Protein 7TV0 (pdb70)

Structure (mmCIF, N/CA/C/O backbone):
data_7TV0
#
_entry.id   7TV0
#
_cell.length_a   49.320
_cell.length_b   96.220
_cell.length_c   78.950
_cell.angle_alpha   90.000
_cell.angle_beta   94.370
_cell.angle_gamma   90.000
#
_symmetry.space_group_name_H-M   'P 1 21 1'
#
loop_
_entity.id
_entity.type
_entity.pdbx_description
1 polymer 'Bromodomain-containing protein 4'
2 polymer 'Envelope small membrane protein'
3 water water
#
loop_
_atom_site.group_PDB
_atom_site.id
_atom_site.type_symbol
_atom_site.label_atom_id
_atom_site.label_alt_id
_atom_site.label_comp_id
_atom_site.label_asym_id
_atom_site.label_entity_id
_atom_site.label_seq_id
_atom_site.pdbx_PDB_ins_code
_atom_site.Cartn_x
_atom_site.Cartn_y
_atom_site.Cartn_z
_atom_site.occupancy
_atom_site.B_iso_or_equiv
_atom_site.auth_seq_id
_atom_site.auth_comp_id
_atom_site.auth_asym_id
_atom_site.auth_atom_id
_atom_site.pdbx_PDB_model_num
ATOM 1 N N A ASN A 1 3 ? -20.08437 -16.90583 -15.99964 0.567 26.82508 44 ASN A N 1
ATOM 2 N N B ASN A 1 3 ? -20.03554 -17.01793 -16.13904 0.433 26.96261 44 ASN A N 1
ATOM 3 C CA A ASN A 1 3 ? -18.85453 -16.12199 -16.05631 0.567 28.31955 44 ASN A CA 1
ATOM 4 C CA B ASN A 1 3 ? -18.88809 -16.12117 -16.06470 0.433 28.33101 44 ASN A CA 1
ATOM 5 C C A ASN A 1 3 ? -18.79580 -15.25152 -17.30980 0.567 30.12019 44 ASN A C 1
ATOM 6 C C B ASN A 1 3 ? -18.78870 -15.25186 -17.31375 0.433 30.10637 44 ASN A C 1
ATOM 7 O O A ASN A 1 3 ? -19.00158 -15.73816 -18.42198 0.567 30.50423 44 ASN A O 1
ATOM 8 O O B ASN A 1 3 ? -18.95609 -15.74162 -18.43096 0.433 30.48798 44 ASN A O 1
ATOM 17 N N . PRO A 1 4 ? -18.52089 -13.96349 -17.12520 1.000 31.68918 45 PRO A N 1
ATOM 18 C CA . PRO A 1 4 ? -18.38558 -13.05590 -18.26811 1.000 26.86937 45 PRO A CA 1
ATOM 19 C C . PRO A 1 4 ? -17.12615 -13.36239 -19.05666 1.000 23.67736 45 PRO A C 1
ATOM 20 O O . PRO A 1 4 ? -16.16555 -13.92982 -18.51442 1.000 29.24610 45 PRO A O 1
ATOM 24 N N . PRO A 1 5 ? -17.09078 -13.00767 -20.34277 1.000 26.45848 46 PRO A N 1
ATOM 25 C CA . PRO A 1 5 ? -15.88903 -13.26007 -21.13203 1.000 24.52543 46 PRO A CA 1
ATOM 26 C C . PRO A 1 5 ? -14.73927 -12.38930 -20.65409 1.000 26.84093 46 PRO A C 1
ATOM 27 O O . PRO A 1 5 ? -14.95593 -11.27133 -20.15763 1.000 27.17545 46 PRO A O 1
ATOM 31 N N . PRO A 1 6 ? -13.50380 -12.86398 -20.77589 1.000 19.37235 47 PRO A N 1
ATOM 32 C CA . PRO A 1 6 ? -12.35188 -12.04664 -20.38819 1.000 21.15028 47 PRO A CA 1
ATOM 33 C C . PRO A 1 6 ? -12.22499 -10.83113 -21.28670 1.000 24.39726 47 PRO A C 1
ATOM 34 O O . PRO A 1 6 ? -12.71579 -10.83815 -22.42589 1.000 24.23683 47 PRO A O 1
ATOM 38 N N . PRO A 1 7 ? -11.58576 -9.76367 -20.80855 1.000 28.81038 48 PRO A N 1
ATOM 39 C CA . PRO A 1 7 ? -11.39091 -8.58496 -21.65941 1.000 25.64799 48 PRO A CA 1
ATOM 40 C C . PRO A 1 7 ? -10.56673 -8.93206 -22.88886 1.000 28.29264 48 PRO A C 1
ATOM 41 O O . PRO A 1 7 ? -9.66880 -9.77627 -22.84466 1.000 30.60298 48 PRO A O 1
ATOM 45 N N . GLU A 1 8 ? -10.89182 -8.27162 -23.99740 1.000 22.10120 49 GLU A N 1
ATOM 46 C CA . GLU A 1 8 ? -10.22350 -8.55280 -25.25899 1.000 17.03793 49 GLU A CA 1
ATOM 47 C C . GLU A 1 8 ? -8.72847 -8.27292 -25.15414 1.000 26.66718 49 GLU A C 1
ATOM 48 O O . GLU A 1 8 ? -8.28367 -7.39391 -24.40993 1.000 25.02799 49 GLU A O 1
ATOM 54 N N . THR A 1 9 ? -7.94852 -9.05035 -25.90107 1.000 23.79420 50 THR A N 1
ATOM 55 C CA . THR A 1 9 ? -6.51224 -8.84863 -26.00666 1.000 19.79525 50 THR A CA 1
ATOM 56 C C . THR A 1 9 ? -6.08418 -8.44926 -27.40994 1.000 19.75902 50 THR A C 1
ATOM 57 O O . THR A 1 9 ? -4.89215 -8.22611 -27.64027 1.000 23.78642 50 THR A O 1
ATOM 61 N N . SER A 1 10 ? -7.02162 -8.35395 -28.34921 1.000 19.78008 51 SER A N 1
ATOM 62 C CA . SER A 1 10 ? -6.72057 -7.93406 -29.70928 1.000 24.59194 51 SER A CA 1
ATOM 63 C C . SER A 1 10 ? -7.99648 -7.39966 -30.33965 1.000 19.90579 51 SER A C 1
ATOM 64 O O . SER A 1 10 ? -9.09431 -7.88244 -30.05117 1.000 21.97583 51 SER A O 1
ATOM 67 N N . ASN A 1 11 ? -7.83931 -6.39818 -31.20039 1.000 21.06537 52 ASN A N 1
ATOM 68 C CA . ASN A 1 11 ? -8.98412 -5.77254 -31.84895 1.000 24.37480 52 ASN A CA 1
ATOM 69 C C . ASN A 1 11 ? -8.65483 -5.44735 -33.30023 1.000 23.35696 52 ASN A C 1
ATOM 70 O O . ASN A 1 11 ? -7.74207 -4.65493 -33.56792 1.000 24.97894 52 ASN A O 1
ATOM 75 N N . PRO A 1 12 ? -9.37512 -6.03001 -34.26134 1.000 17.64555 53 PRO A N 1
ATOM 76 C CA . PRO A 1 12 ? -9.08237 -5.73825 -35.67376 1.000 17.71923 53 PRO A CA 1
ATOM 77 C C . PRO A 1 12 ? -9.34141 -4.29353 -36.05748 1.000 22.86268 53 PRO A C 1
ATOM 78 O O . PRO A 1 12 ? -8.75825 -3.81515 -37.03805 1.000 26.62219 53 PRO A O 1
ATOM 82 N N . ASN A 1 13 ? -10.19306 -3.58294 -35.32036 1.000 20.29624 54 ASN A N 1
ATOM 83 C CA . ASN A 1 13 ? -10.44493 -2.17290 -35.57891 1.000 26.01975 54 ASN A CA 1
ATOM 84 C C . ASN A 1 13 ? -9.44619 -1.25512 -34.88823 1.000 21.17548 54 ASN A C 1
ATOM 85 O O . ASN A 1 13 ? -9.40662 -0.06140 -35.20222 1.000 28.47192 54 ASN A O 1
ATOM 90 N N . LYS A 1 14 ? -8.64732 -1.77498 -33.96702 1.000 22.11341 55 LYS A N 1
ATOM 91 C CA . LYS A 1 14 ? -7.64821 -0.98421 -33.27069 1.000 22.42864 55 LYS A CA 1
ATOM 92 C C . LYS A 1 14 ? -6.27463 -1.17545 -33.90200 1.000 21.62148 55 LYS A C 1
ATOM 93 O O . LYS A 1 14 ? -5.95146 -2.26418 -34.38701 1.000 17.99336 55 LYS A O 1
ATOM 99 N N . PRO A 1 15 ? -5.44706 -0.13464 -33.91337 1.000 28.85602 56 PRO A N 1
ATOM 100 C CA . PRO A 1 15 ? -4.05902 -0.29834 -34.35594 1.000 24.64647 56 PRO A CA 1
ATOM 101 C C . PRO A 1 15 ? -3.24925 -1.06123 -33.31897 1.000 22.13861 56 PRO A C 1
ATOM 102 O O . PRO A 1 15 ? -3.67595 -1.27528 -32.18231 1.000 22.66688 56 PRO A O 1
ATOM 106 N N . LYS A 1 16 ? -2.05278 -1.47509 -33.72918 1.000 23.17658 57 LYS A N 1
ATOM 107 C CA . LYS A 1 16 ? -1.13246 -2.19659 -32.85707 1.000 22.24185 57 LYS A CA 1
ATOM 108 C C . LYS A 1 16 ? 0.14554 -1.38400 -32.72123 1.000 19.54460 57 LYS A C 1
ATOM 109 O O . LYS A 1 16 ? 0.82276 -1.12012 -33.71831 1.000 21.15557 57 LYS A O 1
ATOM 115 N N . ARG A 1 17 ? 0.47826 -0.99486 -31.49352 1.000 21.35146 58 ARG A N 1
ATOM 116 C CA . ARG A 1 17 ? 1.62795 -0.13960 -31.24459 1.000 20.26481 58 ARG A CA 1
ATOM 117 C C . ARG A 1 17 ? 2.56220 -0.78609 -30.23269 1.000 23.58622 58 ARG A C 1
ATOM 118 O O . ARG A 1 17 ? 2.12632 -1.46816 -29.30099 1.000 16.72656 58 ARG A O 1
ATOM 126 N N . GLN A 1 18 ? 3.85874 -0.55881 -30.43174 1.000 22.21175 59 GLN A N 1
ATOM 127 C CA . GLN A 1 18 ? 4.89184 -0.99917 -29.50359 1.000 24.80265 59 GLN A CA 1
ATOM 128 C C . GLN A 1 18 ? 5.89343 0.13128 -29.33890 1.000 19.96061 59 GLN A C 1
ATOM 129 O O . GLN A 1 18 ? 6.44488 0.61888 -30.33120 1.000 16.36336 59 GLN A O 1
ATOM 135 N N . THR A 1 19 ? 6.11301 0.54865 -28.09592 1.000 20.94239 60 THR A N 1
ATOM 136 C CA . THR A 1 19 ? 7.08692 1.57081 -27.73578 1.000 22.61411 60 THR A CA 1
ATOM 137 C C . THR A 1 19 ? 8.10072 0.98173 -26.75874 1.000 22.58583 60 THR A C 1
ATOM 138 O O . THR A 1 19 ? 7.98859 -0.16863 -26.32826 1.000 26.83711 60 THR A O 1
ATOM 142 N N . ASN A 1 20 ? 9.10260 1.79047 -26.40553 1.000 25.17132 61 ASN A N 1
ATOM 143 C CA . ASN A 1 20 ? 10.10924 1.33545 -25.45240 1.000 25.16193 61 ASN A CA 1
ATOM 144 C C . ASN A 1 20 ? 9.52286 1.15860 -24.05848 1.000 24.33784 61 ASN A C 1
ATOM 145 O O . ASN A 1 20 ? 9.95394 0.27003 -23.31427 1.000 23.55270 61 ASN A O 1
ATOM 150 N N . GLN A 1 21 ? 8.53256 1.97641 -23.69467 1.000 23.22219 62 GLN A N 1
ATOM 151 C CA . GLN A 1 21 ? 7.96357 1.89239 -22.35392 1.000 23.35014 62 GLN A CA 1
ATOM 152 C C . GLN A 1 21 ? 7.08154 0.65871 -22.19973 1.000 24.70643 62 GLN A C 1
ATOM 153 O O . GLN A 1 21 ? 7.09692 0.00930 -21.14888 1.000 23.18715 62 GLN A O 1
ATOM 159 N N . LEU A 1 22 ? 6.30946 0.31305 -23.23319 1.000 20.60893 63 LEU A N 1
ATOM 160 C CA . LEU A 1 22 ? 5.53479 -0.92402 -23.18161 1.000 20.45634 63 LEU A CA 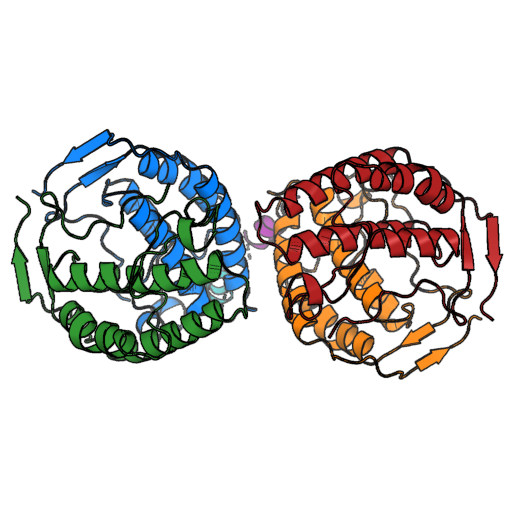1
ATOM 161 C C . LEU A 1 22 ? 6.45245 -2.14021 -23.16879 1.000 21.95102 63 LEU A C 1
ATOM 162 O O . LEU A 1 22 ? 6.19307 -3.12155 -22.45753 1.000 19.93384 63 LEU A O 1
ATOM 167 N N . GLN A 1 23 ? 7.53231 -2.08772 -23.95134 1.000 24.75593 64 GLN A N 1
ATOM 168 C CA . GLN A 1 23 ? 8.52720 -3.15331 -23.92858 1.000 30.22381 64 GLN A CA 1
ATOM 169 C C . GLN A 1 23 ? 9.12708 -3.31137 -22.53691 1.000 23.98230 64 GLN A C 1
ATOM 170 O O . GLN A 1 23 ? 9.32227 -4.43553 -22.05856 1.000 18.68381 64 GLN A O 1
ATOM 176 N N . TYR A 1 24 ? 9.41574 -2.19190 -21.86824 1.000 26.44725 65 TYR A N 1
ATOM 177 C CA . TYR A 1 24 ? 9.91956 -2.25098 -20.49979 1.000 25.39446 65 TYR A CA 1
ATOM 178 C C . TYR A 1 24 ? 8.87883 -2.84387 -19.55806 1.000 24.49972 65 TYR A C 1
ATOM 179 O O . TYR A 1 24 ? 9.20393 -3.68720 -18.71342 1.000 19.01979 65 TYR A O 1
ATOM 188 N N . LEU A 1 25 ? 7.62218 -2.40733 -19.68587 1.000 19.57404 66 LEU A N 1
ATOM 189 C CA . LEU A 1 25 ? 6.56007 -2.91316 -18.82194 1.000 18.58567 66 LEU A CA 1
ATOM 190 C C . LEU A 1 25 ? 6.40588 -4.41978 -18.96422 1.000 20.99947 66 LEU A C 1
ATOM 191 O O . LEU A 1 25 ? 6.11616 -5.11811 -17.98569 1.000 21.63797 66 LEU A O 1
ATOM 196 N N . LEU A 1 26 ? 6.59262 -4.93897 -20.17765 1.000 21.69059 67 LEU A N 1
ATOM 197 C CA . LEU A 1 26 ? 6.49302 -6.38094 -20.37330 1.000 20.37228 67 LEU A CA 1
ATOM 198 C C . LEU A 1 26 ? 7.73101 -7.10881 -19.85841 1.000 25.01056 67 LEU A C 1
ATOM 199 O O . LEU A 1 26 ? 7.61239 -8.14351 -19.19228 1.000 23.66865 67 LEU A O 1
ATOM 204 N N . ARG A 1 27 ? 8.92216 -6.58487 -20.14513 1.000 18.93487 68 ARG A N 1
ATOM 205 C CA . ARG A 1 27 ? 10.15314 -7.30960 -19.86008 1.000 24.06609 68 ARG A CA 1
ATOM 206 C C . ARG A 1 27 ? 10.66978 -7.10751 -18.44199 1.000 29.05047 68 ARG A C 1
ATOM 207 O O . ARG A 1 27 ? 11.48638 -7.91246 -17.97900 1.000 23.16418 68 ARG A O 1
ATOM 215 N N . VAL A 1 28 ? 10.22312 -6.06705 -17.74058 1.000 23.83215 69 VAL A N 1
ATOM 216 C CA . VAL A 1 28 ? 10.73517 -5.79275 -16.40229 1.000 21.57157 69 VAL A CA 1
ATOM 217 C C . VAL A 1 28 ? 9.59735 -5.80156 -15.38925 1.000 19.09623 69 VAL A C 1
ATOM 218 O O . VAL A 1 28 ? 9.60603 -6.59482 -14.44196 1.000 23.18149 69 VAL A O 1
ATOM 222 N N . VAL A 1 29 ? 8.60824 -4.92795 -15.58526 1.000 18.55582 70 VAL A N 1
ATOM 223 C CA . VAL A 1 29 ? 7.55602 -4.74917 -14.58595 1.000 19.58059 70 VAL A CA 1
ATOM 224 C C . VAL A 1 29 ? 6.68576 -5.99642 -14.49208 1.000 18.90016 70 VAL A C 1
ATOM 225 O O . VAL A 1 29 ? 6.54515 -6.59975 -13.42174 1.000 19.18524 70 VAL A O 1
ATOM 229 N N . LEU A 1 30 ? 6.06711 -6.38523 -15.60744 1.000 17.22666 71 LEU A N 1
ATOM 230 C CA . LEU A 1 30 ? 5.22696 -7.57676 -15.59874 1.000 19.85961 71 LEU A CA 1
ATOM 231 C C . LEU A 1 30 ? 6.04381 -8.81895 -15.27533 1.000 18.32617 71 LEU A C 1
ATOM 232 O O . LEU A 1 30 ? 5.56017 -9.72976 -14.59423 1.000 23.64325 71 LEU A O 1
ATOM 237 N N . LYS A 1 31 ? 7.28825 -8.86821 -15.75240 1.000 18.69839 72 LYS A N 1
ATOM 238 C CA . LYS A 1 31 ? 8.17154 -9.98277 -15.42842 1.000 19.41201 72 LYS A CA 1
ATOM 239 C C . LYS A 1 31 ? 8.36936 -10.10975 -13.92198 1.000 24.50335 72 LYS A C 1
ATOM 240 O O . LYS A 1 31 ? 8.24791 -11.20375 -13.35836 1.000 23.54974 72 LYS A O 1
ATOM 246 N N . THR A 1 32 ? 8.67390 -8.99697 -13.24951 1.000 22.66563 73 THR A N 1
ATOM 247 C CA . THR A 1 32 ? 8.98645 -9.06510 -11.82620 1.000 18.45982 73 THR A CA 1
ATOM 248 C C . THR A 1 32 ? 7.73713 -9.20704 -10.96383 1.000 24.00592 73 THR A C 1
ATOM 249 O O . THR A 1 32 ? 7.81714 -9.75769 -9.86014 1.000 25.30452 73 THR A O 1
ATOM 253 N N . LEU A 1 33 ? 6.58187 -8.73227 -11.43837 1.000 22.72437 74 LEU A N 1
ATOM 254 C CA . LEU A 1 33 ? 5.34482 -8.92437 -10.69205 1.000 19.41991 74 LEU A CA 1
ATOM 255 C C . LEU A 1 33 ? 4.73173 -10.29615 -10.92840 1.000 26.23409 74 LEU A C 1
ATOM 256 O O . LEU A 1 33 ? 3.92475 -10.74922 -10.10974 1.000 21.54419 74 LEU A O 1
ATOM 261 N N . TRP A 1 34 ? 5.09676 -10.96361 -12.02506 1.000 24.76784 75 TRP A N 1
ATOM 262 C CA . TRP A 1 34 ? 4.55057 -12.28458 -12.30895 1.000 27.23883 75 TRP A CA 1
ATOM 263 C C . TRP A 1 34 ? 5.15769 -13.34890 -11.40494 1.000 24.25487 75 TRP A C 1
ATOM 264 O O . TRP A 1 34 ? 4.46670 -14.29653 -11.01434 1.000 24.79354 75 TRP A O 1
ATOM 275 N N . LYS A 1 35 ? 6.43525 -13.21132 -11.06125 1.000 26.32646 76 LYS A N 1
ATOM 276 C CA . LYS A 1 35 ? 7.12096 -14.16810 -10.20448 1.000 25.98963 76 LYS A CA 1
ATOM 277 C C . LYS A 1 35 ? 7.03061 -13.81097 -8.72687 1.000 28.37754 76 LYS A C 1
ATOM 278 O O . LYS A 1 35 ? 7.64722 -14.49227 -7.90086 1.000 29.10020 76 LYS A O 1
ATOM 284 N N . HIS A 1 36 ? 6.28550 -12.76527 -8.37828 1.000 28.41704 77 HIS A N 1
ATOM 285 C CA . HIS A 1 36 ? 6.07831 -12.41655 -6.98143 1.000 20.03090 77 HIS A CA 1
ATOM 286 C C . HIS A 1 36 ? 5.28628 -13.51274 -6.27765 1.000 20.62973 77 HIS A C 1
ATOM 287 O O . HIS A 1 36 ? 4.47999 -14.21847 -6.88916 1.000 25.98804 77 HIS A O 1
ATOM 294 N N . GLN A 1 37 ? 5.53140 -13.65675 -4.97361 1.000 14.99835 78 GLN A N 1
ATOM 295 C CA . GLN A 1 37 ? 4.88009 -14.71881 -4.21338 1.000 19.80987 78 GLN A CA 1
ATOM 296 C C . GLN A 1 37 ? 3.37229 -14.51643 -4.12983 1.000 21.96335 78 GLN A C 1
ATOM 297 O O . GLN A 1 37 ? 2.62271 -15.49363 -4.02702 1.000 31.74507 78 GLN A O 1
ATOM 303 N N . PHE A 1 38 ? 2.91086 -13.26725 -4.17168 1.000 21.44253 79 PHE A N 1
ATOM 304 C CA . PHE A 1 38 ? 1.49488 -12.94189 -4.07791 1.000 20.70789 79 PHE A CA 1
ATOM 305 C C . PHE A 1 38 ? 0.84732 -12.76192 -5.44675 1.000 22.34745 79 PHE A C 1
ATOM 306 O O . PHE A 1 38 ? -0.23379 -12.17192 -5.54265 1.000 20.83780 79 PHE A O 1
ATOM 314 N N . ALA A 1 39 ? 1.48104 -13.26620 -6.50517 1.000 23.73804 80 ALA A N 1
ATOM 315 C CA . ALA A 1 39 ? 1.01571 -13.00323 -7.86059 1.000 29.40877 80 ALA A CA 1
ATOM 316 C C . ALA A 1 39 ? -0.11011 -13.92663 -8.30402 1.000 23.75968 80 ALA A C 1
ATOM 317 O O . ALA A 1 39 ? -0.83856 -13.57956 -9.23952 1.000 27.19217 80 ALA A O 1
ATOM 319 N N . TRP A 1 40 ? -0.27559 -15.07969 -7.65765 1.000 22.26941 81 TRP A N 1
ATOM 320 C CA . TRP A 1 40 ? -1.20412 -16.08323 -8.17331 1.000 22.93452 81 TRP A CA 1
ATOM 321 C C . TRP A 1 40 ? -2.67252 -15.65680 -8.18000 1.000 24.92764 81 TRP A C 1
ATOM 322 O O . TRP A 1 40 ? -3.37438 -16.01760 -9.14112 1.000 25.29525 81 TRP A O 1
ATOM 333 N N . PRO A 1 41 ? -3.20847 -14.92502 -7.19138 1.000 28.20046 82 PRO A N 1
ATOM 334 C CA . PRO A 1 41 ? -4.63370 -14.56094 -7.26524 1.000 22.74070 82 PRO A CA 1
ATOM 335 C C . PRO A 1 41 ? -4.94960 -13.54488 -8.34823 1.000 25.20246 82 PRO A C 1
ATOM 336 O O . PRO A 1 41 ? -6.13438 -13.30843 -8.61909 1.000 21.05311 82 PRO A O 1
ATOM 340 N N . PHE A 1 42 ? -3.93815 -12.94407 -8.97586 1.000 21.71209 83 PHE A N 1
ATOM 341 C CA . PHE A 1 42 ? -4.14457 -11.91921 -9.99141 1.000 21.22499 83 PHE A CA 1
ATOM 342 C C . PHE A 1 42 ? -3.58968 -12.32449 -11.35075 1.000 24.25086 83 PHE A C 1
ATOM 343 O O . PHE A 1 42 ? -3.49598 -11.47793 -12.24710 1.000 25.60890 83 PHE A O 1
ATOM 351 N N . GLN A 1 43 ? -3.21877 -13.59189 -11.52833 1.000 24.92870 84 GLN A N 1
ATOM 352 C CA . GLN A 1 43 ? -2.72193 -14.08275 -12.80625 1.000 26.53858 84 GLN A CA 1
ATOM 353 C C . GLN A 1 43 ? -3.83140 -14.57369 -13.72694 1.000 27.05747 84 GLN A C 1
ATOM 354 O O . GLN A 1 43 ? -3.58671 -14.75463 -14.92480 1.000 25.33148 84 GLN A O 1
ATOM 360 N N . GLN A 1 44 ? -5.02909 -14.79756 -13.20138 1.000 31.52453 85 GLN A N 1
ATOM 361 C CA . GLN A 1 44 ? -6.18447 -15.24300 -13.95976 1.000 23.62729 85 GLN A CA 1
ATOM 362 C C . GLN A 1 44 ? -7.33361 -14.26468 -13.77052 1.000 24.66880 85 GLN A C 1
ATOM 363 O O . GLN A 1 44 ? -7.36646 -13.51397 -12.78789 1.000 26.62886 85 GLN A O 1
ATOM 369 N N . PRO A 1 45 ? -8.29203 -14.23914 -14.69494 1.000 23.34550 86 PRO A N 1
ATOM 370 C CA . PRO A 1 45 ? -9.54915 -13.54003 -14.41641 1.000 25.49030 86 PRO A CA 1
ATOM 371 C C . PRO A 1 45 ? -10.25232 -14.17476 -13.22654 1.000 28.53038 86 PRO A C 1
ATOM 372 O O . PRO A 1 45 ? -10.14134 -15.37785 -12.98017 1.000 25.00758 86 PRO A O 1
ATOM 376 N N . VAL A 1 46 ? -10.97133 -13.34503 -12.47457 1.000 35.34856 87 VAL A N 1
ATOM 377 C CA . VAL A 1 46 ? -11.68467 -13.82761 -11.29780 1.000 25.68323 87 VAL A CA 1
ATOM 378 C C . VAL A 1 46 ? -12.82738 -14.72793 -11.74807 1.000 26.76525 87 VAL A C 1
ATOM 379 O O . VAL A 1 46 ? -13.72822 -14.29604 -12.47674 1.000 31.92881 87 VAL A O 1
ATOM 383 N N . ASP A 1 47 ? -12.79088 -15.99059 -11.31922 1.000 30.27966 88 ASP A N 1
ATOM 384 C CA . ASP A 1 47 ? -13.82111 -16.96561 -11.67824 1.000 35.58172 88 ASP A CA 1
ATOM 385 C C . ASP A 1 47 ? -14.94688 -16.86335 -10.65109 1.000 37.48455 88 ASP A C 1
ATOM 386 O O . ASP A 1 47 ? -15.05398 -17.65046 -9.70846 1.000 36.14690 88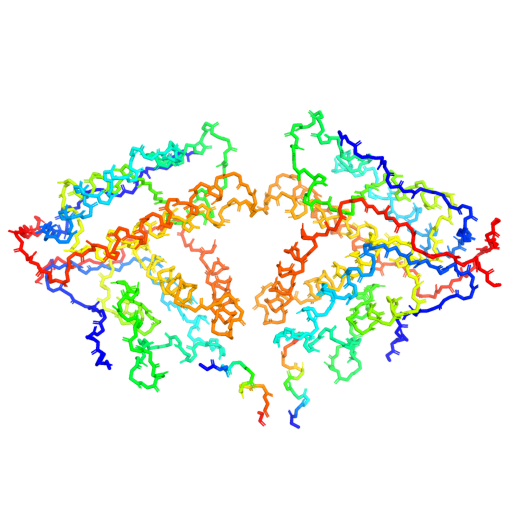 ASP A O 1
ATOM 391 N N . ALA A 1 48 ? -15.81123 -15.86472 -10.86059 1.000 40.59472 89 ALA A N 1
ATOM 392 C CA . ALA A 1 48 ? -16.85245 -15.54220 -9.88832 1.000 37.00547 89 ALA A CA 1
ATOM 393 C C . ALA A 1 48 ? -17.84680 -16.68147 -9.71346 1.000 36.80227 89 ALA A C 1
ATOM 394 O O . ALA A 1 48 ? -18.42039 -16.84449 -8.62887 1.000 34.93269 89 ALA A O 1
ATOM 396 N N . VAL A 1 49 ? -18.08492 -17.45917 -10.77081 1.000 32.65261 90 VAL A N 1
ATOM 397 C CA . VAL A 1 49 ? -18.93567 -18.63853 -10.64983 1.000 34.28829 90 VAL A CA 1
ATOM 398 C C . VAL A 1 49 ? -18.31833 -19.62180 -9.66660 1.000 32.90097 90 VAL A C 1
ATOM 399 O O . VAL A 1 49 ? -18.99192 -20.18297 -8.79457 1.000 33.31803 90 VAL A O 1
ATOM 403 N N . LYS A 1 50 ? -17.01707 -19.80430 -9.76412 1.000 36.93763 91 LYS A N 1
ATOM 404 C CA . LYS A 1 50 ? -16.37980 -20.94392 -9.14536 1.000 36.67293 91 LYS A CA 1
ATOM 405 C C . LYS A 1 50 ? -16.08643 -20.66745 -7.69387 1.000 35.24028 91 LYS A C 1
ATOM 406 O O . LYS A 1 50 ? -15.86536 -21.60063 -6.91141 1.000 31.77494 91 LYS A O 1
ATOM 412 N N . LEU A 1 51 ? -15.97976 -19.38404 -7.36239 1.000 29.37942 92 LEU A N 1
ATOM 413 C CA . LEU A 1 51 ? -15.57025 -18.90345 -6.05480 1.000 35.36887 92 LEU A CA 1
ATOM 414 C C . LEU A 1 51 ? -16.74015 -18.43306 -5.20672 1.000 34.28076 92 LEU A C 1
ATOM 415 O O . LEU A 1 51 ? -16.52279 -17.69666 -4.24325 1.000 23.84614 92 LEU A O 1
ATOM 420 N N . ASN A 1 52 ? -17.97355 -18.80988 -5.55721 1.000 41.26089 93 ASN A N 1
ATOM 421 C CA . ASN A 1 52 ? -19.15232 -18.45173 -4.76122 1.000 37.43774 93 ASN A CA 1
ATOM 422 C C . ASN A 1 52 ? -19.36148 -16.93879 -4.68663 1.000 36.81031 93 ASN A C 1
ATOM 423 O O . ASN A 1 52 ? -19.86381 -16.42427 -3.68472 1.000 39.97302 93 ASN A O 1
ATOM 428 N N . LEU A 1 53 ? -18.97730 -16.20444 -5.73398 1.000 28.28772 94 LEU A N 1
ATOM 429 C CA . LEU A 1 53 ? -19.04670 -14.74301 -5.75215 1.000 28.11054 94 LEU A CA 1
ATOM 430 C C . LEU A 1 53 ? -19.98664 -14.30696 -6.86981 1.000 39.92959 94 LEU A C 1
ATOM 431 O O . LEU A 1 53 ? -19.53383 -13.89707 -7.94804 1.000 39.95875 94 LEU A O 1
ATOM 436 N N . PRO A 1 54 ? -21.29704 -14.35434 -6.64423 1.000 40.18410 95 PRO A N 1
ATOM 437 C CA . PRO A 1 54 ? -22.23489 -14.05949 -7.73619 1.000 32.68787 95 PRO A CA 1
ATOM 438 C C . PRO A 1 54 ? -22.35045 -12.57648 -8.05603 1.000 32.83257 95 PRO A C 1
ATOM 439 O O . PRO A 1 54 ? -22.66727 -12.20761 -9.19127 1.000 35.48010 95 PRO A O 1
ATOM 443 N N A ASP A 1 55 ? -22.10074 -11.71164 -7.07847 0.470 30.24212 96 ASP A N 1
ATOM 444 N N B ASP A 1 55 ? -22.07939 -11.72791 -7.06523 0.530 30.23877 96 ASP A N 1
ATOM 445 C CA A ASP A 1 55 ? -22.25378 -10.27785 -7.28019 0.470 30.57745 96 ASP A CA 1
ATOM 446 C CA B ASP A 1 55 ? -22.22359 -10.28360 -7.18904 0.530 30.57803 96 ASP A CA 1
ATOM 447 C C A ASP A 1 55 ? -20.95211 -9.58513 -7.66687 0.470 30.86064 96 ASP A C 1
ATOM 448 C C B ASP A 1 55 ? -20.95817 -9.59008 -7.67666 0.530 30.86693 96 ASP A C 1
ATOM 449 O O A ASP A 1 55 ? -20.90758 -8.35103 -7.67893 0.470 29.56918 96 ASP A O 1
ATOM 450 O O B ASP A 1 55 ? -20.94620 -8.35772 -7.76409 0.530 29.55821 96 ASP A O 1
ATOM 459 N N . TYR A 1 56 ? -19.90278 -10.34507 -7.99441 1.000 28.29579 97 TYR A N 1
ATOM 460 C CA . TYR A 1 56 ? -18.60826 -9.73799 -8.30433 1.000 24.64075 97 TYR A CA 1
ATOM 461 C C . TYR A 1 56 ? -18.70566 -8.74841 -9.45971 1.000 29.69005 97 TYR A C 1
ATOM 462 O O . TYR A 1 56 ? -18.27349 -7.59560 -9.34235 1.000 28.66790 97 TYR A O 1
ATOM 471 N N . TYR A 1 57 ? -19.27305 -9.17638 -10.58467 1.000 24.71490 98 TYR A N 1
ATOM 472 C CA . TYR A 1 57 ? -19.29636 -8.31830 -11.76037 1.000 24.95084 98 TYR A CA 1
ATOM 473 C C . TYR A 1 57 ? -20.39491 -7.26133 -11.71219 1.000 28.03338 98 TYR A C 1
ATOM 474 O O . TYR A 1 57 ? -20.43984 -6.40454 -12.60122 1.000 37.32498 98 TYR A O 1
ATOM 483 N N . LYS A 1 58 ? -21.27239 -7.29391 -10.70285 1.000 32.69749 99 LYS A N 1
ATOM 484 C CA . LYS A 1 58 ? -22.12675 -6.14361 -10.41424 1.000 30.48670 99 LYS A CA 1
ATOM 485 C C . LYS A 1 58 ? -21.30573 -4.97276 -9.91632 1.000 32.23676 99 LYS A C 1
ATOM 486 O O . LYS A 1 58 ? -21.72411 -3.81736 -10.05111 1.000 35.70369 99 LYS A O 1
ATOM 492 N N . ILE A 1 59 ? -20.13511 -5.26272 -9.35337 1.000 31.23731 100 ILE A N 1
ATOM 493 C CA . ILE A 1 59 ? -19.36079 -4.30703 -8.58541 1.000 24.56115 100 ILE A CA 1
ATOM 494 C C . ILE A 1 59 ? -18.05476 -3.95541 -9.28308 1.000 23.46636 100 ILE A C 1
ATOM 495 O O . ILE A 1 59 ? -17.62301 -2.79728 -9.25915 1.000 25.13382 100 ILE A O 1
ATOM 500 N N . ILE A 1 60 ? -17.42793 -4.92919 -9.93439 1.000 22.94920 101 ILE A N 1
ATOM 501 C CA . ILE A 1 60 ? -16.24842 -4.70326 -10.75869 1.000 22.70526 101 ILE A CA 1
ATOM 502 C C . ILE A 1 60 ? -16.74007 -4.56836 -12.19504 1.000 25.14780 101 ILE A C 1
ATOM 503 O O . ILE A 1 60 ? -16.98933 -5.56659 -12.87683 1.000 27.73366 101 ILE A O 1
ATOM 508 N N . LYS A 1 61 ? -16.89495 -3.32799 -12.65825 1.000 24.80832 102 LYS A N 1
ATOM 509 C CA . LYS A 1 61 ? -17.34863 -3.08991 -14.02224 1.000 21.92542 102 LYS A CA 1
ATOM 510 C C . LYS A 1 61 ? -16.21999 -3.15697 -15.04075 1.000 24.94893 102 LYS A C 1
ATOM 511 O O . LYS A 1 61 ? -16.49774 -3.20634 -16.24409 1.000 28.51367 102 LYS A O 1
ATOM 517 N N . THR A 1 62 ? -14.96392 -3.15889 -14.59589 1.000 18.55382 103 THR A N 1
ATOM 518 C CA . THR A 1 62 ? -13.81268 -3.34092 -15.47796 1.000 18.95816 103 THR A CA 1
ATOM 519 C C . THR A 1 62 ? -12.89822 -4.36636 -14.82188 1.000 20.40419 103 THR A C 1
ATOM 520 O O . THR A 1 62 ? -11.99734 -4.01261 -14.04747 1.000 29.49171 103 THR A O 1
ATOM 524 N N . PRO A 1 63 ? -13.12206 -5.65202 -15.07836 1.000 17.90439 104 PRO A N 1
ATOM 525 C CA . PRO A 1 63 ? -12.21024 -6.67102 -14.55222 1.000 18.42343 104 PRO A CA 1
ATOM 526 C C . PRO A 1 63 ? -10.87541 -6.63317 -15.27525 1.000 18.63897 104 PRO A C 1
ATOM 527 O O . PRO A 1 63 ? -10.78581 -6.26545 -16.44939 1.000 22.49460 104 PRO A O 1
ATOM 531 N N . MET A 1 64 ? -9.82724 -7.01906 -14.55337 1.000 14.86669 105 MET A N 1
ATOM 532 C CA . MET A 1 64 ? -8.48099 -6.98509 -15.10411 1.000 15.77509 105 MET A CA 1
ATOM 533 C C . MET A 1 64 ? -7.61322 -7.97720 -14.34555 1.000 16.49289 105 MET A C 1
ATOM 534 O O . MET A 1 64 ? -7.78761 -8.18038 -13.14079 1.000 19.63063 105 MET A O 1
ATOM 539 N N . ASP A 1 65 ? -6.68059 -8.59508 -15.06685 1.000 13.11847 106 ASP A N 1
ATOM 540 C CA . ASP A 1 65 ? -5.77676 -9.56634 -14.47036 1.000 21.56182 106 ASP A CA 1
ATOM 541 C C . ASP A 1 65 ? -4.44272 -9.51717 -15.19872 1.000 19.11677 106 ASP A C 1
ATOM 542 O O . ASP A 1 65 ? -4.32961 -8.95731 -16.29210 1.000 22.91999 106 ASP A O 1
ATOM 547 N N . MET A 1 66 ? -3.42622 -10.11739 -14.57465 1.000 17.29755 107 MET A N 1
ATOM 548 C CA . MET A 1 66 ? -2.08823 -10.08507 -15.15490 1.000 21.13934 107 MET A CA 1
ATOM 549 C C . MET A 1 66 ? -1.99701 -10.92623 -16.41994 1.000 25.10869 107 MET A C 1
ATOM 550 O O . MET A 1 66 ? -1.14443 -10.66111 -17.27159 1.000 25.17599 107 MET A O 1
ATOM 555 N N . GLY A 1 67 ? -2.85292 -11.93814 -16.56551 1.000 21.31491 108 GLY A N 1
ATOM 556 C CA . GLY A 1 67 ? -2.86698 -12.69483 -17.80766 1.000 23.98272 108 GLY A CA 1
ATOM 557 C C . GLY A 1 67 ? -3.34225 -11.86036 -18.98251 1.000 20.56585 108 GLY A C 1
ATOM 558 O O . GLY A 1 67 ? -2.75366 -11.89765 -20.06904 1.000 20.06100 108 GLY A O 1
ATOM 559 N N . THR A 1 68 ? -4.41875 -11.09568 -18.77786 1.000 16.98907 109 THR A N 1
ATOM 560 C CA . THR A 1 68 ? -4.95612 -10.26160 -19.84682 1.000 19.97411 109 THR A CA 1
ATOM 561 C C . THR A 1 68 ? -3.96113 -9.18641 -20.23441 1.000 20.51944 109 THR A C 1
ATOM 562 O O . THR A 1 68 ? -3.73553 -8.93385 -21.42148 1.000 20.70392 109 THR A O 1
ATOM 566 N N . ILE A 1 69 ? -3.33497 -8.56821 -19.23347 1.000 18.83312 110 ILE A N 1
ATOM 567 C CA . ILE A 1 69 ? -2.31543 -7.55732 -19.48049 1.000 19.77480 110 ILE A CA 1
ATOM 568 C C . ILE A 1 69 ? -1.12283 -8.16706 -20.19991 1.000 19.73904 110 ILE A C 1
ATOM 569 O O . ILE A 1 69 ? -0.55417 -7.56367 -21.12082 1.000 21.38228 110 ILE A O 1
ATOM 574 N N . LYS A 1 70 ? -0.71397 -9.36071 -19.77727 1.000 20.85388 111 LYS A N 1
ATOM 575 C CA . LYS A 1 70 ? 0.40353 -10.04079 -20.41164 1.000 23.10084 111 LYS A CA 1
ATOM 576 C C . LYS A 1 70 ? 0.12495 -10.27812 -21.88606 1.000 22.75720 111 LYS A C 1
ATOM 577 O O . LYS A 1 70 ? 0.95519 -9.96242 -22.74678 1.000 20.93236 111 LYS A O 1
ATOM 583 N N . LYS A 1 71 ? -1.05657 -10.81185 -22.19967 1.000 24.11618 112 LYS A N 1
ATOM 584 C CA . LYS A 1 71 ? -1.35925 -11.11457 -23.59187 1.000 25.96202 112 LYS A CA 1
ATOM 585 C C . LYS A 1 71 ? -1.63084 -9.84758 -24.39694 1.000 22.08147 112 LYS A C 1
ATOM 586 O O . LYS A 1 71 ? -1.39941 -9.82921 -25.61014 1.000 18.66728 112 LYS A O 1
ATOM 592 N N . ARG A 1 72 ? -2.09624 -8.77772 -23.74618 1.000 19.19378 113 ARG A N 1
ATOM 593 C CA . ARG A 1 72 ? -2.22508 -7.49490 -24.42966 1.000 18.84885 113 ARG A CA 1
ATOM 594 C C . ARG A 1 72 ? -0.85963 -6.93985 -24.80633 1.000 18.04780 113 ARG A C 1
ATOM 595 O O . ARG A 1 72 ? -0.68004 -6.40218 -25.90525 1.000 18.51360 113 ARG A O 1
ATOM 603 N N . LEU A 1 73 ? 0.11393 -7.05738 -23.90209 1.000 22.26457 114 LEU A N 1
ATOM 604 C CA . LEU A 1 73 ? 1.45904 -6.58149 -24.19938 1.000 23.44983 114 LEU A CA 1
ATOM 605 C C . LEU A 1 73 ? 2.14171 -7.45378 -25.24372 1.000 20.15483 114 LEU A C 1
ATOM 606 O O . LEU A 1 73 ? 2.92431 -6.94723 -26.05564 1.000 24.01949 114 LEU A O 1
ATOM 611 N N . GLU A 1 74 ? 1.85398 -8.75778 -25.24559 1.000 19.31912 115 GLU A N 1
ATOM 612 C CA . GLU A 1 74 ? 2.49090 -9.65032 -26.20854 1.000 16.73459 115 GLU A CA 1
ATOM 613 C C . GLU A 1 74 ? 2.02250 -9.36418 -27.63099 1.000 18.50075 115 GLU A C 1
ATOM 614 O O . GLU A 1 74 ? 2.82682 -9.38876 -28.56988 1.000 21.68687 115 GLU A O 1
ATOM 620 N N A ASN A 1 75 ? 0.73061 -9.08129 -27.79815 0.657 18.40460 116 ASN A N 1
ATOM 621 N N B ASN A 1 75 ? 0.73224 -9.09538 -27.82601 0.343 18.62121 116 ASN A N 1
ATOM 622 C CA A ASN A 1 75 ? 0.11993 -8.80776 -29.09175 0.657 18.77741 116 ASN A CA 1
ATOM 623 C CA B ASN A 1 75 ? 0.22241 -8.82103 -29.16316 0.343 18.79729 116 ASN A CA 1
ATOM 624 C C A ASN A 1 75 ? 0.19427 -7.33893 -29.48767 0.657 19.95414 116 ASN A C 1
ATOM 625 C C B ASN A 1 75 ? 0.15525 -7.32804 -29.46983 0.343 19.45296 116 ASN A C 1
ATOM 626 O O A ASN A 1 75 ? -0.33467 -6.97244 -30.54249 0.657 17.47600 116 ASN A O 1
ATOM 627 O O B ASN A 1 75 ? -0.50636 -6.93211 -30.43574 0.343 17.89675 116 ASN A O 1
ATOM 636 N N . ASN A 1 76 ? 0.82832 -6.49726 -28.66839 1.000 25.92495 117 ASN A N 1
ATOM 637 C CA . ASN A 1 76 ? 0.91930 -5.05318 -28.91587 1.000 21.06474 117 ASN A CA 1
ATOM 638 C C . ASN A 1 76 ? -0.46360 -4.41216 -29.01945 1.000 17.29492 117 ASN A C 1
ATOM 639 O O . ASN A 1 76 ? -0.71584 -3.56511 -29.87828 1.000 18.15339 117 ASN A O 1
ATOM 644 N N . TYR A 1 77 ? -1.36568 -4.81727 -28.12386 1.000 19.57338 118 TYR A N 1
ATOM 645 C CA . TYR A 1 77 ? -2.73566 -4.31868 -28.16382 1.000 15.36160 118 TYR A CA 1
ATOM 646 C C . TYR A 1 77 ? -2.82892 -2.87382 -27.68945 1.000 17.97564 118 TYR A C 1
ATOM 647 O O . TYR A 1 77 ? -3.70653 -2.13103 -28.14382 1.000 21.47187 118 TYR A O 1
ATOM 656 N N . TYR A 1 78 ? -1.94583 -2.45863 -26.78521 1.000 20.34897 119 TYR A N 1
ATOM 657 C CA . TYR A 1 78 ? -2.00909 -1.11191 -26.23884 1.000 23.61611 119 TYR A CA 1
ATOM 658 C C . TYR A 1 78 ? -1.56870 -0.08085 -27.27483 1.000 20.78571 119 TYR A C 1
ATOM 659 O O . TYR A 1 78 ? -0.96324 -0.40403 -28.30044 1.000 26.17143 119 TYR A O 1
ATOM 668 N N . TRP A 1 79 ? -1.88390 1.18249 -26.98982 1.000 18.96260 120 TRP A N 1
ATOM 669 C CA . TRP A 1 79 ? -1.38997 2.29128 -27.79681 1.000 20.76267 120 TRP A CA 1
ATOM 670 C C . TRP A 1 79 ? -0.11973 2.89267 -27.20285 1.000 24.31493 120 TRP A C 1
ATOM 671 O O . TRP A 1 79 ? 0.85332 3.13349 -27.92353 1.000 27.53132 120 TRP A O 1
ATOM 682 N N . ASN A 1 80 ? -0.11495 3.14161 -25.89565 1.000 21.61208 121 ASN A N 1
ATOM 683 C CA . ASN A 1 80 ? 1.06512 3.63801 -25.19912 1.000 19.60872 121 ASN A CA 1
ATOM 684 C C . ASN A 1 80 ? 1.12311 2.96913 -23.82899 1.000 19.85176 121 ASN A C 1
ATOM 685 O O . ASN A 1 80 ? 0.32056 2.08575 -23.51274 1.000 21.06974 121 ASN A O 1
ATOM 690 N N . ALA A 1 81 ? 2.07682 3.40396 -23.00376 1.000 22.88066 122 ALA A N 1
ATOM 691 C CA . ALA A 1 81 ? 2.28252 2.80273 -21.69111 1.000 17.38456 122 ALA A CA 1
ATOM 692 C C . ALA A 1 81 ? 1.23309 3.21911 -20.66855 1.000 16.83416 122 ALA A C 1
ATOM 693 O O . ALA A 1 81 ? 0.99704 2.47495 -19.70653 1.000 19.32163 122 ALA A O 1
ATOM 695 N N . GLN A 1 82 ? 0.60671 4.38562 -20.85132 1.000 21.52292 123 GLN A N 1
ATOM 696 C CA . GLN A 1 82 ? -0.32122 4.89298 -19.84621 1.000 18.86512 123 GLN A CA 1
ATOM 697 C C . GLN A 1 82 ? -1.49590 3.94654 -19.63760 1.000 20.37065 123 GLN A C 1
ATOM 698 O O . GLN A 1 82 ? -1.90441 3.70485 -18.49879 1.000 20.26027 123 GLN A O 1
ATOM 704 N N . GLU A 1 83 ? -2.04779 3.38628 -20.71609 1.000 22.39015 124 GLU A N 1
ATOM 705 C CA . GLU A 1 83 ? -3.20943 2.51816 -20.54505 1.000 24.13273 124 GLU A CA 1
ATOM 706 C C . GLU A 1 83 ? -2.83310 1.14687 -19.98965 1.000 26.98563 124 GLU A C 1
ATOM 707 O O . GLU A 1 83 ? -3.65025 0.51585 -19.31236 1.000 30.69105 124 GLU A O 1
ATOM 713 N N . CYS A 1 84 ? -1.60233 0.68321 -20.21802 1.000 21.38964 125 CYS A N 1
ATOM 714 C CA . CYS A 1 84 ? -1.14921 -0.53629 -19.55140 1.000 19.90281 125 CYS A CA 1
ATOM 715 C C . CYS A 1 84 ? -0.97807 -0.30947 -18.05114 1.000 22.13939 125 CYS A C 1
ATOM 716 O O . CYS A 1 84 ? -1.38322 -1.14988 -17.22916 1.000 23.42877 125 CYS A O 1
ATOM 719 N N . ILE A 1 85 ? -0.37366 0.82165 -17.67723 1.000 18.44288 126 ILE A N 1
ATOM 720 C CA . ILE A 1 85 ? -0.30148 1.19030 -16.26670 1.000 15.04896 126 ILE A CA 1
ATOM 721 C C . ILE A 1 85 ? -1.70476 1.31711 -15.68459 1.000 18.97847 126 ILE A C 1
ATOM 722 O O . ILE A 1 85 ? -1.95869 0.93082 -14.53577 1.000 21.39309 126 ILE A O 1
ATOM 727 N N . GLN A 1 86 ? -2.64235 1.83850 -16.47955 1.000 20.63807 127 GLN A N 1
ATOM 728 C CA . GLN A 1 86 ? -4.02810 1.94292 -16.03826 1.000 19.95552 127 GLN A CA 1
ATOM 729 C C . GLN A 1 86 ? -4.63977 0.56788 -15.81813 1.000 17.69029 127 GLN A C 1
ATOM 730 O O . GLN A 1 86 ? -5.44120 0.38159 -14.90127 1.000 17.24187 127 GLN A O 1
ATOM 736 N N . ASP A 1 87 ? -4.28008 -0.40537 -16.65538 1.000 16.08206 128 ASP A N 1
ATOM 737 C CA . ASP A 1 87 ? -4.76924 -1.76839 -16.46442 1.000 18.17609 128 ASP A CA 1
ATOM 738 C C . ASP A 1 87 ? -4.26346 -2.35110 -15.14798 1.000 16.32875 128 ASP A C 1
ATOM 739 O O . ASP A 1 87 ? -5.02673 -2.96026 -14.38531 1.000 18.38736 128 ASP A O 1
ATOM 744 N N . PHE A 1 88 ? -2.96971 -2.17648 -14.86797 1.000 19.46280 129 PHE A N 1
ATOM 745 C CA . PHE A 1 88 ? -2.42744 -2.63094 -13.58531 1.000 19.74725 129 PHE A CA 1
ATOM 746 C C . PHE A 1 88 ? -3.15562 -1.97019 -12.41448 1.000 21.19688 129 PHE A C 1
ATOM 747 O O . PHE A 1 88 ? -3.57867 -2.64039 -11.45498 1.000 19.32584 129 PHE A O 1
ATOM 755 N N . ASN A 1 89 ? -3.30457 -0.64425 -12.48053 1.000 19.53746 130 ASN A N 1
ATOM 756 C CA . ASN A 1 89 ? -3.97698 0.08964 -11.41489 1.000 21.23958 130 ASN A CA 1
ATOM 757 C C . ASN A 1 89 ? -5.42757 -0.34949 -11.26984 1.000 19.71846 130 ASN A C 1
ATOM 758 O O . ASN A 1 89 ? -5.96454 -0.38886 -10.15782 1.000 22.30280 130 ASN A O 1
ATOM 763 N N . THR A 1 90 ? -6.07696 -0.68134 -12.38532 1.000 15.77465 131 THR A N 1
ATOM 764 C CA . THR A 1 90 ? -7.45349 -1.15146 -12.34131 1.000 17.59286 131 THR A CA 1
ATOM 765 C C . THR A 1 90 ? -7.54193 -2.50272 -11.65267 1.000 17.77921 131 THR A C 1
ATOM 766 O O . THR A 1 90 ? -8.47141 -2.74699 -10.88267 1.000 20.90992 131 THR A O 1
ATOM 770 N N . MET A 1 91 ? -6.58181 -3.39057 -11.91318 1.000 17.66885 132 MET A N 1
ATOM 771 C CA . MET A 1 91 ? -6.53247 -4.65616 -11.18354 1.000 21.11513 132 MET A CA 1
ATOM 772 C C . MET A 1 91 ? -6.44580 -4.41544 -9.67852 1.000 22.90454 132 MET A C 1
ATOM 773 O O . MET A 1 91 ? -7.23074 -4.97377 -8.89130 1.000 28.52273 132 MET A O 1
ATOM 778 N N . PHE A 1 92 ? -5.49352 -3.57406 -9.26334 1.000 20.15642 133 PHE A N 1
ATOM 779 C CA . PHE A 1 92 ? -5.32585 -3.29849 -7.83594 1.000 16.52254 133 PHE A CA 1
ATOM 780 C C . PHE A 1 92 ? -6.59541 -2.70061 -7.23152 1.000 17.30952 133 PHE A C 1
ATOM 781 O O . PHE A 1 92 ? -7.05758 -3.12950 -6.16471 1.000 17.00548 133 PHE A O 1
ATOM 789 N N . THR A 1 93 ? -7.18435 -1.71390 -7.91000 1.000 17.22569 134 THR A N 1
ATOM 790 C CA . THR A 1 93 ? -8.36080 -1.04303 -7.36873 1.000 23.34561 134 THR A CA 1
ATOM 791 C C . THR A 1 93 ? -9.58631 -1.94844 -7.37551 1.000 19.16944 134 THR A C 1
ATOM 792 O O . THR A 1 93 ? -10.45491 -1.81272 -6.50784 1.000 19.26362 134 THR A O 1
ATOM 796 N N . ASN A 1 94 ? -9.68483 -2.86119 -8.34491 1.000 15.06014 135 ASN A N 1
ATOM 797 C CA . ASN A 1 94 ? -10.74404 -3.86127 -8.31997 1.000 18.78068 135 ASN A CA 1
ATOM 798 C C . ASN A 1 94 ? -10.63036 -4.71560 -7.07117 1.000 20.94150 135 ASN A C 1
ATOM 799 O O . ASN A 1 94 ? -11.62111 -4.94442 -6.36503 1.000 24.42747 135 ASN A O 1
ATOM 804 N N . CYS A 1 95 ? -9.41582 -5.18777 -6.77614 1.000 21.06814 136 CYS A N 1
ATOM 805 C CA . CYS A 1 95 ? -9.22110 -5.94428 -5.54310 1.000 17.81628 136 CYS A CA 1
ATOM 806 C C . CYS A 1 95 ? -9.60159 -5.11484 -4.31960 1.000 22.06749 136 CYS A C 1
ATOM 807 O O . CYS A 1 95 ? -10.21411 -5.63178 -3.37706 1.000 18.70767 136 CYS A O 1
ATOM 810 N N . TYR A 1 96 ? -9.26103 -3.82301 -4.32350 1.000 20.36429 137 TYR A N 1
ATOM 811 C CA . TYR A 1 96 ? -9.51365 -2.98383 -3.15188 1.000 20.44681 137 TYR A CA 1
ATOM 812 C C . TYR A 1 96 ? -11.00849 -2.78101 -2.93564 1.000 19.65401 137 TYR A C 1
ATOM 813 O O . TYR A 1 96 ? -11.54884 -3.10808 -1.87245 1.000 26.46140 137 TYR A O 1
ATOM 822 N N . ILE A 1 97 ? -11.69004 -2.24193 -3.94817 1.000 20.31550 138 ILE A N 1
ATOM 823 C CA . ILE A 1 97 ? -13.13258 -2.02389 -3.87556 1.000 17.20471 138 ILE A CA 1
ATOM 824 C C . ILE A 1 97 ? -13.89254 -3.30795 -3.57433 1.000 20.61536 138 ILE A C 1
ATOM 825 O O . ILE A 1 97 ? -14.84771 -3.29631 -2.78778 1.000 20.75108 138 ILE A O 1
ATOM 830 N N . TYR A 1 98 ? -13.51038 -4.42877 -4.18637 1.000 23.63331 139 TYR A N 1
ATOM 831 C CA . TYR A 1 98 ? -14.31154 -5.62578 -3.96427 1.000 17.36084 139 TYR A CA 1
ATOM 832 C C . TYR A 1 98 ? -14.15256 -6.15371 -2.54247 1.000 18.71333 139 TYR A C 1
ATOM 833 O O . TYR A 1 98 ? -15.13006 -6.60394 -1.93298 1.000 17.72706 139 TYR A O 1
ATOM 842 N N . ASN A 1 99 ? -12.94494 -6.09979 -1.99142 1.000 21.53336 140 ASN A N 1
ATOM 843 C CA . ASN A 1 99 ? -12.65594 -6.73527 -0.71488 1.000 23.62881 140 ASN A CA 1
ATOM 844 C C . ASN A 1 99 ? -12.53796 -5.69069 0.39816 1.000 19.18389 140 ASN A C 1
ATOM 845 O O . ASN A 1 99 ? -12.82146 -4.50325 0.20536 1.000 20.85139 140 ASN A O 1
ATOM 850 N N . LYS A 1 100 ? -12.11983 -6.14622 1.58207 1.000 23.30854 141 LYS A N 1
ATOM 851 C CA . LYS A 1 100 ? -12.04686 -5.33485 2.78768 1.000 23.57199 141 LYS A CA 1
ATOM 852 C C . LYS A 1 100 ? -10.59683 -4.98987 3.12606 1.000 22.61527 141 LYS A C 1
ATOM 853 O O . LYS A 1 100 ? -9.69189 -5.79804 2.89582 1.000 19.08758 141 LYS A O 1
ATOM 859 N N . PRO A 1 101 ? -10.34781 -3.80414 3.69240 1.000 22.15470 142 PRO A N 1
ATOM 860 C CA . PRO A 1 101 ? -8.95819 -3.32582 3.82747 1.000 24.22833 142 PRO A CA 1
ATOM 861 C C . PRO A 1 101 ? -8.07462 -4.18748 4.71581 1.000 23.69758 142 PRO A C 1
ATOM 862 O O . PRO A 1 101 ? -6.84765 -4.03701 4.66694 1.000 22.11804 142 PRO A O 1
ATOM 866 N N . GLY A 1 102 ? -8.64406 -5.07409 5.52556 1.000 29.81969 143 GLY A N 1
ATOM 867 C CA . GLY A 1 102 ? -7.86482 -5.97933 6.33933 1.000 16.67064 143 GLY A CA 1
ATOM 868 C C . GLY A 1 102 ? -7.72856 -7.37779 5.78670 1.000 18.72624 143 GLY A C 1
ATOM 869 O O . GLY A 1 102 ? -7.05711 -8.21080 6.40383 1.000 18.13073 143 GLY A O 1
ATOM 870 N N . ASP A 1 103 ? -8.34247 -7.66306 4.64145 1.000 28.58322 144 ASP A N 1
ATOM 871 C CA . ASP A 1 103 ? -8.28990 -8.99788 4.06556 1.000 24.06863 144 ASP A CA 1
ATOM 872 C C . ASP A 1 103 ? -6.89596 -9.30335 3.53124 1.000 16.63618 144 ASP A C 1
ATOM 873 O O . ASP A 1 103 ? -6.15807 -8.41086 3.10606 1.000 16.85419 144 ASP A O 1
ATOM 878 N N . ASP A 1 104 ? -6.54492 -10.59155 3.55094 1.000 17.97881 145 ASP A N 1
ATOM 879 C CA . ASP A 1 104 ? -5.21947 -11.00993 3.10631 1.000 20.81033 145 ASP A CA 1
ATOM 880 C C . ASP A 1 104 ? -4.98691 -10.66381 1.64083 1.000 23.97589 145 ASP A C 1
ATOM 881 O O . ASP A 1 104 ? -3.87876 -10.26825 1.25715 1.000 22.98343 145 ASP A O 1
ATOM 886 N N . ILE A 1 105 ? -6.01950 -10.80240 0.80551 1.000 23.63244 146 ILE A N 1
ATOM 887 C CA . ILE A 1 105 ? -5.84921 -10.50883 -0.61281 1.000 22.61422 146 ILE A CA 1
ATOM 888 C C . ILE A 1 105 ? -5.60289 -9.02275 -0.83179 1.000 23.24279 146 ILE A C 1
ATOM 889 O O . ILE A 1 105 ? -4.85306 -8.63898 -1.73709 1.000 19.56411 146 ILE A O 1
ATOM 894 N N . VAL A 1 106 ? -6.20128 -8.16366 -0.00534 1.000 21.43123 147 VAL A N 1
ATOM 895 C CA . VAL A 1 106 ? -5.95750 -6.73201 -0.13794 1.000 21.47249 147 VAL A CA 1
ATOM 896 C C . VAL A 1 106 ? -4.51768 -6.40097 0.23270 1.000 22.04007 147 VAL A C 1
ATOM 897 O O . VAL A 1 106 ? -3.86972 -5.58014 -0.42416 1.000 22.49907 147 VAL A O 1
ATOM 901 N N . LEU A 1 107 ? -3.98476 -7.04819 1.27220 1.000 23.21146 148 LEU A N 1
ATOM 902 C CA . LEU A 1 107 ? -2.58389 -6.84082 1.63049 1.000 24.37303 148 LEU A CA 1
ATOM 903 C C . LEU A 1 107 ? -1.65413 -7.34934 0.53420 1.000 28.05165 148 LEU A C 1
ATOM 904 O O . LEU A 1 107 ? -0.62656 -6.72313 0.23713 1.000 29.43692 148 LEU A O 1
ATOM 909 N N . MET A 1 108 ? -2.00237 -8.48153 -0.08106 1.000 20.70964 149 MET A N 1
ATOM 910 C CA . MET A 1 108 ? -1.20473 -8.99965 -1.18674 1.000 18.91244 149 MET A CA 1
ATOM 911 C C . MET A 1 108 ? -1.20693 -8.02524 -2.35891 1.000 21.18932 149 MET A C 1
ATOM 912 O O . MET A 1 108 ? -0.15765 -7.73754 -2.95008 1.000 21.92937 149 MET A O 1
ATOM 917 N N . ALA A 1 109 ? -2.38654 -7.50235 -2.70470 1.000 23.25431 150 ALA A N 1
ATOM 918 C CA . ALA A 1 109 ? -2.48323 -6.52075 -3.77816 1.000 21.083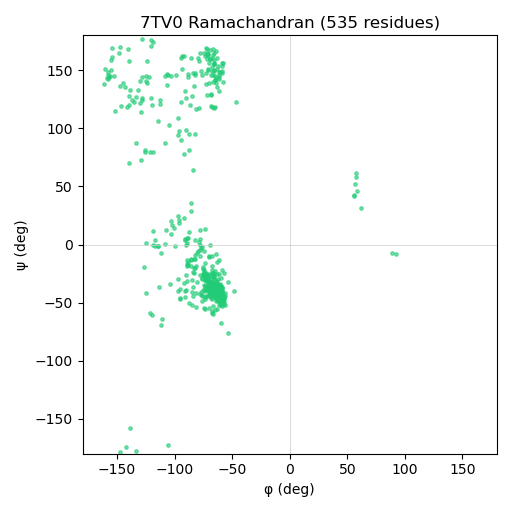55 150 ALA A CA 1
ATOM 919 C C . ALA A 1 109 ? -1.74180 -5.23853 -3.43115 1.000 24.20552 150 ALA A C 1
ATOM 920 O O . ALA A 1 109 ? -1.18093 -4.59124 -4.31845 1.000 22.05064 150 ALA A O 1
ATOM 922 N N . GLU A 1 110 ? -1.71393 -4.86295 -2.15045 1.000 21.17007 151 GLU A N 1
ATOM 923 C CA . GLU A 1 110 ? -0.98034 -3.66828 -1.74573 1.000 19.95871 151 GLU A CA 1
ATOM 924 C C . GLU A 1 110 ? 0.52062 -3.86557 -1.90784 1.000 17.20005 151 GLU A C 1
ATOM 925 O O . GLU A 1 110 ? 1.22482 -2.96461 -2.38046 1.000 22.29538 151 GLU A O 1
ATOM 931 N N . ALA A 1 111 ? 1.02813 -5.03702 -1.51787 1.000 20.21060 152 ALA A N 1
ATOM 932 C CA . ALA A 1 111 ? 2.44070 -5.33512 -1.73952 1.000 18.86014 152 ALA A CA 1
ATOM 933 C C . ALA A 1 111 ? 2.77230 -5.33410 -3.22765 1.000 19.17228 152 ALA A C 1
ATOM 934 O O . ALA A 1 111 ? 3.79582 -4.77136 -3.65090 1.000 21.88988 152 ALA A O 1
ATOM 936 N N . LEU A 1 112 ? 1.90992 -5.95749 -4.03705 1.000 17.34426 153 LEU A N 1
ATOM 937 C CA . LEU A 1 112 ? 2.11820 -5.96412 -5.48076 1.000 20.74506 153 LEU A CA 1
ATOM 938 C C . LEU A 1 112 ? 2.11162 -4.55047 -6.04595 1.000 19.01056 153 LEU A C 1
ATOM 939 O O . LEU A 1 112 ? 2.91482 -4.22479 -6.92434 1.000 20.36965 153 LEU A O 1
ATOM 944 N N . GLU A 1 113 ? 1.22389 -3.69061 -5.54294 1.000 18.04509 154 GLU A N 1
ATOM 945 C CA . GLU A 1 113 ? 1.14765 -2.32630 -6.05191 1.000 19.46436 154 GLU A CA 1
ATOM 946 C C . GLU A 1 113 ? 2.36593 -1.51208 -5.64037 1.000 18.39226 154 GLU A C 1
ATOM 947 O O . GLU A 1 113 ? 2.83785 -0.66926 -6.40757 1.000 17.62772 154 GLU A O 1
ATOM 953 N N . LYS A 1 114 ? 2.88904 -1.74426 -4.43550 1.000 17.00129 155 LYS A N 1
ATOM 954 C CA . LYS A 1 114 ? 4.11125 -1.05842 -4.02315 1.000 21.24029 155 LYS A CA 1
ATOM 955 C C . LYS A 1 114 ? 5.28101 -1.44996 -4.91976 1.000 18.16388 155 LYS A C 1
ATOM 956 O O . LYS A 1 114 ? 6.02871 -0.58783 -5.41043 1.000 19.00846 155 LYS A O 1
ATOM 962 N N . LEU A 1 115 ? 5.45063 -2.75600 -5.14956 1.000 15.78316 156 LEU A N 1
ATOM 963 C CA . LEU A 1 115 ? 6.50053 -3.20464 -6.05974 1.000 16.17456 156 LEU A CA 1
ATOM 964 C C . LEU A 1 115 ? 6.29526 -2.63329 -7.45939 1.000 19.66648 156 LEU A C 1
ATOM 965 O O . LEU A 1 115 ? 7.25485 -2.20074 -8.11019 1.000 18.82116 156 LEU A O 1
ATOM 970 N N . PHE A 1 116 ? 5.04477 -2.60952 -7.92882 1.000 14.60912 157 PHE A N 1
ATOM 971 C CA . PHE A 1 116 ? 4.73907 -2.08829 -9.25578 1.000 17.45175 157 PHE A CA 1
ATOM 972 C C . PHE A 1 116 ? 5.07688 -0.60796 -9.35890 1.000 23.13610 157 PHE A C 1
ATOM 973 O O . PHE A 1 116 ? 5.60422 -0.15371 -10.38032 1.000 22.22737 157 PHE A O 1
ATOM 981 N N . LEU A 1 117 ? 4.77322 0.16158 -8.31261 1.000 15.59019 158 LEU A N 1
ATOM 982 C CA . LEU A 1 117 ? 5.06752 1.58795 -8.33518 1.000 14.76053 158 LEU A CA 1
ATOM 983 C C . LEU A 1 117 ? 6.56856 1.83299 -8.33680 1.000 19.84935 158 LEU A C 1
ATOM 984 O O . LEU A 1 117 ? 7.05126 2.73490 -9.02883 1.000 27.68458 158 LEU A O 1
ATOM 989 N N . GLN A 1 118 ? 7.32908 1.02032 -7.59919 1.000 19.68434 159 GLN A N 1
ATOM 990 C CA . GLN A 1 118 ? 8.78609 1.11564 -7.68817 1.000 25.50342 159 GLN A CA 1
ATOM 991 C C . GLN A 1 118 ? 9.26850 0.83630 -9.11088 1.000 22.99838 159 GLN A C 1
ATOM 992 O O . GLN A 1 118 ? 10.02596 1.62606 -9.70004 1.000 29.67866 159 GLN A O 1
ATOM 998 N N . LYS A 1 119 ? 8.82239 -0.28448 -9.68562 1.000 21.90945 160 LYS A N 1
ATOM 999 C CA . LYS A 1 119 ? 9.30026 -0.67794 -11.00810 1.000 26.30650 160 LYS A CA 1
ATOM 1000 C C . LYS A 1 119 ? 8.94722 0.36457 -12.06276 1.000 27.47590 160 LYS A C 1
ATOM 1001 O O . LYS A 1 119 ? 9.76460 0.66809 -12.93984 1.000 30.57762 160 LYS A O 1
ATOM 1007 N N . ILE A 1 120 ? 7.74047 0.93260 -11.99388 1.000 22.99214 161 ILE A N 1
ATOM 1008 C CA . ILE A 1 120 ? 7.37587 1.96825 -12.95491 1.000 22.68556 161 ILE A CA 1
ATOM 1009 C C . ILE A 1 120 ? 8.04917 3.29501 -12.64027 1.000 24.36047 161 ILE A C 1
ATOM 1010 O O . ILE A 1 120 ? 8.17360 4.13889 -13.53276 1.000 24.92805 161 ILE A O 1
ATOM 1015 N N . ASN A 1 121 ? 8.48869 3.51407 -11.39916 1.000 28.13747 162 ASN A N 1
ATOM 1016 C CA . ASN A 1 121 ? 9.37525 4.64183 -11.15166 1.000 29.70916 162 ASN A CA 1
ATOM 1017 C C . ASN A 1 121 ? 10.71124 4.43620 -11.84585 1.000 32.42922 162 ASN A C 1
ATOM 1018 O O . ASN A 1 121 ? 11.39717 5.41036 -12.17661 1.000 32.43435 162 ASN A O 1
ATOM 1023 N N . GLU A 1 122 ? 11.09368 3.17885 -12.07901 1.000 34.84706 163 GLU A N 1
ATOM 1024 C CA . GLU A 1 122 ? 12.27381 2.87839 -12.88334 1.000 34.58310 163 GLU A CA 1
ATOM 1025 C C . GLU A 1 122 ? 11.97674 2.81918 -14.38477 1.000 32.71078 163 GLU A C 1
ATOM 1026 O O . GLU A 1 122 ? 12.66966 2.10207 -15.11842 1.000 29.30163 163 GLU A O 1
ATOM 1032 N N . LEU A 1 123 ? 10.93745 3.59451 -14.88739 1.000 29.14839 164 LEU A N 1
ATOM 1033 C CA . LEU A 1 123 ? 10.53066 3.58939 -16.28874 1.000 30.21340 164 LEU A CA 1
ATOM 1034 C C . LEU A 1 123 ? 11.32895 4.60824 -17.09906 1.000 29.88351 164 LEU A C 1
ATOM 1035 O O . LEU A 1 123 ? 11.70689 5.66523 -16.58200 1.000 27.04492 164 LEU A O 1
ATOM 1040 N N . PRO A 1 124 ? 11.60775 4.30638 -18.36783 1.000 32.40265 165 PRO A N 1
ATOM 1041 C CA . PRO A 1 124 ? 12.20669 5.31852 -19.25069 1.000 23.14599 165 PRO A CA 1
ATOM 1042 C C . PRO A 1 124 ? 11.28538 6.52063 -19.40077 1.000 26.20962 165 PRO A C 1
ATOM 1043 O O . PRO A 1 124 ? 10.08885 6.38042 -19.66515 1.000 26.23297 165 PRO A O 1
ATOM 1047 N N . THR A 1 125 ? 11.85939 7.71432 -19.23498 1.000 29.16019 166 THR A N 1
ATOM 1048 C CA . THR A 1 125 ? 11.04831 8.92788 -19.21700 1.000 35.70481 166 THR A CA 1
ATOM 1049 C C . THR A 1 125 ? 10.55352 9.29399 -20.61127 1.000 27.86693 166 THR A C 1
ATOM 1050 O O . THR A 1 125 ? 9.40266 9.71545 -20.77513 1.000 30.49836 166 THR A O 1
ATOM 1054 N N . GLU A 1 126 ? 11.40129 9.14304 -21.62456 1.000 26.87445 167 GLU A N 1
ATOM 1055 C CA . GLU A 1 126 ? 11.05353 9.52133 -22.98836 1.000 29.21932 167 GLU A CA 1
ATOM 1056 C C . GLU A 1 126 ? 10.51925 8.30553 -23.73690 1.000 30.17089 167 GLU A C 1
ATOM 1057 O O . GLU A 1 126 ? 11.20683 7.28391 -23.84316 1.000 31.65935 167 GLU A O 1
ATOM 1063 N N . GLU A 1 127 ? 9.29777 8.41762 -24.25514 1.000 28.79953 168 GLU A N 1
ATOM 1064 C CA . GLU A 1 127 ? 8.69600 7.33451 -25.02063 1.000 29.39099 168 GLU A CA 1
ATOM 1065 C C . GLU A 1 127 ? 9.14083 7.40479 -26.47558 1.000 24.93691 168 GLU A C 1
ATOM 1066 O O . GLU A 1 127 ? 9.01571 8.44779 -27.12509 1.000 19.97526 168 GLU A O 1
ATOM 1072 N N . THR A 1 128 ? 9.65564 6.29045 -26.98538 1.000 22.19859 169 THR A N 1
ATOM 1073 C CA . THR A 1 128 ? 10.08571 6.17748 -28.37105 1.000 17.71697 169 THR A CA 1
ATOM 1074 C C . THR A 1 128 ? 9.28895 5.07156 -29.04522 1.000 23.69273 169 THR A C 1
ATOM 1075 O O . THR A 1 128 ? 9.24736 3.94110 -28.54770 1.000 20.73867 169 THR A O 1
ATOM 1079 N N . GLU A 1 129 ? 8.65712 5.39990 -30.16996 1.000 24.01342 170 GLU A N 1
ATOM 1080 C CA . GLU A 1 129 ? 7.86915 4.41631 -30.89928 1.000 16.30257 170 GLU A CA 1
ATOM 1081 C C . GLU A 1 129 ? 8.78472 3.40593 -31.57708 1.000 17.77657 170 GLU A C 1
ATOM 1082 O O . GLU A 1 129 ? 9.72021 3.77922 -32.29141 1.000 23.66525 170 GLU A O 1
ATOM 1088 N N . ILE A 1 130 ? 8.51685 2.12466 -31.34729 1.000 15.93204 171 ILE A N 1
ATOM 1089 C CA . ILE A 1 130 ? 9.26499 1.04747 -31.97894 1.000 21.61510 171 ILE A CA 1
ATOM 1090 C C . ILE A 1 130 ? 8.54733 0.51890 -33.21404 1.000 23.91309 171 ILE A C 1
ATOM 1091 O O . ILE A 1 130 ? 9.18192 0.23128 -34.22952 1.000 19.97116 171 ILE A O 1
ATOM 1096 N N . MET A 1 131 ? 7.22388 0.39928 -33.14435 1.000 19.55852 172 MET A N 1
ATOM 1097 C CA . MET A 1 131 ? 6.45529 -0.17701 -34.23793 1.000 19.28733 172 MET A CA 1
ATOM 1098 C C . MET A 1 131 ? 5.01760 0.31405 -34.15003 1.000 21.89170 172 MET A C 1
ATOM 1099 O O . MET A 1 131 ? 4.48144 0.47496 -33.05192 1.000 20.83529 172 MET A O 1
ATOM 1104 N N . ILE A 1 132 ? 4.40136 0.54496 -35.30837 1.000 21.33758 173 ILE A N 1
ATOM 1105 C CA . ILE A 1 132 ? 2.98377 0.87984 -35.38817 1.000 23.81949 173 ILE A CA 1
ATOM 1106 C C . ILE A 1 132 ? 2.39077 0.21813 -36.62682 1.000 24.29388 173 ILE A C 1
ATOM 1107 O O . ILE A 1 132 ? 2.99743 0.22096 -37.70369 1.000 17.58614 173 ILE A O 1
ATOM 1112 N N . VAL A 1 133 ? 1.21172 -0.37591 -36.45904 1.000 32.78474 174 VAL A N 1
ATOM 1113 C CA . VAL A 1 133 ? 0.45865 -0.99471 -37.54203 1.000 26.59327 174 VAL A CA 1
ATOM 1114 C C . VAL A 1 133 ? -0.95587 -0.43974 -37.50328 1.000 20.63326 174 VAL A C 1
ATOM 1115 O O . VAL A 1 133 ? -1.61981 -0.49685 -36.46090 1.000 19.00208 174 VAL A O 1
ATOM 1119 N N . GLN A 1 134 ? -1.41209 0.09376 -38.63490 1.000 30.00294 175 GLN A N 1
ATOM 1120 C CA . GLN A 1 134 ? -2.76268 0.62023 -38.73742 1.000 21.31741 175 GLN A CA 1
ATOM 1121 C C . GLN A 1 134 ? -3.78636 -0.49977 -38.55465 1.000 21.62933 175 GLN A C 1
ATOM 1122 O O . GLN A 1 134 ? -3.46881 -1.69120 -38.60351 1.000 19.22404 175 GLN A O 1
ATOM 1128 N N . ALA A 1 135 ? -5.03577 -0.09675 -38.34320 1.000 30.27832 176 ALA A N 1
ATOM 1129 C CA . ALA A 1 135 ? -6.11890 -1.05833 -38.21162 1.000 24.04371 176 ALA A CA 1
ATOM 1130 C C . ALA A 1 135 ? -6.34693 -1.79258 -39.52887 1.000 26.54652 176 ALA A C 1
ATOM 1131 O O . ALA A 1 135 ? -6.18260 -1.23343 -40.61697 1.000 17.27780 176 ALA A O 1
ATOM 1133 N N . LYS A 1 136 ? -6.72333 -3.06280 -39.41984 1.000 31.80807 177 LYS A N 1
ATOM 1134 C CA . LYS A 1 136 ? -6.97499 -3.89167 -40.59358 1.000 31.43360 177 LYS A CA 1
ATOM 1135 C C . LYS A 1 136 ? -8.37035 -3.63814 -41.15368 1.000 25.34777 177 LYS A C 1
ATOM 1136 O O . LYS A 1 136 ? -9.31189 -3.37990 -40.40366 1.000 29.53704 177 LYS A O 1
ATOM 1142 N N . SER B 1 1 ? 26.79710 -20.42137 16.11133 1.000 48.20050 42 SER B N 1
ATOM 1143 C CA . SER B 1 1 ? 26.44776 -19.26794 16.93258 1.000 52.91924 42 SER B CA 1
ATOM 1144 C C . SER B 1 1 ? 25.30653 -19.58946 17.88726 1.000 49.00292 42 SER B C 1
ATOM 1145 O O . SER B 1 1 ? 24.18400 -19.84661 17.45754 1.000 47.89136 42 SER B O 1
ATOM 1148 N N . THR B 1 2 ? 25.59891 -19.56730 19.18430 1.000 52.43793 43 THR B N 1
ATOM 1149 C CA . THR B 1 2 ? 24.57499 -19.82558 20.18271 1.000 46.90892 43 THR B CA 1
ATOM 1150 C C . THR B 1 2 ? 23.57368 -18.67316 20.23085 1.000 45.73435 43 THR B C 1
ATOM 1151 O O . THR B 1 2 ? 23.84500 -17.55470 19.78315 1.000 49.89666 43 THR B O 1
ATOM 1155 N N . ASN B 1 3 ? 22.39315 -18.96441 20.77626 1.000 37.71786 44 ASN B N 1
ATOM 1156 C CA . ASN B 1 3 ? 21.35630 -17.94217 20.87083 1.000 28.64396 44 ASN B CA 1
ATOM 1157 C C . ASN B 1 3 ? 21.47103 -17.20158 22.19784 1.000 31.06136 44 ASN B C 1
ATOM 1158 O O . ASN B 1 3 ? 21.59885 -17.84263 23.24808 1.000 33.31729 44 ASN B O 1
ATOM 1163 N N . PRO B 1 4 ? 21.43557 -15.87287 22.19324 1.000 27.79524 45 PRO B N 1
ATOM 1164 C CA . PRO B 1 4 ? 21.45098 -15.12284 23.45060 1.000 24.22371 45 PRO B CA 1
ATOM 1165 C C . PRO B 1 4 ? 20.13152 -15.28121 24.18245 1.000 19.47194 45 PRO B C 1
ATOM 1166 O O . PRO B 1 4 ? 19.13801 -15.73047 23.59147 1.000 28.85817 45 PRO B O 1
ATOM 1170 N N . PRO B 1 5 ? 20.07900 -14.93873 25.46828 1.000 28.79819 46 PRO B N 1
ATOM 1171 C CA . PRO B 1 5 ? 18.81401 -15.02664 26.18880 1.000 24.58194 46 PRO B CA 1
ATOM 1172 C C . PRO B 1 5 ? 17.79397 -14.07321 25.59635 1.000 23.08256 46 PRO B C 1
ATOM 1173 O O . PRO B 1 5 ? 18.15403 -13.02362 25.03204 1.000 21.37611 46 PRO B O 1
ATOM 1177 N N . PRO B 1 6 ? 16.50976 -14.40285 25.69517 1.000 23.43482 47 PRO B N 1
ATOM 1178 C CA . PRO B 1 6 ? 15.46924 -13.53077 25.13720 1.000 19.83101 47 PRO B CA 1
ATOM 1179 C C . PRO B 1 6 ? 15.40309 -12.21363 25.88803 1.000 22.33801 47 PRO B C 1
ATOM 1180 O O . PRO B 1 6 ? 15.93444 -12.09900 27.00323 1.000 27.87155 47 PRO B O 1
ATOM 1184 N N . PRO B 1 7 ? 14.77423 -11.19100 25.30764 1.000 21.26367 48 PRO B N 1
ATOM 1185 C CA . PRO B 1 7 ? 14.64147 -9.91502 26.02099 1.000 19.00094 48 PRO B CA 1
ATOM 1186 C C . PRO B 1 7 ? 13.84928 -10.09076 27.30702 1.000 24.29521 48 PRO B C 1
ATOM 1187 O O . PRO B 1 7 ? 12.91524 -10.89227 27.37791 1.000 28.58020 48 PRO B O 1
ATOM 1191 N N . GLU B 1 8 ? 14.23983 -9.33641 28.33206 1.000 28.21881 49 GLU B N 1
ATOM 1192 C CA . GLU B 1 8 ? 13.59706 -9.46210 29.63227 1.000 22.88550 49 GLU B CA 1
ATOM 1193 C C . GLU B 1 8 ? 12.12921 -9.06096 29.54704 1.000 25.21762 49 GLU B C 1
ATOM 1194 O O . GLU B 1 8 ? 11.75535 -8.14633 28.80667 1.000 23.15780 49 GLU B O 1
ATOM 1200 N N . THR B 1 9 ? 11.29179 -9.77298 30.29806 1.000 19.59729 50 THR B N 1
ATOM 1201 C CA . THR B 1 9 ? 9.86456 -9.49705 30.36145 1.000 20.08577 50 THR B CA 1
ATOM 1202 C C . THR B 1 9 ? 9.42347 -9.02629 31.73846 1.000 20.17875 50 THR B C 1
ATOM 1203 O O . THR B 1 9 ? 8.23658 -8.74253 31.93438 1.000 17.68895 50 THR B O 1
ATOM 1207 N N . SER B 1 10 ? 10.34464 -8.94380 32.69421 1.000 16.85980 51 SER B N 1
ATOM 1208 C CA . SER B 1 10 ? 10.05349 -8.42268 34.01997 1.000 18.22928 51 SER B CA 1
ATOM 1209 C C . SER B 1 10 ? 11.35134 -7.90569 34.61917 1.000 18.42831 51 SER B C 1
ATOM 1210 O O . SER B 1 10 ? 12.43495 -8.40876 34.31085 1.000 20.83794 51 SER B O 1
ATOM 1213 N N . ASN B 1 11 ? 11.22944 -6.89404 35.47123 1.000 17.96156 52 ASN B N 1
ATOM 1214 C CA . ASN B 1 11 ? 12.39705 -6.27716 36.08575 1.000 22.44644 52 ASN B CA 1
ATOM 1215 C C . ASN B 1 11 ? 12.02054 -5.68820 37.44013 1.000 19.53586 52 ASN B C 1
ATOM 1216 O O . ASN B 1 11 ? 11.21737 -4.74847 37.50775 1.000 18.51863 52 ASN B O 1
ATOM 1221 N N . PRO B 1 12 ? 12.57467 -6.21093 38.53682 1.000 19.99496 53 PRO B N 1
ATOM 1222 C CA . PRO B 1 12 ? 12.22714 -5.67203 39.86194 1.000 19.66040 53 PRO B CA 1
ATOM 1223 C C . PRO B 1 12 ? 12.60332 -4.21333 40.04070 1.000 22.91868 53 PRO B C 1
ATOM 1224 O O . PRO B 1 12 ? 11.98481 -3.52674 40.86341 1.000 22.77098 53 PRO B O 1
ATOM 1228 N N . ASN B 1 13 ? 13.59366 -3.71589 39.29791 1.000 19.86625 54 ASN B N 1
ATOM 1229 C CA . ASN B 1 13 ? 13.94903 -2.30508 39.38133 1.000 18.87476 54 ASN B CA 1
ATOM 1230 C C . ASN B 1 13 ? 12.95363 -1.42179 38.64211 1.000 18.25247 54 ASN B C 1
ATOM 1231 O O . ASN B 1 13 ? 12.76031 -0.26263 39.02326 1.000 14.71205 54 ASN B O 1
ATOM 1236 N N . LYS B 1 14 ? 12.32033 -1.94222 37.59320 1.000 18.39296 55 LYS B N 1
ATOM 1237 C CA . LYS B 1 14 ? 11.34168 -1.13847 36.87271 1.000 20.34076 55 LYS B CA 1
ATOM 1238 C C . LYS B 1 14 ? 9.95834 -1.30015 37.49685 1.000 19.78656 55 LYS B C 1
ATOM 1239 O O . LYS B 1 14 ? 9.60711 -2.39213 37.95505 1.000 15.24211 55 LYS B O 1
ATOM 1245 N N . PRO B 1 15 ? 9.16117 -0.23643 37.53140 1.000 21.32020 56 PRO B N 1
ATOM 1246 C CA . PRO B 1 15 ? 7.77974 -0.37097 37.99570 1.000 23.03288 56 PRO B CA 1
ATOM 1247 C C . PRO B 1 15 ? 6.94235 -1.12120 36.97538 1.000 16.57665 56 PRO B C 1
ATOM 1248 O O . PRO B 1 15 ? 7.31128 -1.26555 35.80807 1.000 17.63524 56 PRO B O 1
ATOM 1252 N N . LYS B 1 16 ? 5.79523 -1.60470 37.43393 1.000 16.24996 57 LYS B N 1
ATOM 1253 C CA . LYS B 1 16 ? 4.83605 -2.26822 36.56594 1.000 19.86487 57 LYS B CA 1
ATOM 1254 C C . LYS B 1 16 ? 3.64992 -1.34289 36.34420 1.000 23.01703 57 LYS B C 1
ATOM 1255 O O . LYS B 1 16 ? 3.18813 -0.68318 37.27654 1.000 21.00780 57 LYS B O 1
ATOM 1261 N N . ARG B 1 17 ? 3.17058 -1.27234 35.10666 1.000 24.04977 58 ARG B N 1
ATOM 1262 C CA . ARG B 1 17 ? 2.04862 -0.39528 34.81457 1.000 22.28412 58 ARG B CA 1
ATOM 1263 C C . ARG B 1 17 ? 1.19350 -0.99385 33.71165 1.000 26.91999 58 ARG B C 1
ATOM 1264 O O . ARG B 1 17 ? 1.70842 -1.51193 32.71743 1.000 31.49114 58 ARG B O 1
ATOM 1272 N N . GLN B 1 18 ? -0.11474 -0.92153 33.90862 1.000 24.64640 59 GLN B N 1
ATOM 1273 C CA . GLN B 1 18 ? -1.09631 -1.25159 32.89277 1.000 28.12419 59 GLN B CA 1
ATOM 1274 C C . GLN B 1 18 ? -2.00518 -0.04794 32.71139 1.000 31.30185 59 GLN B C 1
ATOM 1275 O O . GLN B 1 18 ? -2.38201 0.60537 33.69395 1.000 26.42085 59 GLN B O 1
ATOM 1281 N N . THR B 1 19 ? -2.33689 0.24684 31.45358 1.000 22.78614 60 THR B N 1
ATOM 1282 C CA . THR B 1 19 ? -3.27332 1.29636 31.07321 1.000 24.98680 60 THR B CA 1
ATOM 1283 C C . THR B 1 19 ? -4.31798 0.69738 30.13664 1.000 30.45991 60 THR B C 1
ATOM 1284 O O . THR B 1 19 ? -4.25044 -0.47975 29.76984 1.000 37.32338 60 THR B O 1
ATOM 1288 N N . ASN B 1 20 ? -5.30172 1.51349 29.74929 1.000 27.29455 61 ASN B N 1
ATOM 1289 C CA . ASN B 1 20 ? -6.32058 1.03169 28.82102 1.000 31.06208 61 ASN B CA 1
ATOM 1290 C C . ASN B 1 20 ? -5.75737 0.84594 27.41841 1.000 28.70019 61 ASN B C 1
ATOM 1291 O O . ASN B 1 20 ? -6.22312 -0.02476 26.67341 1.000 29.56194 61 ASN B O 1
ATOM 1296 N N . GLN B 1 21 ? -4.75652 1.64462 27.04321 1.000 26.44698 62 GLN B N 1
ATOM 1297 C CA . GLN B 1 21 ? -4.16119 1.50419 25.71933 1.000 23.67255 62 GLN B CA 1
ATOM 1298 C C . GLN B 1 21 ? -3.33981 0.22511 25.61765 1.000 27.95149 62 GLN B C 1
ATOM 1299 O O . GLN B 1 21 ? -3.36398 -0.45208 24.58453 1.000 27.80616 62 GLN B O 1
ATOM 1305 N N . LEU B 1 22 ? -2.61277 -0.12983 26.68060 1.000 29.89356 63 LEU B N 1
ATOM 1306 C CA . LEU B 1 22 ? -1.93205 -1.42098 26.69957 1.000 25.60721 63 LEU B CA 1
ATOM 1307 C C . LEU B 1 22 ? -2.93102 -2.57173 26.70832 1.000 26.81836 63 LEU B C 1
ATOM 1308 O O . LEU B 1 22 ? -2.67617 -3.62301 26.10653 1.000 27.78637 63 LEU B O 1
ATOM 1313 N N . GLN B 1 23 ? -4.07255 -2.38429 27.37400 1.000 28.79552 64 GLN B N 1
ATOM 1314 C CA . GLN B 1 23 ? -5.15359 -3.36232 27.30886 1.000 29.27248 64 GLN B CA 1
ATOM 1315 C C . GLN B 1 23 ? -5.61433 -3.57043 25.87087 1.000 26.68367 64 GLN B C 1
ATOM 1316 O O . GLN B 1 23 ? -5.78451 -4.70824 25.41578 1.000 27.03710 64 GLN B O 1
ATOM 1322 N N . TYR B 1 24 ? -5.82910 -2.47197 25.14261 1.000 28.63630 65 TYR B N 1
ATOM 1323 C CA . TYR B 1 24 ? -6.21475 -2.56854 23.73802 1.000 27.90653 65 TYR B CA 1
ATOM 1324 C C . TYR B 1 24 ? -5.12566 -3.24426 22.91404 1.000 25.73999 65 TYR B C 1
ATOM 1325 O O . TYR B 1 24 ? -5.41858 -4.05026 22.02332 1.000 22.86293 65 TYR B O 1
ATOM 1334 N N . LEU B 1 25 ? -3.86130 -2.92374 23.19880 1.000 25.43903 66 LEU B N 1
ATOM 1335 C CA . LEU B 1 25 ? -2.75069 -3.54181 22.48144 1.000 26.47440 66 LEU B CA 1
ATOM 1336 C C . LEU B 1 25 ? -2.72876 -5.05019 22.69067 1.000 25.64243 66 LEU B C 1
ATOM 1337 O O . LEU B 1 25 ? -2.41531 -5.80945 21.76664 1.000 29.13823 66 LEU B O 1
ATOM 1342 N N . LEU B 1 26 ? -3.05647 -5.50264 23.90111 1.000 25.39489 67 LEU B N 1
ATOM 1343 C CA . LEU B 1 26 ? -3.02354 -6.93384 24.18434 1.000 25.75990 67 LEU B CA 1
ATOM 1344 C C . LEU B 1 26 ? -4.24056 -7.65709 23.61517 1.000 20.88509 67 LEU B C 1
ATOM 1345 O O . LEU B 1 26 ? -4.10554 -8.74555 23.04487 1.000 17.23318 67 LEU B O 1
ATOM 1350 N N . ARG B 1 27 ? -5.43150 -7.07399 23.75272 1.000 23.37376 68 ARG B N 1
ATOM 1351 C CA . ARG B 1 27 ? -6.65785 -7.77218 23.38715 1.000 28.25480 68 ARG B CA 1
ATOM 1352 C C . ARG B 1 27 ? -7.05971 -7.58806 21.93047 1.000 30.81865 68 ARG B C 1
ATOM 1353 O O . ARG B 1 27 ? -7.86913 -8.37461 21.42576 1.000 35.58747 68 ARG B O 1
ATOM 1361 N N . VAL B 1 28 ? -6.52789 -6.57911 21.24417 1.000 30.14791 69 VAL B N 1
ATOM 1362 C CA . VAL B 1 28 ? -6.95184 -6.29141 19.87846 1.000 26.15856 69 VAL B CA 1
ATOM 1363 C C . VAL B 1 28 ? -5.76877 -6.41086 18.92846 1.000 25.64740 69 VAL B C 1
ATOM 1364 O O . VAL B 1 28 ? -5.78259 -7.23038 18.00345 1.000 28.30783 69 VAL B O 1
ATOM 1368 N N . VAL B 1 29 ? -4.73893 -5.59386 19.15174 1.000 24.33607 70 VAL B N 1
ATOM 1369 C CA . VAL B 1 29 ? -3.60273 -5.54738 18.23373 1.000 24.77074 70 VAL B CA 1
ATOM 1370 C C . VAL B 1 29 ? -2.83264 -6.86127 18.27208 1.000 21.49314 70 VAL B C 1
ATOM 1371 O O . VAL B 1 29 ? -2.69378 -7.55636 17.25582 1.000 22.67870 70 VAL B O 1
ATOM 1375 N N . LEU B 1 30 ? -2.31346 -7.21359 19.44977 1.000 20.60084 71 LEU B N 1
ATOM 1376 C CA . LEU B 1 30 ? -1.54991 -8.44774 19.57958 1.000 21.63023 71 LEU B CA 1
ATOM 1377 C C . LEU B 1 30 ? -2.41016 -9.66337 19.26981 1.000 22.92510 71 LEU B C 1
ATOM 1378 O O . LEU B 1 30 ? -1.92833 -10.63367 18.67970 1.000 18.91876 71 LEU B O 1
ATOM 1383 N N . LYS B 1 31 ? -3.68545 -9.63322 19.66318 1.000 25.59353 72 LYS B N 1
ATOM 1384 C CA . LYS B 1 31 ? -4.57882 -10.73722 19.32835 1.000 22.61202 72 LYS B CA 1
ATOM 1385 C C . LYS B 1 31 ? -4.69551 -10.90755 17.81933 1.000 24.98495 72 LYS B C 1
ATOM 1386 O O . LYS B 1 31 ? -4.61841 -12.02949 17.30634 1.000 22.97643 72 LYS B O 1
ATOM 1392 N N . THR B 1 32 ? -4.86041 -9.80079 17.09010 1.000 24.78099 73 THR B N 1
ATOM 1393 C CA . THR B 1 32 ? -4.98116 -9.88147 15.63792 1.000 24.44906 73 THR B CA 1
ATOM 1394 C C . THR B 1 32 ? -3.69635 -10.39966 15.00375 1.000 27.18419 73 THR B C 1
ATOM 1395 O O . THR B 1 32 ? -3.73773 -11.26167 14.11715 1.000 24.47808 73 THR B O 1
ATOM 1399 N N . LEU B 1 33 ? -2.54271 -9.89173 15.44761 1.000 22.76529 74 LEU B N 1
ATOM 1400 C CA . LEU B 1 33 ? -1.28077 -10.32379 14.85051 1.000 18.78275 74 LEU B CA 1
ATOM 1401 C C . LEU B 1 33 ? -0.97677 -11.78266 15.18036 1.000 22.39474 74 LEU B C 1
ATOM 1402 O O . LEU B 1 33 ? -0.48002 -12.52613 14.32640 1.000 18.48518 74 LEU B O 1
ATOM 1407 N N . TRP B 1 34 ? -1.27665 -12.21053 16.41042 1.000 21.87764 75 TRP B N 1
ATOM 1408 C CA . TRP B 1 34 ? -1.04303 -13.58817 16.82892 1.000 19.68770 75 TRP B CA 1
ATOM 1409 C C . TRP B 1 34 ? -1.99744 -14.55124 16.13548 1.000 20.50495 75 TRP B C 1
ATOM 1410 O O . TRP B 1 34 ? -1.62887 -15.69995 15.86388 1.000 19.11780 75 TRP B O 1
ATOM 1421 N N A LYS B 1 35 ? -3.21952 -14.10695 15.83817 0.400 19.80275 76 LYS B N 1
ATOM 1422 N N B LYS B 1 35 ? -3.22566 -14.10250 15.85460 0.600 19.54936 76 LYS B N 1
ATOM 1423 C CA A LYS B 1 35 ? -4.17164 -14.95663 15.13477 0.400 19.69537 76 LYS B CA 1
ATOM 1424 C CA B LYS B 1 35 ? -4.18064 -14.92229 15.11587 0.600 19.73372 76 LYS B CA 1
ATOM 1425 C C A LYS B 1 35 ? -3.78836 -15.17607 13.67629 0.400 20.93613 76 LYS B C 1
ATOM 1426 C C B LYS B 1 35 ? -3.67051 -15.24499 13.72029 0.600 20.91418 76 LYS B C 1
ATOM 1427 O O A LYS B 1 35 ? -4.23141 -16.16034 13.07478 0.400 22.55620 76 LYS B O 1
ATOM 1428 O O B LYS B 1 35 ? -3.91049 -16.34119 13.20041 0.600 23.01729 76 LYS B O 1
ATOM 1439 N N . HIS B 1 36 ? -2.96788 -14.29950 13.10162 1.000 18.25869 77 HIS B N 1
ATOM 1440 C CA . HIS B 1 36 ? -2.72409 -14.33971 11.66870 1.000 19.20606 77 HIS B CA 1
ATOM 1441 C C . HIS B 1 36 ? -1.93734 -15.57671 11.24646 1.000 20.71426 77 HIS B C 1
ATOM 1442 O O . HIS B 1 36 ? -1.23781 -16.21737 12.03671 1.000 17.69030 77 HIS B O 1
ATOM 1449 N N . GLN B 1 37 ? -2.07589 -15.90231 9.95993 1.000 20.23849 78 GLN B N 1
ATOM 1450 C CA . GLN B 1 37 ? -1.46156 -17.08130 9.37191 1.000 19.51963 78 GLN B CA 1
ATOM 1451 C C . GLN B 1 37 ? 0.03666 -16.91743 9.17176 1.000 24.64035 78 GLN B C 1
ATOM 1452 O O . GLN B 1 37 ? 0.75254 -17.92228 9.10682 1.000 20.85049 78 GLN B O 1
ATOM 1458 N N . PHE B 1 38 ? 0.51888 -15.68076 9.06701 1.000 20.51200 79 PHE B N 1
ATOM 1459 C CA . PHE B 1 38 ? 1.93338 -15.38719 8.89160 1.000 18.18210 79 PHE B CA 1
ATOM 1460 C C . PHE B 1 38 ? 2.67179 -15.22826 10.21287 1.000 21.73275 79 PHE B C 1
ATOM 1461 O O . PHE B 1 38 ? 3.85271 -14.86715 10.20436 1.000 21.90336 79 PHE B O 1
ATOM 1469 N N . ALA B 1 39 ? 2.00903 -15.47379 11.34291 1.000 22.77570 80 ALA B N 1
ATOM 1470 C CA . ALA B 1 39 ? 2.58509 -15.14277 12.63922 1.000 19.91409 80 ALA B CA 1
ATOM 1471 C C . ALA B 1 39 ? 3.57439 -16.18251 13.14417 1.000 22.37294 80 ALA B C 1
ATOM 1472 O O . ALA B 1 39 ? 4.37592 -15.86720 14.02969 1.000 18.93090 80 ALA B O 1
ATOM 1474 N N . TRP B 1 40 ? 3.54833 -17.39965 12.60186 1.000 24.97686 81 TRP B N 1
ATOM 1475 C CA . TRP B 1 40 ? 4.34197 -18.47563 13.18596 1.000 21.41998 81 TRP B CA 1
ATOM 1476 C C . TRP B 1 40 ? 5.85680 -18.25580 13.14796 1.000 21.66034 81 TRP B C 1
ATOM 1477 O O . TRP B 1 40 ? 6.54110 -18.83818 14.00696 1.000 30.29195 81 TRP B O 1
ATOM 1488 N N . PRO B 1 41 ? 6.44375 -17.47458 12.23097 1.000 24.83656 82 PRO B N 1
ATOM 1489 C CA . PRO B 1 41 ? 7.87609 -17.16377 12.36588 1.000 22.72956 82 PRO B CA 1
ATOM 1490 C C . PRO B 1 41 ? 8.18931 -16.02393 13.32585 1.000 24.23004 82 PRO B C 1
ATOM 1491 O O . PRO B 1 41 ? 9.37126 -15.80877 13.62957 1.000 20.23431 82 PRO B O 1
ATOM 1495 N N . PHE B 1 42 ? 7.18702 -15.28819 13.81113 1.000 22.82152 83 PHE B N 1
ATOM 1496 C CA . PHE B 1 42 ? 7.41899 -14.17216 14.71843 1.000 20.53691 83 PHE B CA 1
ATOM 1497 C C . PHE B 1 42 ? 6.91652 -14.41915 16.13439 1.000 23.07608 83 PHE B C 1
ATOM 1498 O O . PHE B 1 42 ? 7.18135 -13.59418 17.01681 1.000 19.13531 83 PHE B O 1
ATOM 1506 N N . GLN B 1 43 ? 6.20272 -15.51994 16.37840 1.000 19.35097 84 GLN B N 1
ATOM 1507 C CA . GLN B 1 43 ? 5.63391 -15.79461 17.69507 1.000 23.24336 84 GLN B CA 1
ATOM 1508 C C . GLN B 1 43 ? 6.68442 -16.11765 18.74919 1.000 24.29534 84 GLN B C 1
ATOM 1509 O O . GLN B 1 43 ? 6.31857 -16.36158 19.90467 1.000 19.07893 84 GLN B O 1
ATOM 1515 N N . GLN B 1 44 ? 7.96188 -16.12207 18.38918 1.000 24.88863 85 GLN B N 1
ATOM 1516 C CA . GLN B 1 44 ? 9.03815 -16.49883 19.29119 1.000 20.52201 85 GLN B CA 1
ATOM 1517 C C . GLN B 1 44 ? 10.30957 -15.81581 18.81708 1.000 20.81479 85 GLN B C 1
ATOM 1518 O O . GLN B 1 44 ? 10.38311 -15.36911 17.66583 1.000 21.31117 85 GLN B O 1
ATOM 1524 N N . PRO B 1 45 ? 11.32148 -15.69904 19.68026 1.000 20.01692 86 PRO B N 1
ATOM 1525 C CA . PRO B 1 45 ? 12.57943 -15.07891 19.24883 1.000 17.42856 86 PRO B CA 1
ATOM 1526 C C . PRO B 1 45 ? 13.19242 -15.82081 18.07141 1.000 21.02100 86 PRO B C 1
ATOM 1527 O O . PRO B 1 45 ? 12.96184 -17.01564 17.86978 1.000 22.47038 86 PRO B O 1
ATOM 1531 N N . VAL B 1 46 ? 13.97417 -15.08778 17.28133 1.000 22.48081 87 VAL B N 1
ATOM 1532 C CA . VAL B 1 46 ? 14.64304 -15.67855 16.12834 1.000 26.59771 87 VAL B CA 1
ATOM 1533 C C . VAL B 1 46 ? 15.65790 -16.70094 16.62135 1.000 19.43922 87 VAL B C 1
ATOM 1534 O O . VAL B 1 46 ? 16.60646 -16.36132 17.33795 1.000 16.89698 87 VAL B O 1
ATOM 1538 N N . ASP B 1 47 ? 15.45417 -17.96183 16.24935 1.000 20.80966 88 ASP B N 1
ATOM 1539 C CA . ASP B 1 47 ? 16.37190 -19.03905 16.61113 1.000 22.92154 88 ASP B CA 1
ATOM 1540 C C . ASP B 1 47 ? 17.46118 -19.10341 15.54851 1.000 21.55615 88 ASP B C 1
ATOM 1541 O O . ASP B 1 47 ? 17.28899 -19.73116 14.50100 1.000 25.42187 88 ASP B O 1
ATOM 1546 N N . ALA B 1 48 ? 18.58999 -18.44451 15.82080 1.000 17.87764 89 ALA B N 1
ATOM 1547 C CA . ALA B 1 48 ? 19.69350 -18.43409 14.86772 1.000 19.37872 89 ALA B CA 1
ATOM 1548 C C . ALA B 1 48 ? 20.29178 -19.82204 14.68068 1.000 26.21165 89 ALA B C 1
ATOM 1549 O O . ALA B 1 48 ? 20.80735 -20.13228 13.60046 1.000 23.93759 89 ALA B O 1
ATOM 1551 N N . VAL B 1 49 ? 20.23756 -20.66490 15.71385 1.000 20.65369 90 VAL B N 1
ATOM 1552 C CA . VAL B 1 49 ? 20.75194 -22.02445 15.58793 1.000 25.39170 90 VAL B CA 1
ATOM 1553 C C . VAL B 1 49 ? 19.87011 -22.84253 14.65434 1.000 19.61463 90 VAL B C 1
ATOM 1554 O O . VAL B 1 49 ? 20.36701 -23.56924 13.78538 1.000 12.62862 90 VAL B O 1
ATOM 1558 N N . LYS B 1 50 ? 18.54974 -22.73257 14.81421 1.000 23.37007 91 LYS B N 1
ATOM 1559 C CA . LYS B 1 50 ? 17.62857 -23.52182 14.00303 1.000 20.46184 91 LYS B CA 1
ATOM 1560 C C . LYS B 1 50 ? 17.73932 -23.15725 12.52738 1.000 24.48961 91 LYS B C 1
ATOM 1561 O O . LYS B 1 50 ? 17.85006 -24.03579 11.66420 1.000 20.47127 91 LYS B O 1
ATOM 1567 N N . LEU B 1 51 ? 17.71387 -21.86328 12.21926 1.000 21.54979 92 LEU B N 1
ATOM 1568 C CA . LEU B 1 51 ? 17.71349 -21.39170 10.84149 1.000 19.41118 92 LEU B CA 1
ATOM 1569 C C . LEU B 1 51 ? 19.11241 -21.15049 10.28874 1.000 25.63566 92 LEU B C 1
ATOM 1570 O O . LEU B 1 51 ? 19.23649 -20.67950 9.15279 1.000 24.50784 92 LEU B O 1
ATOM 1575 N N . ASN B 1 52 ? 20.15829 -21.45667 11.05960 1.000 27.16037 93 ASN B N 1
ATOM 1576 C CA . ASN B 1 52 ? 21.54806 -21.31163 10.62396 1.000 23.19281 93 ASN B CA 1
ATOM 1577 C C . ASN B 1 52 ? 21.84898 -19.86652 10.21612 1.000 24.29282 93 ASN B C 1
ATOM 1578 O O . ASN B 1 52 ? 22.20209 -19.56858 9.07338 1.000 25.20754 93 ASN B O 1
ATOM 1583 N N . LEU B 1 53 ? 21.70003 -18.96232 11.18665 1.000 21.76019 94 LEU B N 1
ATOM 1584 C CA . LEU B 1 53 ? 21.94725 -17.53393 11.00050 1.000 21.10708 94 LEU B CA 1
ATOM 1585 C C . LEU B 1 53 ? 23.02415 -17.10797 11.99211 1.000 24.56738 94 LEU B C 1
ATOM 1586 O O . LEU B 1 53 ? 22.72176 -16.51880 13.04060 1.000 29.49265 94 LEU B O 1
ATOM 1591 N N . PRO B 1 54 ? 24.29657 -17.37809 11.68881 1.000 26.56048 95 PRO B N 1
ATOM 1592 C CA . PRO B 1 54 ? 25.35532 -17.11424 12.67583 1.000 25.52985 95 PRO B CA 1
ATOM 1593 C C . PRO B 1 54 ? 25.58509 -15.63968 12.95875 1.000 31.18879 95 PRO B C 1
ATOM 1594 O O . PRO B 1 54 ? 26.11831 -15.31165 14.02622 1.000 29.52540 95 PRO B O 1
ATOM 1598 N N . ASP B 1 55 ? 25.20134 -14.74184 12.05248 1.000 23.77540 96 ASP B N 1
ATOM 1599 C CA . ASP B 1 55 ? 25.47516 -13.31904 12.20641 1.000 22.82691 96 ASP B CA 1
ATOM 1600 C C . ASP B 1 55 ? 24.23226 -12.50630 12.54428 1.000 20.42390 96 ASP B C 1
ATOM 1601 O O . ASP B 1 55 ? 24.27854 -11.27323 12.47906 1.000 21.42303 96 ASP B O 1
ATOM 1606 N N . TYR B 1 56 ? 23.12666 -13.16009 12.90769 1.000 19.12729 97 TYR B N 1
ATOM 1607 C CA . TYR B 1 56 ? 21.88670 -12.43434 13.16717 1.000 19.46776 97 TYR B CA 1
ATOM 1608 C C . TYR B 1 56 ? 22.04069 -11.48426 14.34788 1.000 22.32758 97 TYR B C 1
ATOM 1609 O O . TYR B 1 56 ? 21.78760 -10.27946 14.23328 1.000 18.28304 97 TYR B O 1
ATOM 1618 N N . TYR B 1 57 ? 22.45097 -12.01314 15.49772 1.000 26.30558 98 TYR B N 1
ATOM 1619 C CA . TYR B 1 57 ? 22.57128 -11.20444 16.70249 1.000 24.52600 98 TYR B CA 1
ATOM 1620 C C . TYR B 1 57 ? 23.83325 -10.35340 16.72167 1.000 27.93651 98 TYR B C 1
ATOM 1621 O O . TYR B 1 57 ? 24.07258 -9.65044 17.71009 1.000 28.62102 98 TYR B O 1
ATOM 1630 N N . LYS B 1 58 ? 24.64314 -10.40462 15.66227 1.000 18.93606 99 LYS B N 1
ATOM 1631 C CA . LYS B 1 58 ? 25.66196 -9.38441 15.45504 1.000 18.78240 99 LYS B CA 1
ATOM 1632 C C . LYS B 1 58 ? 25.08279 -8.16661 14.74728 1.000 22.27345 99 LYS B C 1
ATOM 1633 O O . LYS B 1 58 ? 25.53483 -7.04067 14.98142 1.000 26.04999 99 LYS B O 1
ATOM 1639 N N . ILE B 1 59 ? 24.07446 -8.37130 13.90399 1.000 25.92704 100 ILE B N 1
ATOM 1640 C CA . ILE B 1 59 ? 23.46097 -7.28145 13.15236 1.000 21.28105 100 ILE B CA 1
ATOM 1641 C C . ILE B 1 59 ? 22.30217 -6.65526 13.92041 1.000 20.62280 100 ILE B C 1
ATOM 1642 O O . ILE B 1 59 ? 22.13187 -5.43352 13.91018 1.000 23.63546 100 ILE B O 1
ATOM 1647 N N . ILE B 1 60 ? 21.49925 -7.46778 14.59954 1.000 16.91291 101 ILE B N 1
ATOM 1648 C CA . ILE B 1 60 ? 20.32160 -6.99799 15.32109 1.000 17.68990 101 ILE B CA 1
ATOM 1649 C C . ILE B 1 60 ? 20.70308 -6.81707 16.78585 1.000 19.26809 101 ILE B C 1
ATOM 1650 O O . ILE B 1 60 ? 20.90767 -7.79666 17.51142 1.000 14.18778 101 ILE B O 1
ATOM 1655 N N . LYS B 1 61 ? 20.78863 -5.56246 17.23018 1.000 12.37589 102 LYS B N 1
ATOM 1656 C CA . LYS B 1 61 ? 21.14567 -5.26976 18.61183 1.000 21.25256 102 LYS B CA 1
ATOM 1657 C C . LYS B 1 61 ? 19.94320 -5.21065 19.54067 1.000 25.26688 102 LYS B C 1
ATOM 1658 O O . LYS B 1 61 ? 20.11684 -5.30936 20.76127 1.000 21.47059 102 LYS B O 1
ATOM 1664 N N . THR B 1 62 ? 18.73720 -5.04549 19.00008 1.000 18.51855 103 THR B N 1
ATOM 1665 C CA . THR B 1 62 ? 17.50658 -5.00717 19.78952 1.000 16.44364 103 THR B CA 1
ATOM 1666 C C . THR B 1 62 ? 16.54667 -6.04921 19.23423 1.000 16.06923 103 THR B C 1
ATOM 1667 O O . THR B 1 62 ? 15.62254 -5.71907 18.47954 1.000 16.27840 103 THR B O 1
ATOM 1671 N N . PRO B 1 63 ? 16.73740 -7.31980 19.58109 1.000 17.79804 104 PRO B N 1
ATOM 1672 C CA . PRO B 1 63 ? 15.80730 -8.35183 19.11345 1.000 13.22499 104 PRO B CA 1
ATOM 1673 C C . PRO B 1 63 ? 14.43696 -8.18424 19.74861 1.000 12.84442 104 PRO B C 1
ATOM 1674 O O . PRO B 1 63 ? 14.29620 -7.65091 20.85197 1.000 15.52462 104 PRO B O 1
ATOM 1678 N N . MET B 1 64 ? 13.41725 -8.64735 19.03074 1.000 11.66664 105 MET B N 1
ATOM 1679 C CA . MET B 1 64 ? 12.04611 -8.54828 19.50834 1.000 15.38102 105 MET B CA 1
ATOM 1680 C C . MET B 1 64 ? 11.18925 -9.55352 18.75490 1.000 12.91659 105 MET B C 1
ATOM 1681 O O . MET B 1 64 ? 11.47956 -9.89833 17.60671 1.000 13.37645 105 MET B O 1
ATOM 1686 N N . ASP B 1 65 ? 10.13439 -10.02180 19.41715 1.000 12.24668 106 ASP B N 1
ATOM 1687 C CA . ASP B 1 65 ? 9.22538 -10.98844 18.82172 1.000 20.24806 106 ASP B CA 1
ATOM 1688 C C . ASP B 1 65 ? 7.86027 -10.85118 19.47955 1.000 21.93647 106 ASP B C 1
ATOM 1689 O O . ASP B 1 65 ? 7.70361 -10.18033 20.50282 1.000 22.94268 106 ASP B O 1
ATOM 1694 N N . MET B 1 66 ? 6.86551 -11.50773 18.87740 1.000 22.96688 107 MET B N 1
ATOM 1695 C CA . MET B 1 66 ? 5.49803 -11.38806 19.37157 1.000 21.75037 107 MET B CA 1
ATOM 1696 C C . MET B 1 66 ? 5.31389 -12.07876 20.71733 1.000 20.43303 107 MET B C 1
ATOM 1697 O O . MET B 1 66 ? 4.49115 -11.63778 21.52659 1.000 15.98235 107 MET B O 1
ATOM 1702 N N . GLY B 1 67 ? 6.05782 -13.15558 20.97688 1.000 20.70165 108 GLY B N 1
ATOM 1703 C CA . GLY B 1 67 ? 5.95433 -13.81295 22.27036 1.000 19.22428 108 GLY B CA 1
ATOM 1704 C C . GLY B 1 67 ? 6.48707 -12.95415 23.40134 1.000 14.51800 108 GLY B C 1
ATOM 1705 O O . GLY B 1 67 ? 5.90369 -12.90846 24.48995 1.000 11.65237 108 GLY B O 1
ATOM 1706 N N . THR B 1 68 ? 7.60306 -12.26240 23.16049 1.000 17.93371 109 THR B N 1
ATOM 1707 C CA . THR B 1 68 ? 8.13199 -11.33952 24.15785 1.000 15.64879 109 THR B CA 1
ATOM 1708 C C . THR B 1 68 ? 7.14855 -10.20930 24.43014 1.000 17.72059 109 THR B C 1
ATOM 1709 O O . THR B 1 68 ? 6.93522 -9.82850 25.58606 1.000 23.18495 109 THR B O 1
ATOM 1713 N N . ILE B 1 69 ? 6.52977 -9.66954 23.37726 1.000 18.93692 110 ILE B N 1
ATOM 1714 C CA . ILE B 1 69 ? 5.52758 -8.62238 23.55671 1.000 15.50737 110 ILE B CA 1
ATOM 1715 C C . ILE B 1 69 ? 4.33808 -9.15592 24.34555 1.000 15.17172 110 ILE B C 1
ATOM 1716 O O . ILE B 1 69 ? 3.78403 -8.46468 25.20934 1.000 15.99577 110 ILE B O 1
ATOM 1721 N N . LYS B 1 70 ? 3.93624 -10.39839 24.06932 1.000 17.66012 111 LYS B N 1
ATOM 1722 C CA . LYS B 1 70 ? 2.82108 -11.00730 24.78779 1.000 20.38575 111 LYS B CA 1
ATOM 1723 C C . LYS B 1 70 ? 3.12921 -11.13083 26.27401 1.000 20.61625 111 LYS B C 1
ATOM 1724 O O . LYS B 1 70 ? 2.31186 -10.75881 27.12636 1.000 14.40198 111 LYS B O 1
ATOM 1730 N N . LYS B 1 71 ? 4.31476 -11.64783 26.60158 1.000 18.24057 112 LYS B N 1
ATOM 1731 C CA . LYS B 1 71 ? 4.69542 -11.78833 28.00298 1.000 19.18818 112 LYS B CA 1
ATOM 1732 C C . LYS B 1 71 ? 4.83490 -10.42872 28.67903 1.000 20.25427 112 LYS B C 1
ATOM 1733 O O . LYS B 1 71 ? 4.47415 -10.27399 29.85175 1.000 17.47395 112 LYS B O 1
ATOM 1739 N N . ARG B 1 72 ? 5.34535 -9.42876 27.95489 1.000 17.48627 113 ARG B N 1
ATOM 1740 C CA . ARG B 1 72 ? 5.50353 -8.09959 28.53633 1.000 19.57546 113 ARG B CA 1
ATOM 1741 C C . ARG B 1 72 ? 4.15270 -7.45274 28.81465 1.000 18.99642 113 ARG B C 1
ATOM 1742 O O . ARG B 1 72 ? 3.97973 -6.77926 29.83723 1.000 21.01380 113 ARG B O 1
ATOM 1750 N N . LEU B 1 73 ? 3.18348 -7.64445 27.91707 1.000 18.51398 114 LEU B N 1
ATOM 1751 C CA . LEU B 1 73 ? 1.84719 -7.10817 28.15106 1.000 17.01278 114 LEU B CA 1
ATOM 1752 C C . LEU B 1 73 ? 1.15141 -7.84364 29.28938 1.000 16.92024 114 LEU B C 1
ATOM 1753 O O . LEU B 1 73 ? 0.44414 -7.22687 30.09468 1.000 17.94687 114 LEU B O 1
ATOM 1758 N N . GLU B 1 74 ? 1.34492 -9.16152 29.37762 1.000 18.79694 115 GLU B N 1
ATOM 1759 C CA . GLU B 1 74 ? 0.71294 -9.92322 30.44851 1.000 15.36319 115 GLU B CA 1
ATOM 1760 C C . GLU B 1 74 ? 1.32032 -9.59904 31.80796 1.000 21.25015 115 GLU B C 1
ATOM 1761 O O . GLU B 1 74 ? 0.60820 -9.60516 32.81848 1.000 18.10973 115 GLU B O 1
ATOM 1767 N N . ASN B 1 75 ? 2.61916 -9.30926 31.85627 1.000 20.15200 116 ASN B N 1
ATOM 1768 C CA . ASN B 1 75 ? 3.29624 -8.98255 33.10440 1.000 18.99128 116 ASN B CA 1
ATOM 1769 C C . ASN B 1 75 ? 3.26483 -7.49477 33.42876 1.000 24.47885 116 ASN B C 1
ATOM 1770 O O . ASN B 1 75 ? 3.83046 -7.09073 34.45107 1.000 21.14272 116 ASN B O 1
ATOM 1775 N N . ASN B 1 76 ? 2.62109 -6.67831 32.58973 1.000 22.71020 117 ASN B N 1
ATOM 1776 C CA . ASN B 1 76 ? 2.57277 -5.22606 32.77609 1.000 23.71174 117 ASN B CA 1
ATOM 1777 C C . ASN B 1 76 ? 3.97935 -4.63753 32.86800 1.000 20.07639 117 ASN B C 1
ATOM 1778 O O . ASN B 1 76 ? 4.25775 -3.76553 33.69322 1.000 19.31758 117 ASN B O 1
ATOM 1783 N N . TYR B 1 77 ? 4.87442 -5.12525 32.00559 1.000 17.22231 118 TYR B N 1
ATOM 1784 C CA . TYR B 1 77 ? 6.26565 -4.68616 32.03222 1.000 18.01758 118 TYR B CA 1
ATOM 1785 C C . TYR B 1 77 ? 6.43008 -3.28509 31.45453 1.000 20.71503 118 TYR B C 1
ATOM 1786 O O . TYR B 1 77 ? 7.38664 -2.58291 31.80301 1.000 19.08879 118 TYR B O 1
ATOM 1795 N N . TYR B 1 78 ? 5.51863 -2.86283 30.58057 1.000 21.10520 119 TYR B N 1
ATOM 1796 C CA . TYR B 1 78 ? 5.59422 -1.54409 29.97193 1.000 17.85679 119 TYR B CA 1
ATOM 1797 C C . TYR B 1 78 ? 5.08509 -0.47247 30.93280 1.000 19.09182 119 TYR B C 1
ATOM 1798 O O . TYR B 1 78 ? 4.32249 -0.74314 31.86447 1.000 19.95854 119 TYR B O 1
ATOM 1807 N N . TRP B 1 79 ? 5.51711 0.76474 30.69003 1.000 18.61910 120 TRP B N 1
ATOM 1808 C CA . TRP B 1 79 ? 5.01546 1.89845 31.45611 1.000 22.35232 120 TRP B CA 1
ATOM 1809 C C . TRP B 1 79 ? 3.79923 2.52859 30.78833 1.000 27.66208 120 TRP B C 1
ATOM 1810 O O . TRP B 1 79 ? 2.80270 2.82394 31.45520 1.000 27.87375 120 TRP B O 1
ATOM 1821 N N . ASN B 1 80 ? 3.86606 2.74009 29.47964 1.000 25.52551 121 ASN B N 1
ATOM 1822 C CA . ASN B 1 80 ? 2.74966 3.30554 28.73197 1.000 25.02736 121 ASN B CA 1
ATOM 1823 C C . ASN B 1 80 ? 2.64359 2.55404 27.41076 1.000 25.43804 121 ASN B C 1
ATOM 1824 O O . ASN B 1 80 ? 3.12195 1.42431 27.26790 1.000 26.10454 121 ASN B O 1
ATOM 1829 N N . ALA B 1 81 ? 2.02154 3.18449 26.42118 1.000 30.72485 122 ALA B N 1
ATOM 1830 C CA . ALA B 1 81 ? 1.77939 2.52034 25.14885 1.000 27.34934 122 ALA B CA 1
ATOM 1831 C C . ALA B 1 81 ? 2.91423 2.69076 24.15285 1.000 22.39027 122 ALA B C 1
ATOM 1832 O O . ALA B 1 81 ? 3.14533 1.78527 23.33052 1.000 20.24651 122 ALA B O 1
ATOM 1834 N N . GLN B 1 82 ? 3.63884 3.81837 24.18204 1.000 25.38956 123 GLN B N 1
ATOM 1835 C CA . GLN B 1 82 ? 4.59119 4.01502 23.09187 1.000 25.83439 123 GLN B CA 1
ATOM 1836 C C . GLN B 1 82 ? 5.70438 2.97994 23.15043 1.000 19.61397 123 GLN B C 1
ATOM 1837 O O . GLN B 1 82 ? 6.26371 2.61971 22.11538 1.000 28.20822 123 GLN B O 1
ATOM 1843 N N . GLU B 1 83 ? 6.01445 2.46943 24.34324 1.000 18.64691 124 GLU B N 1
ATOM 1844 C CA . GLU B 1 83 ? 7.04188 1.44368 24.46319 1.000 20.61445 124 GLU B CA 1
ATOM 1845 C C . GLU B 1 83 ? 6.62166 0.15415 23.77075 1.000 15.98300 124 GLU B C 1
ATOM 1846 O O . GLU B 1 83 ? 7.42373 -0.46480 23.06319 1.000 19.94270 124 GLU B O 1
ATOM 1852 N N . CYS B 1 84 ? 5.36699 -0.26345 23.95087 1.000 13.31244 125 CYS B N 1
ATOM 1853 C CA . CYS B 1 84 ? 4.90021 -1.47495 23.28469 1.000 15.19822 125 CYS B CA 1
ATOM 1854 C C . CYS B 1 84 ? 4.82933 -1.28014 21.77452 1.000 24.70499 125 CYS B C 1
ATOM 1855 O O . CYS B 1 84 ? 5.20552 -2.17804 21.00298 1.000 23.66522 125 CYS B O 1
ATOM 1858 N N . ILE B 1 85 ? 4.34631 -0.11461 21.33268 1.000 21.09289 126 ILE B N 1
ATOM 1859 C CA . ILE B 1 85 ? 4.33228 0.16642 19.89920 1.000 19.60422 126 ILE B CA 1
ATOM 1860 C C . ILE B 1 85 ? 5.75149 0.14704 19.34171 1.000 21.20450 126 ILE B C 1
ATOM 1861 O O . ILE B 1 85 ? 5.99611 -0.34969 18.23320 1.000 18.18506 126 ILE B O 1
ATOM 1866 N N . GLN B 1 86 ? 6.71165 0.66997 20.10909 1.000 14.65575 127 GLN B N 1
ATOM 1867 C CA . GLN B 1 86 ? 8.10333 0.65152 19.68218 1.000 16.71417 127 GLN B CA 1
ATOM 1868 C C . GLN B 1 86 ? 8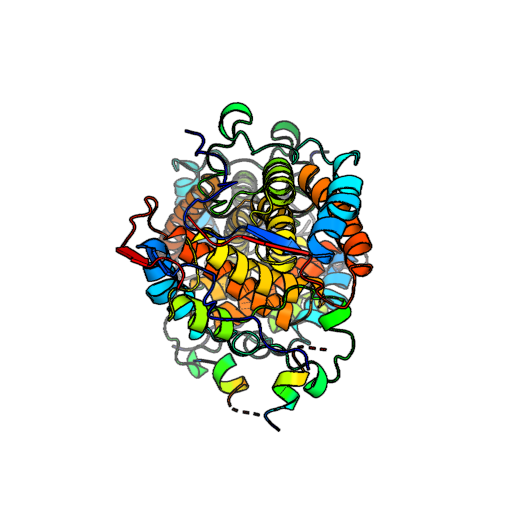.64864 -0.76480 19.62286 1.000 18.93481 127 GLN B C 1
ATOM 1869 O O . GLN B 1 86 ? 9.48232 -1.06208 18.76847 1.000 19.87076 127 GLN B O 1
ATOM 1875 N N . ASP B 1 87 ? 8.19152 -1.64928 20.51001 1.000 16.32935 128 ASP B N 1
ATOM 1876 C CA . ASP B 1 87 ? 8.61058 -3.04760 20.43375 1.000 17.24610 128 ASP B CA 1
ATOM 1877 C C . ASP B 1 87 ? 8.09312 -3.70720 19.15765 1.000 19.56128 128 ASP B C 1
ATOM 1878 O O . ASP B 1 87 ? 8.83185 -4.42824 18.47147 1.000 20.71526 128 ASP B O 1
ATOM 1883 N N . PHE B 1 88 ? 6.81719 -3.48020 18.83170 1.000 21.82495 129 PHE B N 1
ATOM 1884 C CA . PHE B 1 88 ? 6.27861 -3.97706 17.56375 1.000 20.69666 129 PHE B CA 1
ATOM 1885 C C . PHE B 1 88 ? 7.10201 -3.46742 16.38286 1.000 25.81132 129 PHE B C 1
ATOM 1886 O O . PHE B 1 88 ? 7.54002 -4.24511 15.51625 1.000 27.64788 129 PHE B O 1
ATOM 1894 N N . ASN B 1 89 ? 7.30679 -2.14812 16.33148 1.000 20.05081 130 ASN B N 1
ATOM 1895 C CA . ASN B 1 89 ? 8.06930 -1.54402 15.24646 1.000 20.42921 130 ASN B CA 1
ATOM 1896 C C . ASN B 1 89 ? 9.49399 -2.07317 15.20142 1.000 19.43852 130 ASN B C 1
ATOM 1897 O O . ASN B 1 89 ? 10.06882 -2.21650 14.11901 1.000 17.82926 130 ASN B O 1
ATOM 1902 N N . THR B 1 90 ? 10.07445 -2.37252 16.36254 1.000 22.16724 131 THR B N 1
ATOM 1903 C CA . THR B 1 90 ? 11.42388 -2.91401 16.40908 1.000 21.77802 131 THR B CA 1
ATOM 1904 C C . THR B 1 90 ? 11.46950 -4.30968 15.81092 1.000 17.78230 131 THR B C 1
ATOM 1905 O O . THR B 1 90 ? 12.39143 -4.63398 15.05952 1.000 15.06582 131 THR B O 1
ATOM 1909 N N . MET B 1 91 ? 10.48396 -5.14854 16.13163 1.000 17.19523 132 MET B N 1
ATOM 1910 C CA . MET B 1 91 ? 10.41213 -6.46517 15.50342 1.000 17.51789 132 MET B CA 1
ATOM 1911 C C . MET B 1 91 ? 10.35128 -6.33482 13.98481 1.000 20.66872 132 MET B C 1
ATOM 1912 O O . MET B 1 91 ? 11.11524 -6.98712 13.25276 1.000 17.36483 132 MET B O 1
ATOM 1917 N N . PHE B 1 92 ? 9.46209 -5.46408 13.49616 1.000 24.46331 133 PHE B N 1
ATOM 1918 C CA . PHE B 1 92 ? 9.32017 -5.29549 12.05038 1.000 17.35454 133 PHE B CA 1
ATOM 1919 C C . PHE B 1 92 ? 10.61265 -4.78576 11.41488 1.000 15.56104 133 PHE B C 1
ATOM 1920 O O . PHE B 1 92 ? 11.05120 -5.30057 10.37736 1.000 14.35369 133 PHE B O 1
ATOM 1928 N N . THR B 1 93 ? 11.24814 -3.78627 12.03078 1.000 14.37983 134 THR B N 1
ATOM 1929 C CA . THR B 1 93 ? 12.45167 -3.20558 11.44626 1.000 18.77708 134 THR B CA 1
ATOM 1930 C C . THR B 1 93 ? 13.63959 -4.15523 11.52699 1.000 18.62876 134 THR B C 1
ATOM 1931 O O . THR B 1 93 ? 14.49808 -4.13509 10.64162 1.000 17.37411 134 THR B O 1
ATOM 1935 N N . ASN B 1 94 ? 13.71319 -4.98924 12.56721 1.000 17.88134 135 ASN B N 1
ATOM 1936 C CA . ASN B 1 94 ? 14.73024 -6.03471 12.60380 1.000 14.96442 135 ASN B CA 1
ATOM 1937 C C . ASN B 1 94 ? 14.54474 -6.99459 11.43997 1.000 14.11464 135 ASN B C 1
ATOM 1938 O O . ASN B 1 94 ? 15.51143 -7.36392 10.75768 1.000 19.94397 135 ASN B O 1
ATOM 1943 N N . CYS B 1 95 ? 13.29675 -7.40858 11.19720 1.000 18.02437 136 CYS B N 1
ATOM 1944 C CA . CYS B 1 95 ? 13.02908 -8.26825 10.04854 1.000 18.89459 136 CYS B CA 1
ATOM 1945 C C . CYS B 1 95 ? 13.45073 -7.59653 8.74588 1.000 19.09157 136 CYS B C 1
ATOM 1946 O O . CYS B 1 95 ? 14.02588 -8.24287 7.86187 1.000 18.29336 136 CYS B O 1
ATOM 1949 N N . TYR B 1 96 ? 13.18263 -6.29513 8.61411 1.000 20.00032 137 TYR B N 1
ATOM 1950 C CA . TYR B 1 96 ? 13.52939 -5.59643 7.37763 1.000 16.78936 137 TYR B CA 1
ATOM 1951 C C . TYR B 1 96 ? 15.03432 -5.40427 7.23000 1.000 17.67758 137 TYR B C 1
ATOM 1952 O O . TYR B 1 96 ? 15.54531 -5.37511 6.10505 1.000 16.69414 137 TYR B O 1
ATOM 1961 N N . ILE B 1 97 ? 15.75519 -5.26382 8.34206 1.000 20.86277 138 ILE B N 1
ATOM 1962 C CA . ILE B 1 97 ? 17.18259 -4.97370 8.27312 1.000 12.82210 138 ILE B CA 1
ATOM 1963 C C . ILE B 1 97 ? 17.98578 -6.24256 8.02665 1.000 13.96793 138 ILE B C 1
ATOM 1964 O O . ILE B 1 97 ? 18.92921 -6.24343 7.22798 1.000 20.52111 138 ILE B O 1
ATOM 1969 N N . TYR B 1 98 ? 17.63197 -7.34477 8.69341 1.000 15.34586 139 TYR B N 1
ATOM 1970 C CA . TYR B 1 98 ? 18.43546 -8.55482 8.54101 1.000 15.67082 139 TYR B CA 1
ATOM 1971 C C . TYR B 1 98 ? 18.25566 -9.18440 7.16358 1.000 13.85833 139 TYR B C 1
ATOM 1972 O O . TYR B 1 98 ? 19.23522 -9.60044 6.53429 1.000 13.94346 139 TYR B O 1
ATOM 1981 N N . ASN B 1 99 ? 17.02207 -9.27060 6.68109 1.000 19.22427 140 ASN B N 1
ATOM 1982 C CA . ASN B 1 99 ? 16.74301 -9.97909 5.44198 1.000 19.98501 140 ASN B CA 1
ATOM 1983 C C . ASN B 1 99 ? 16.74999 -9.03027 4.24744 1.000 19.03687 140 ASN B C 1
ATOM 1984 O O . ASN B 1 99 ? 16.64503 -7.80928 4.38577 1.000 18.82765 140 ASN B O 1
ATOM 1989 N N . LYS B 1 100 ? 16.88101 -9.61883 3.05732 1.000 24.48725 141 LYS B N 1
ATOM 1990 C CA . LYS B 1 100 ? 16.80222 -8.86256 1.81925 1.000 34.14105 141 LYS B CA 1
ATOM 1991 C C . LYS B 1 100 ? 15.34515 -8.52898 1.49895 1.000 24.78317 141 LYS B C 1
ATOM 1992 O O . LYS B 1 100 ? 14.43771 -9.29050 1.84408 1.000 22.12450 141 LYS B O 1
ATOM 1998 N N . PRO B 1 101 ? 15.09512 -7.39469 0.83662 1.000 24.11188 142 PRO B N 1
ATOM 1999 C CA . PRO B 1 101 ? 13.70489 -6.94265 0.64588 1.000 26.95871 142 PRO B CA 1
ATOM 2000 C C . PRO B 1 101 ? 12.85005 -7.87016 -0.20717 1.000 24.63594 142 PRO B C 1
ATOM 2001 O O . PRO B 1 101 ? 11.63345 -7.65423 -0.28278 1.000 24.83112 142 PRO B O 1
ATOM 2005 N N . GLY B 1 102 ? 13.43001 -8.88479 -0.84096 1.000 24.68167 143 GLY B N 1
ATOM 2006 C CA . GLY B 1 102 ? 12.68745 -9.81005 -1.66962 1.000 21.46572 143 GLY B CA 1
ATOM 2007 C C . GLY B 1 102 ? 12.41151 -11.16550 -1.05546 1.000 22.17423 143 GLY B C 1
ATOM 2008 O O . GLY B 1 102 ? 11.92482 -12.05755 -1.76046 1.000 21.82648 143 GLY B O 1
ATOM 2009 N N . ASP B 1 103 ? 12.69781 -11.35438 0.22755 1.000 26.93306 144 ASP B N 1
ATOM 2010 C CA . ASP B 1 103 ? 12.49933 -12.63945 0.87868 1.000 22.05543 144 ASP B CA 1
ATOM 2011 C C . ASP B 1 103 ? 11.06622 -12.77642 1.38467 1.000 19.99744 144 ASP B C 1
ATOM 2012 O O . ASP B 1 103 ? 10.34005 -11.79316 1.54987 1.000 21.16458 144 ASP B O 1
ATOM 2017 N N . ASP B 1 104 ? 10.66613 -14.02834 1.62629 1.000 17.90678 145 ASP B N 1
ATOM 2018 C CA . ASP B 1 104 ? 9.30636 -14.30534 2.08147 1.000 17.21432 145 ASP B CA 1
ATOM 2019 C C . ASP B 1 104 ? 9.02919 -13.65379 3.42971 1.000 15.77397 145 ASP B C 1
ATOM 2020 O O . ASP B 1 104 ? 7.94062 -13.10841 3.65600 1.000 15.65541 145 ASP B O 1
ATOM 2025 N N . ILE B 1 105 ? 10.00421 -13.70399 4.33920 1.000 11.64626 146 ILE B N 1
ATOM 2026 C CA . ILE B 1 105 ? 9.78261 -13.20813 5.69109 1.000 14.87697 146 ILE B CA 1
ATOM 2027 C C . ILE B 1 105 ? 9.58621 -11.69635 5.69208 1.000 15.03717 146 ILE B C 1
ATOM 2028 O O . ILE B 1 105 ? 8.80371 -11.16917 6.49096 1.000 17.48019 146 ILE B O 1
ATOM 2033 N N . VAL B 1 106 ? 10.25772 -10.97732 4.78861 1.000 14.30611 147 VAL B N 1
ATOM 2034 C CA . VAL B 1 106 ? 10.07075 -9.53067 4.70303 1.000 12.90026 147 VAL B CA 1
ATOM 2035 C C . VAL B 1 106 ? 8.64767 -9.20703 4.27254 1.000 15.35904 147 VAL B C 1
ATOM 2036 O O . VAL B 1 106 ? 8.00919 -8.29353 4.80944 1.000 16.81699 147 VAL B O 1
ATOM 2040 N N . LEU B 1 107 ? 8.12670 -9.96097 3.30430 1.000 18.72394 148 LEU B N 1
ATOM 2041 C CA . LEU B 1 107 ? 6.76114 -9.75649 2.83444 1.000 13.15494 148 LEU B CA 1
ATOM 2042 C C . LEU B 1 107 ? 5.75003 -10.07739 3.93220 1.000 12.18062 148 LEU B C 1
ATOM 2043 O O . LEU B 1 107 ? 4.76883 -9.34164 4.12581 1.000 11.54427 148 LEU B O 1
ATOM 2048 N N . MET B 1 108 ? 5.98344 -11.16942 4.66607 1.000 16.64918 149 MET B N 1
ATOM 2049 C CA . MET B 1 108 ? 5.14326 -11.49827 5.81412 1.000 15.87053 149 MET B CA 1
ATOM 2050 C C . MET B 1 108 ? 5.14112 -10.36762 6.83510 1.000 12.21791 149 MET B C 1
ATOM 2051 O O . MET B 1 108 ? 4.08508 -9.97813 7.35091 1.000 16.36918 149 MET B O 1
ATOM 2056 N N . ALA B 1 109 ? 6.32475 -9.83503 7.14574 1.000 10.52659 150 ALA B N 1
ATOM 2057 C CA . ALA B 1 109 ? 6.42248 -8.76111 8.12607 1.000 14.35843 150 ALA B CA 1
ATOM 2058 C C . ALA B 1 109 ? 5.73163 -7.49790 7.63293 1.000 16.77589 150 ALA B C 1
ATOM 2059 O O . ALA B 1 109 ? 5.12929 -6.76984 8.42518 1.000 14.04182 150 ALA B O 1
ATOM 2061 N N . GLU B 1 110 ? 5.79788 -7.22409 6.32821 1.000 15.42702 151 GLU B N 1
ATOM 2062 C CA . GLU B 1 110 ? 5.12610 -6.04243 5.79541 1.000 12.70477 151 GLU B CA 1
ATOM 2063 C C . GLU B 1 110 ? 3.61199 -6.17456 5.90576 1.000 14.15077 151 GLU B C 1
ATOM 2064 O O . GLU B 1 110 ? 2.92384 -5.21779 6.28820 1.000 16.26858 151 GLU B O 1
ATOM 2070 N N . ALA B 1 111 ? 3.07581 -7.35567 5.58810 1.000 14.37588 152 ALA B N 1
ATOM 2071 C CA . ALA B 1 111 ? 1.64092 -7.57876 5.75808 1.000 17.06150 152 ALA B CA 1
ATOM 2072 C C . ALA B 1 111 ? 1.23378 -7.43838 7.22307 1.000 20.93746 152 ALA B C 1
ATOM 2073 O O . ALA B 1 111 ? 0.24172 -6.76646 7.55230 1.000 24.00979 152 ALA B O 1
ATOM 2075 N N . LEU B 1 112 ? 1.99714 -8.06832 8.12127 1.000 17.79800 153 LEU B N 1
ATOM 2076 C CA . LEU B 1 112 ? 1.68456 -7.98259 9.54221 1.000 15.45501 153 LEU B CA 1
ATOM 2077 C C . LEU B 1 112 ? 1.78583 -6.55177 10.05214 1.000 16.62878 153 LEU B C 1
ATOM 2078 O O . LEU B 1 112 ? 1.00311 -6.14804 10.91586 1.000 19.80881 153 LEU B O 1
ATOM 2083 N N . GLU B 1 113 ? 2.71795 -5.76115 9.51521 1.000 16.56009 154 GLU B N 1
ATOM 2084 C CA . GLU B 1 113 ? 2.84680 -4.37572 9.95177 1.000 15.29653 154 GLU B CA 1
ATOM 2085 C C . GLU B 1 113 ? 1.69650 -3.52693 9.43477 1.000 18.73748 154 GLU B C 1
ATOM 2086 O O . GLU B 1 113 ? 1.24645 -2.60249 10.11917 1.000 22.88180 154 GLU B O 1
ATOM 2092 N N . LYS B 1 114 ? 1.21424 -3.81210 8.22425 1.000 21.49449 155 LYS B N 1
ATOM 2093 C CA . LYS B 1 114 ? 0.02637 -3.11366 7.74490 1.000 18.73610 155 LYS B CA 1
ATOM 2094 C C . LYS B 1 114 ? -1.16938 -3.40487 8.64330 1.000 17.37056 155 LYS B C 1
ATOM 2095 O O . LYS B 1 114 ? -1.93042 -2.49331 8.99747 1.000 19.30587 155 LYS B O 1
ATOM 2101 N N . LEU B 1 115 ? -1.33557 -4.66875 9.04416 1.000 17.34991 156 LEU B N 1
ATOM 2102 C CA . LEU B 1 115 ? -2.39692 -4.99662 9.99583 1.000 19.53240 156 LEU B CA 1
ATOM 2103 C C . LEU B 1 115 ? -2.18509 -4.28308 11.32796 1.000 16.54050 156 LEU B C 1
ATOM 2104 O O . LEU B 1 115 ? -3.13949 -3.77920 11.93736 1.000 15.24876 156 LEU B O 1
ATOM 2109 N N . PHE B 1 116 ? -0.93531 -4.23508 11.79227 1.000 18.23174 157 PHE B N 1
ATOM 2110 C CA . PHE B 1 116 ? -0.61550 -3.57488 13.05232 1.000 20.18452 157 PHE B CA 1
ATOM 2111 C C . PHE B 1 116 ? -0.97870 -2.09676 13.00844 1.000 24.19449 157 PHE B C 1
ATOM 2112 O O . PHE B 1 116 ? -1.55809 -1.56484 13.96008 1.000 16.87794 157 PHE B O 1
ATOM 2120 N N . LEU B 1 117 ? -0.65288 -1.41997 11.90619 1.000 22.30862 158 LEU B N 1
ATOM 2121 C CA . LEU B 1 117 ? -0.98405 -0.00473 11.77656 1.000 19.39151 158 LEU B CA 1
ATOM 2122 C C . LEU B 1 117 ? -2.49071 0.20058 11.68270 1.000 23.80095 158 LEU B C 1
ATOM 2123 O O . LEU B 1 117 ? -3.02985 1.15984 12.25293 1.000 29.78352 158 LEU B O 1
ATOM 2128 N N . GLN B 1 118 ? -3.18703 -0.69091 10.96898 1.000 19.59646 159 GLN B N 1
ATOM 2129 C CA . GLN B 1 118 ? -4.64541 -0.63347 10.94240 1.000 23.16732 159 GLN B CA 1
ATOM 2130 C C . GLN B 1 118 ? -5.22188 -0.69871 12.35003 1.000 23.57519 159 GLN B C 1
ATOM 2131 O O . GLN B 1 118 ? -6.13420 0.06240 12.69359 1.000 17.48467 159 GLN B O 1
ATOM 2137 N N . LYS B 1 119 ? -4.69699 -1.60235 13.18042 1.000 28.22780 160 LYS B N 1
ATOM 2138 C CA . LYS B 1 119 ? -5.21663 -1.73954 14.53853 1.000 18.85081 160 LYS B CA 1
ATOM 2139 C C . LYS B 1 119 ? -4.83006 -0.54798 15.40814 1.000 17.88511 160 LYS B C 1
ATOM 2140 O O . LYS B 1 119 ? -5.61555 -0.11210 16.25790 1.000 19.08530 160 LYS B O 1
ATOM 2146 N N . ILE B 1 120 ? -3.62616 -0.00702 15.20916 1.000 23.85914 161 ILE B N 1
ATOM 2147 C CA . ILE B 1 120 ? -3.15616 1.09856 16.03881 1.000 26.05558 161 ILE B CA 1
ATOM 2148 C C . ILE B 1 120 ? -3.90754 2.38178 15.71255 1.000 23.86908 161 ILE B C 1
ATOM 2149 O O . ILE B 1 120 ? -4.06430 3.25433 16.57739 1.000 21.02996 161 ILE B O 1
ATOM 2154 N N . ASN B 1 121 ? -4.40207 2.51674 14.47863 1.000 25.55946 162 ASN B N 1
ATOM 2155 C CA . ASN B 1 121 ? -5.20738 3.68581 14.13858 1.000 27.23465 162 ASN B CA 1
ATOM 2156 C C . ASN B 1 121 ? -6.42733 3.83428 15.04198 1.000 31.39004 162 ASN B C 1
ATOM 2157 O O . ASN B 1 121 ? -6.93347 4.95052 15.20248 1.000 35.61228 162 ASN B O 1
ATOM 2162 N N . GLU B 1 122 ? -6.90444 2.74245 15.64170 1.000 29.48826 163 GLU B N 1
ATOM 2163 C CA . GLU B 1 122 ? -8.04391 2.77707 16.54816 1.000 31.27429 163 GLU B CA 1
ATOM 2164 C C . GLU B 1 122 ? -7.63002 2.68517 18.01388 1.000 32.11938 163 GLU B C 1
ATOM 2165 O O . GLU B 1 122 ? -8.45147 2.32133 18.86289 1.000 32.19380 163 GLU B O 1
ATOM 2171 N N . LEU B 1 123 ? -6.37786 3.00371 18.32433 1.000 30.51878 164 LEU B N 1
ATOM 2172 C CA . LEU B 1 123 ? -5.94209 3.03427 19.71101 1.000 29.89976 164 LEU B CA 1
ATOM 2173 C C . LEU B 1 123 ? -6.65127 4.16830 20.45010 1.000 28.81737 164 LEU B C 1
ATOM 2174 O O . LEU B 1 123 ? -6.84615 5.25092 19.88791 1.000 24.22398 164 LEU B O 1
ATOM 2179 N N . PRO B 1 124 ? -7.06431 3.94846 21.69773 1.000 31.88180 165 PRO B N 1
ATOM 2180 C CA . PRO B 1 124 ? -7.73456 5.01784 22.45201 1.000 27.40784 165 PRO B CA 1
ATOM 2181 C C . PRO B 1 124 ? -6.88452 6.27160 22.58077 1.000 27.68048 165 PRO B C 1
ATOM 2182 O O . PRO B 1 124 ? -5.68183 6.20032 22.84454 1.000 39.59344 165 PRO B O 1
ATOM 2186 N N . THR B 1 125 ? -7.54133 7.43362 22.44454 1.000 31.03255 166 THR B N 1
ATOM 2187 C CA . THR B 1 125 ? -6.82128 8.71261 22.47586 1.000 37.21785 166 THR B CA 1
ATOM 2188 C C . THR B 1 125 ? -6.36533 9.17885 23.86214 1.000 35.24433 166 THR B C 1
ATOM 2189 O O . THR B 1 125 ? -5.43202 10.00675 23.91050 1.000 30.94496 166 THR B O 1
ATOM 2193 N N . GLU B 1 126 ? -6.93105 8.66806 24.96010 1.000 34.71405 167 GLU B N 1
ATOM 2194 C CA . GLU B 1 126 ? -6.15173 8.75047 26.18154 1.000 37.37961 167 GLU B CA 1
ATOM 2195 C C . GLU B 1 126 ? -5.88000 7.43488 26.82659 1.000 39.37928 167 GLU B C 1
ATOM 2196 O O . GLU B 1 126 ? -6.72774 6.55308 26.80388 1.000 34.40139 167 GLU B O 1
ATOM 2202 N N . GLU B 1 127 ? -4.66773 7.36528 27.39199 1.000 32.16265 168 GLU B N 1
ATOM 2203 C CA . GLU B 1 127 ? -4.27820 6.45717 28.46760 1.000 27.87424 168 GLU B CA 1
ATOM 2204 C C . GLU B 1 127 ? -5.05356 6.77878 29.74903 1.000 31.15276 168 GLU B C 1
ATOM 2205 O O . GLU B 1 127 ? -4.95536 7.89474 30.27809 1.000 30.88936 168 GLU B O 1
ATOM 2211 N N . THR B 1 128 ? -5.82902 5.82060 30.21430 1.000 31.21346 169 THR B N 1
ATOM 2212 C CA . THR B 1 128 ? -6.39596 5.83963 31.54799 1.000 26.08723 169 THR B CA 1
ATOM 2213 C C . THR B 1 128 ? -5.58062 4.87224 32.38140 1.000 30.83843 169 THR B C 1
ATOM 2214 O O . THR B 1 128 ? -5.15925 3.82725 31.88152 1.000 28.32292 169 THR B O 1
ATOM 2218 N N . GLU B 1 129 ? -5.38115 5.18910 33.65121 1.000 35.43076 170 GLU B N 1
ATOM 2219 C CA . GLU B 1 129 ? -4.52019 4.35991 34.49223 1.000 21.54046 170 GLU B CA 1
ATOM 2220 C C . GLU B 1 129 ? -5.36772 3.37716 35.30039 1.000 23.73030 170 GLU B C 1
ATOM 2221 O O . GLU B 1 129 ? -5.87761 3.71499 36.37149 1.000 30.82495 170 GLU B O 1
ATOM 2227 N N . ILE B 1 130 ? -5.52696 2.16187 34.77077 1.000 19.75048 171 ILE B N 1
ATOM 2228 C CA . ILE B 1 130 ? -5.78223 0.97823 35.59097 1.000 25.87961 171 ILE B CA 1
ATOM 2229 C C . ILE B 1 130 ? -4.76818 0.76359 36.70994 1.000 31.52824 171 ILE B C 1
ATOM 2230 O O . ILE B 1 130 ? -5.07842 1.01733 37.88047 1.000 34.11519 171 ILE B O 1
ATOM 2235 N N . MET B 1 131 ? -3.57125 0.27610 36.39446 1.000 29.28036 172 MET B N 1
ATOM 2236 C CA . MET B 1 131 ? -2.75822 -0.35205 37.42566 1.000 22.75802 172 MET B CA 1
ATOM 2237 C C . MET B 1 131 ? -1.34340 0.20114 37.42762 1.000 26.66438 172 MET B C 1
ATOM 2238 O O . MET B 1 131 ? -0.75720 0.43020 36.36747 1.000 28.19267 172 MET B O 1
ATOM 2243 N N . ILE B 1 132 ? -0.79587 0.39342 38.62686 1.000 24.38596 173 ILE B N 1
ATOM 2244 C CA . ILE B 1 132 ? 0.60275 0.76571 38.80533 1.000 24.44167 173 ILE B CA 1
ATOM 2245 C C . ILE B 1 132 ? 1.13272 0.09511 40.06804 1.000 20.36476 173 ILE B C 1
ATOM 2246 O O . ILE B 1 132 ? 0.43157 -0.00305 41.08139 1.000 19.86732 173 ILE B O 1
ATOM 2251 N N . VAL B 1 133 ? 2.36242 -0.40591 39.98324 1.000 21.27685 174 VAL B N 1
ATOM 2252 C CA . VAL B 1 133 ? 3.08988 -0.98353 41.10637 1.000 28.85374 174 VAL B CA 1
ATOM 2253 C C . VAL B 1 133 ? 4.49306 -0.40042 41.09269 1.000 27.23378 174 VAL B C 1
ATOM 2254 O O . VAL B 1 133 ? 5.18154 -0.45651 40.06582 1.000 24.78930 174 VAL B O 1
ATOM 2258 N N . GLN B 1 134 ? 4.91481 0.15419 42.22586 1.000 20.64420 175 GLN B N 1
ATOM 2259 C CA . GLN B 1 134 ? 6.26337 0.68010 42.33496 1.000 21.94367 175 GLN B CA 1
ATOM 2260 C C . GLN B 1 134 ? 7.27741 -0.46288 42.31899 1.000 26.08337 175 GLN B C 1
ATOM 2261 O O . GLN B 1 134 ? 6.93534 -1.64181 42.45725 1.000 23.09693 175 GLN B O 1
ATOM 2267 N N . ALA B 1 135 ? 8.54472 -0.09554 42.14390 1.000 21.02603 176 ALA B N 1
ATOM 2268 C CA . ALA B 1 135 ? 9.59787 -1.08866 41.98693 1.000 23.82189 176 ALA B CA 1
ATOM 2269 C C . ALA B 1 135 ? 9.74635 -1.93366 43.24656 1.000 34.64679 176 ALA B C 1
ATOM 2270 O O . ALA B 1 135 ? 9.68439 -1.42340 44.36952 1.000 22.47170 176 ALA B O 1
ATOM 2272 N N . LYS B 1 136 ? 9.94251 -3.23598 43.04476 1.000 34.59879 177 LYS B N 1
ATOM 2273 C CA . LYS B 1 136 ? 10.10767 -4.20170 44.12955 1.000 26.87187 177 LYS B CA 1
ATOM 2274 C C . LYS B 1 136 ? 8.93023 -4.16760 45.10016 1.000 41.91197 177 LYS B C 1
ATOM 2275 O O . LYS B 1 136 ? 7.79499 -4.46187 44.72325 1.000 42.77109 177 LYS B O 1
ATOM 2281 N N . THR C 1 2 ? 8.98909 21.24467 -17.76818 1.000 44.42019 43 THR C N 1
ATOM 2282 C CA . THR C 1 2 ? 7.89428 21.81754 -16.99371 1.000 37.10862 43 THR C CA 1
ATOM 2283 C C . THR C 1 2 ? 6.67587 20.89946 -17.00807 1.000 30.91109 43 THR C C 1
ATOM 2284 O O . THR C 1 2 ? 6.80883 19.67692 -16.93991 1.000 26.72532 43 THR C O 1
ATOM 2288 N N . ASN C 1 3 ? 5.49286 21.49560 -17.09268 1.000 33.50242 44 ASN C N 1
ATOM 2289 C CA . ASN C 1 3 ? 4.26470 20.71202 -17.14278 1.000 23.75563 44 ASN C CA 1
ATOM 2290 C C . ASN C 1 3 ? 4.19115 19.95088 -18.46182 1.000 20.78350 44 ASN C C 1
ATOM 2291 O O . ASN C 1 3 ? 4.36612 20.55166 -19.52839 1.000 28.90825 44 ASN C O 1
ATOM 2296 N N . PRO C 1 4 ? 3.94389 18.64516 -18.43689 1.000 18.96126 45 PRO C N 1
ATOM 2297 C CA . PRO C 1 4 ? 3.84345 17.88153 -19.68338 1.000 21.23666 45 PRO C CA 1
ATOM 2298 C C . PRO C 1 4 ? 2.54046 18.18383 -20.40003 1.000 16.48513 45 PRO C C 1
ATOM 2299 O O . PRO C 1 4 ? 1.60122 18.72343 -19.79510 1.000 12.97175 45 PRO C O 1
ATOM 2303 N N . PRO C 1 5 ? 2.44773 17.86482 -21.68978 1.000 20.10501 46 PRO C N 1
ATOM 2304 C CA . PRO C 1 5 ? 1.20577 18.11148 -22.41292 1.000 17.11024 46 PRO C CA 1
ATOM 2305 C C . PRO C 1 5 ? 0.06333 17.30610 -21.80958 1.000 17.35801 46 PRO C C 1
ATOM 2306 O O . PRO C 1 5 ? 0.28687 16.24569 -21.20161 1.000 21.81548 46 PRO C O 1
ATOM 2310 N N . PRO C 1 6 ? -1.16738 17.78241 -21.95769 1.000 19.01628 47 PRO C N 1
ATOM 2311 C CA . PRO C 1 6 ? -2.31879 17.04313 -21.42474 1.000 16.86377 47 PRO C CA 1
ATOM 2312 C C . PRO C 1 6 ? -2.52641 15.74323 -22.17992 1.000 17.41548 47 PRO C C 1
ATOM 2313 O O . PRO C 1 6 ? -2.02881 15.58487 -23.30504 1.000 19.66279 47 PRO C O 1
ATOM 2317 N N . PRO C 1 7 ? -3.24279 14.78441 -21.59115 1.000 16.54555 48 PRO C N 1
ATOM 2318 C CA . PRO C 1 7 ? -3.49038 13.51396 -22.28506 1.000 14.50842 48 PRO C CA 1
ATOM 2319 C C . PRO C 1 7 ? -4.20329 13.72579 -23.61385 1.000 24.52327 48 PRO C C 1
ATOM 2320 O O . PRO C 1 7 ? -4.88557 14.72846 -23.83795 1.000 21.01248 48 PRO C O 1
ATOM 2324 N N . GLU C 1 8 ? -4.03575 12.74897 -24.50181 1.000 24.85793 49 GLU C N 1
ATOM 2325 C CA . GLU C 1 8 ? -4.57009 12.85279 -25.85289 1.000 26.55937 49 GLU C CA 1
ATOM 2326 C C . GLU C 1 8 ? -6.08656 12.69533 -25.85629 1.000 21.47109 49 GLU C C 1
ATOM 2327 O O . GLU C 1 8 ? -6.64248 11.84332 -25.15741 1.000 22.92618 49 GLU C O 1
ATOM 2333 N N . THR C 1 9 ? -6.75798 13.52447 -26.65687 1.000 19.67521 50 THR C N 1
ATOM 2334 C CA . THR C 1 9 ? -8.20879 13.48303 -26.77302 1.000 21.37109 50 THR C CA 1
ATOM 2335 C C . THR C 1 9 ? -8.69534 13.11395 -28.16838 1.000 23.37855 50 THR C C 1
ATOM 2336 O O . THR C 1 9 ? -9.91116 13.02358 -28.37697 1.000 29.20122 50 THR C O 1
ATOM 2340 N N . SER C 1 10 ? -7.79374 12.90561 -29.12636 1.000 17.41901 51 SER C N 1
ATOM 2341 C CA . SER C 1 10 ? -8.17254 12.43156 -30.45052 1.000 19.76278 51 SER C CA 1
ATOM 2342 C C . SER C 1 10 ? -6.94805 11.81505 -31.10788 1.000 23.68902 51 SER C C 1
ATOM 2343 O O . SER C 1 10 ? -5.83142 12.30843 -30.93355 1.000 28.53134 51 SER C O 1
ATOM 2346 N N . ASN C 1 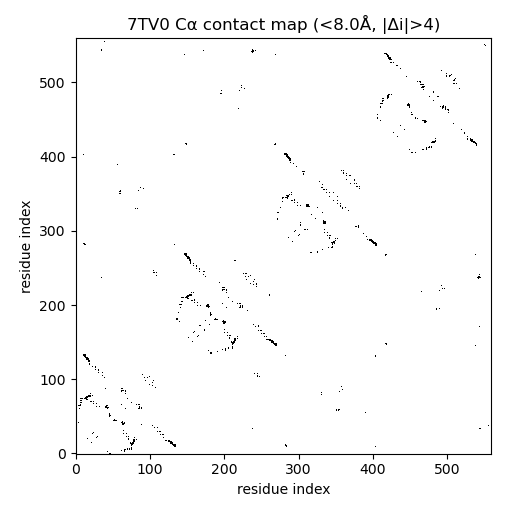11 ? -7.16404 10.74275 -31.86152 1.000 15.27617 52 ASN C N 1
ATOM 2347 C CA . ASN C 1 11 ? -6.05592 10.06563 -32.51966 1.000 19.38273 52 ASN C CA 1
ATOM 2348 C C . ASN C 1 11 ? -6.44901 9.64111 -33.92897 1.000 23.05373 52 ASN C C 1
ATOM 2349 O O . ASN C 1 11 ? -7.39693 8.86422 -34.10310 1.000 26.62556 52 ASN C O 1
ATOM 2354 N N . PRO C 1 12 ? -5.74862 10.12613 -34.95804 1.000 18.96629 53 PRO C N 1
ATOM 2355 C CA . PRO C 1 12 ? -6.07471 9.68915 -36.32340 1.000 24.22802 53 PRO C CA 1
ATOM 2356 C C . PRO C 1 12 ? -5.80030 8.21541 -36.55483 1.000 25.07933 53 PRO C C 1
ATOM 2357 O O . PRO C 1 12 ? -6.44981 7.60273 -37.41105 1.000 30.15583 53 PRO C O 1
ATOM 2361 N N . ASN C 1 13 ? -4.86001 7.62646 -35.81661 1.000 21.20324 54 ASN C N 1
ATOM 2362 C CA . ASN C 1 13 ? -4.58191 6.20174 -35.92857 1.000 22.62965 54 ASN C CA 1
ATOM 2363 C C . ASN C 1 13 ? -5.60610 5.34035 -35.20292 1.000 21.57140 54 ASN C C 1
ATOM 2364 O O . ASN C 1 13 ? -5.59530 4.11760 -35.37743 1.000 19.01026 54 ASN C O 1
ATOM 2369 N N . LYS C 1 14 ? -6.49001 5.94330 -34.40401 1.000 19.42611 55 LYS C N 1
ATOM 2370 C CA . LYS C 1 14 ? -7.46864 5.21120 -33.61949 1.000 20.81975 55 LYS C CA 1
ATOM 2371 C C . LYS C 1 14 ? -8.86958 5.38994 -34.19167 1.000 16.54884 55 LYS C C 1
ATOM 2372 O O . LYS C 1 14 ? -9.20197 6.46959 -34.69290 1.000 17.43018 55 LYS C O 1
ATOM 2378 N N . PRO C 1 15 ? -9.70852 4.36034 -34.13108 1.000 16.77548 56 PRO C N 1
ATOM 2379 C CA . PRO C 1 15 ? -11.10131 4.52108 -34.55374 1.000 17.60978 56 PRO C CA 1
ATOM 2380 C C . PRO C 1 15 ? -11.89931 5.30521 -33.52495 1.000 16.69038 56 PRO C C 1
ATOM 2381 O O . PRO C 1 15 ? -11.48697 5.48475 -32.37672 1.000 25.45977 56 PRO C O 1
ATOM 2385 N N . LYS C 1 16 ? -13.06572 5.77432 -33.95604 1.000 11.88735 57 LYS C N 1
ATOM 2386 C CA . LYS C 1 16 ? -13.98745 6.50246 -33.09358 1.000 17.59837 57 LYS C CA 1
ATOM 2387 C C . LYS C 1 16 ? -15.23133 5.65060 -32.88793 1.000 20.73570 57 LYS C C 1
ATOM 2388 O O . LYS C 1 16 ? -15.87729 5.24850 -33.85905 1.000 27.75486 57 LYS C O 1
ATOM 2394 N N . ARG C 1 17 ? -15.56656 5.37550 -31.63113 1.000 21.98702 58 ARG C N 1
ATOM 2395 C CA . ARG C 1 17 ? -16.70345 4.52542 -31.31197 1.000 15.10770 58 ARG C CA 1
ATOM 2396 C C . ARG C 1 17 ? -17.61531 5.22198 -30.31540 1.000 16.15779 58 ARG C C 1
ATOM 2397 O O . ARG C 1 17 ? -17.14990 5.94576 -29.43064 1.000 21.43496 58 ARG C O 1
ATOM 2405 N N . GLN C 1 18 ? -18.91807 5.00133 -30.47284 1.000 19.59760 59 GLN C N 1
ATOM 2406 C CA . GLN C 1 18 ? -19.91931 5.49341 -29.53521 1.000 23.70895 59 GLN C CA 1
ATOM 2407 C C . GLN C 1 18 ? -20.90774 4.37154 -29.26931 1.000 25.71679 59 GLN C C 1
ATOM 2408 O O . GLN C 1 18 ? -21.50856 3.84029 -30.20985 1.000 24.05300 59 GLN C O 1
ATOM 2414 N N . THR C 1 19 ? -21.05738 4.00860 -27.99759 1.000 20.13407 60 THR C N 1
ATOM 2415 C CA . THR C 1 19 ? -22.00576 3.00271 -27.54531 1.000 24.39572 60 THR C CA 1
ATOM 2416 C C . THR C 1 19 ? -22.99771 3.63778 -26.57826 1.000 24.69995 60 THR C C 1
ATOM 2417 O O . THR C 1 19 ? -22.87555 4.80642 -26.20132 1.000 25.52339 60 THR C O 1
ATOM 2421 N N . ASN C 1 20 ? -23.99298 2.84584 -26.17278 1.000 25.83554 61 ASN C N 1
ATOM 2422 C CA . ASN C 1 20 ? -25.00321 3.35129 -25.24834 1.000 30.85546 61 ASN C CA 1
ATOM 2423 C C . ASN C 1 20 ? -24.40925 3.61776 -23.86997 1.000 25.87349 61 ASN C C 1
ATOM 2424 O O . ASN C 1 20 ? -24.74437 4.61948 -23.22495 1.000 30.36065 61 ASN C O 1
ATOM 2429 N N . GLN C 1 21 ? -23.52091 2.73690 -23.40470 1.000 21.26105 62 GLN C N 1
ATOM 2430 C CA . GLN C 1 21 ? -22.91276 2.92744 -22.09319 1.000 31.52887 62 GLN C CA 1
ATOM 2431 C C . GLN C 1 21 ? -22.02818 4.16648 -22.05958 1.000 24.45695 62 GLN C C 1
ATOM 2432 O O . GLN C 1 21 ? -21.96297 4.85019 -21.03278 1.000 27.41189 62 GLN C O 1
ATOM 2438 N N . LEU C 1 22 ? -21.35630 4.48232 -23.16920 1.000 20.61483 63 LEU C N 1
ATOM 2439 C CA . LEU C 1 22 ? -20.52836 5.68373 -23.20925 1.000 26.01438 63 LEU C CA 1
ATOM 2440 C C . LEU C 1 22 ? -21.38063 6.94562 -23.13181 1.000 28.49289 63 LEU C C 1
ATOM 2441 O O . LEU C 1 22 ? -21.03298 7.89660 -22.41915 1.000 31.45912 63 LEU C O 1
ATOM 2446 N N . GLN C 1 23 ? -22.50768 6.97241 -23.84663 1.000 23.69263 64 GLN C N 1
ATOM 2447 C CA . GLN C 1 23 ? -23.38013 8.13797 -23.77007 1.000 28.62914 64 GLN C CA 1
ATOM 2448 C C . GLN C 1 23 ? -24.05774 8.23762 -22.40827 1.000 32.24799 64 GLN C C 1
ATOM 2449 O O . GLN C 1 23 ? -24.34975 9.34628 -21.94468 1.000 34.47151 64 GLN C O 1
ATOM 2455 N N . TYR C 1 24 ? -24.29457 7.10278 -21.74291 1.000 30.48266 65 TYR C N 1
ATOM 2456 C CA . TYR C 1 24 ? -24.77322 7.15503 -20.36490 1.000 23.63543 65 TYR C CA 1
ATOM 2457 C C . TYR C 1 24 ? -23.70898 7.73408 -19.44174 1.000 29.52502 65 TYR C C 1
ATOM 2458 O O . TYR C 1 24 ? -24.01680 8.54806 -18.56322 1.000 28.91970 65 TYR C O 1
ATOM 2467 N N . LEU C 1 25 ? -22.45232 7.31847 -19.62566 1.000 29.59887 66 LEU C N 1
ATOM 2468 C CA . LEU C 1 25 ? -21.35134 7.88311 -18.85139 1.000 24.96779 66 LEU C CA 1
ATOM 2469 C C . LEU C 1 25 ? -21.25269 9.38857 -19.05389 1.000 25.56458 66 LEU C C 1
ATOM 2470 O O . LEU C 1 25 ? -20.96805 10.13445 -18.10970 1.000 27.79436 66 LEU C O 1
ATOM 2475 N N . LEU C 1 26 ? -21.48534 9.85255 -20.28229 1.000 27.67638 67 LEU C N 1
ATOM 2476 C CA . LEU C 1 26 ? -21.37112 11.28053 -20.56533 1.000 24.82326 67 LEU C CA 1
ATOM 2477 C C . LEU C 1 26 ? -22.54018 12.06301 -19.97581 1.000 25.27034 67 LEU C C 1
ATOM 2478 O O . LEU C 1 26 ? -22.34221 13.10413 -19.33775 1.000 25.49897 67 LEU C O 1
ATOM 2483 N N . ARG C 1 27 ? -23.76737 11.57837 -20.17687 1.000 28.50846 68 ARG C N 1
ATOM 2484 C CA . ARG C 1 27 ? -24.96443 12.33604 -19.82319 1.000 26.90927 68 ARG C CA 1
ATOM 2485 C C . ARG C 1 27 ? -25.44064 12.09855 -18.39290 1.000 31.78882 68 ARG C C 1
ATOM 2486 O O . ARG C 1 27 ? -26.22972 12.90183 -17.88397 1.000 37.95331 68 ARG C O 1
ATOM 2494 N N . VAL C 1 28 ? -24.98686 11.02733 -17.73914 1.000 29.21384 69 VAL C N 1
ATOM 2495 C CA . VAL C 1 28 ? -25.24510 10.79732 -16.31896 1.000 30.68616 69 VAL C CA 1
ATOM 2496 C C . VAL C 1 28 ? -23.97364 10.91576 -15.48851 1.000 32.33372 69 VAL C C 1
ATOM 2497 O O . VAL C 1 28 ? -23.82982 11.85442 -14.70236 1.000 35.37266 69 VAL C O 1
ATOM 2501 N N . VAL C 1 29 ? -23.04741 9.97179 -15.64761 1.000 25.96978 70 VAL C N 1
ATOM 2502 C CA . VAL C 1 29 ? -21.91524 9.83955 -14.73471 1.000 37.86707 70 VAL C CA 1
ATOM 2503 C C . VAL C 1 29 ? -21.07485 11.11250 -14.70944 1.000 33.69930 70 VAL C C 1
ATOM 2504 O O . VAL C 1 29 ? -21.02533 11.82492 -13.69495 1.000 30.27299 70 VAL C O 1
ATOM 2508 N N . LEU C 1 30 ? -20.41539 11.40677 -15.83194 1.000 28.67692 71 LEU C N 1
ATOM 2509 C CA . LEU C 1 30 ? -19.56433 12.58837 -15.90730 1.000 35.20252 71 LEU C CA 1
ATOM 2510 C C . LEU C 1 30 ? -20.35357 13.85848 -15.62144 1.000 30.64118 71 LEU C C 1
ATOM 2511 O O . LEU C 1 30 ? -19.84164 14.78430 -14.98479 1.000 33.14073 71 LEU C O 1
ATOM 2516 N N . LYS C 1 31 ? -21.60954 13.91433 -16.06433 1.000 32.70286 72 LYS C N 1
ATOM 2517 C CA . LYS C 1 31 ? -22.38351 15.14054 -15.91048 1.000 35.53240 72 LYS C CA 1
ATOM 2518 C C . LYS C 1 31 ? -22.86042 15.33531 -14.47425 1.000 37.66781 72 LYS C C 1
ATOM 2519 O O . LYS C 1 31 ? -22.85265 16.46239 -13.96577 1.000 40.89205 72 LYS C O 1
ATOM 2525 N N . THR C 1 32 ? -23.27895 14.25871 -13.80321 1.000 32.29305 73 THR C N 1
ATOM 2526 C CA . THR C 1 32 ? -23.64057 14.37718 -12.39358 1.000 27.14667 73 THR C CA 1
ATOM 2527 C C . THR C 1 32 ? -22.41771 14.70147 -11.54405 1.000 34.50202 73 THR C C 1
ATOM 2528 O O . THR C 1 32 ? -22.51344 15.45484 -10.56754 1.000 30.42685 73 THR C O 1
ATOM 2532 N N . LEU C 1 33 ? -21.25541 14.15803 -11.91086 1.000 33.00397 74 LEU C N 1
ATOM 2533 C CA . LEU C 1 33 ? -20.03233 14.40709 -11.15842 1.000 34.80424 74 LEU C CA 1
ATOM 2534 C C . LEU C 1 33 ? -19.36023 15.72690 -11.51981 1.000 33.94862 74 LEU C C 1
ATOM 2535 O O . LEU C 1 33 ? -18.45981 16.16259 -10.79360 1.000 31.83287 74 LEU C O 1
ATOM 2540 N N . TRP C 1 34 ? -19.77364 16.37123 -12.61199 1.000 25.89052 75 TRP C N 1
ATOM 2541 C CA . TRP C 1 34 ? -19.08679 17.56634 -13.08963 1.000 26.64554 75 TRP C CA 1
ATOM 2542 C C . TRP C 1 34 ? -19.56706 18.81883 -12.36749 1.000 23.66940 75 TRP C C 1
ATOM 2543 O O . TRP C 1 34 ? -18.77201 19.72672 -12.10015 1.000 16.12867 75 TRP C O 1
ATOM 2554 N N . LYS C 1 35 ? -20.85710 18.88933 -12.04981 1.000 25.08426 76 LYS C N 1
ATOM 2555 C CA . LYS C 1 35 ? -21.41083 19.99988 -11.28939 1.000 24.13061 76 LYS C CA 1
ATOM 2556 C C . LYS C 1 35 ? -21.31937 19.78202 -9.78482 1.000 21.49163 76 LYS C C 1
ATOM 2557 O O . LYS C 1 35 ? -21.92575 20.54168 -9.02267 1.000 19.79415 76 LYS C O 1
ATOM 2563 N N . HIS C 1 36 ? -20.57933 18.76841 -9.34384 1.000 24.64116 77 HIS C N 1
ATOM 2564 C CA . HIS C 1 36 ? -20.45673 18.48913 -7.92301 1.000 27.63757 77 HIS C CA 1
ATOM 2565 C C . HIS C 1 36 ? -19.62331 19.56499 -7.23010 1.000 24.12841 77 HIS C C 1
ATOM 2566 O O . HIS C 1 36 ? -18.80384 20.25400 -7.84510 1.000 18.36731 77 HIS C O 1
ATOM 2573 N N . GLN C 1 37 ? -19.84742 19.69716 -5.92021 1.000 24.15373 78 GLN C N 1
ATOM 2574 C CA . GLN C 1 37 ? -19.15791 20.71712 -5.13716 1.000 26.31689 78 GLN C CA 1
ATOM 2575 C C . GLN C 1 37 ? -17.64809 20.51176 -5.13765 1.000 24.95810 78 GLN C C 1
ATOM 2576 O O . GLN C 1 37 ? -16.89054 21.48407 -5.04229 1.000 27.23650 78 GLN C O 1
ATOM 2582 N N . PHE C 1 38 ? -17.19290 19.26529 -5.25097 1.000 23.06129 79 PHE C N 1
ATOM 2583 C CA . PHE C 1 38 ? -15.77744 18.93019 -5.17580 1.000 22.22203 79 PHE C CA 1
ATOM 2584 C C . PHE C 1 38 ? -15.14651 18.71376 -6.54536 1.000 22.85198 79 PHE C C 1
ATOM 2585 O O . PHE C 1 38 ? -14.03260 18.18659 -6.62629 1.000 28.06737 79 PHE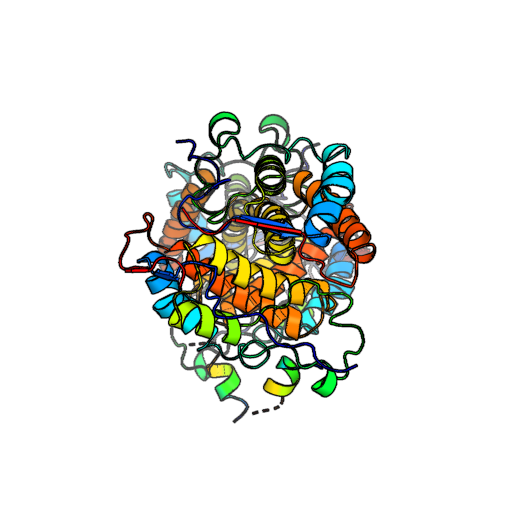 C O 1
ATOM 2593 N N . ALA C 1 39 ? -15.82413 19.11363 -7.62045 1.000 22.36759 80 ALA C N 1
ATOM 2594 C CA . ALA C 1 39 ? -15.37091 18.76789 -8.96087 1.000 20.62749 80 ALA C CA 1
ATOM 2595 C C . ALA C 1 39 ? -14.29005 19.69846 -9.49526 1.000 19.13680 80 ALA C C 1
ATOM 2596 O O . ALA C 1 39 ? -13.50699 19.27673 -10.35291 1.000 18.38411 80 ALA C O 1
ATOM 2598 N N . TRP C 1 40 ? -14.21681 20.93596 -9.00449 1.000 17.48322 81 TRP C N 1
ATOM 2599 C CA . TRP C 1 40 ? -13.34457 21.92362 -9.63274 1.000 16.54503 81 TRP C CA 1
ATOM 2600 C C . TRP C 1 40 ? -11.85516 21.56687 -9.64067 1.000 19.46339 81 TRP C C 1
ATOM 2601 O O . TRP C 1 40 ? -11.18808 21.92300 -10.62794 1.000 18.27434 81 TRP C O 1
ATOM 2612 N N . PRO C 1 41 ? -11.27147 20.89463 -8.63731 1.000 19.93760 82 PRO C N 1
ATOM 2613 C CA . PRO C 1 41 ? -9.84202 20.55511 -8.74557 1.000 19.90955 82 PRO C CA 1
ATOM 2614 C C . PRO C 1 41 ? -9.54118 19.49620 -9.79396 1.000 18.10040 82 PRO C C 1
ATOM 2615 O O . PRO C 1 41 ? -8.36266 19.28539 -10.10953 1.000 16.70594 82 PRO C O 1
ATOM 2619 N N . PHE C 1 42 ? -10.55728 18.83025 -10.34256 1.000 11.26819 83 PHE C N 1
ATOM 2620 C CA . PHE C 1 42 ? -10.35936 17.77889 -11.32841 1.000 14.43635 83 PHE C CA 1
ATOM 2621 C C . PHE C 1 42 ? -10.96095 18.10704 -12.68760 1.000 22.95067 83 PHE C C 1
ATOM 2622 O O . PHE C 1 42 ? -10.91727 17.25943 -13.58782 1.000 18.30757 83 PHE C O 1
ATOM 2630 N N . GLN C 1 43 ? -11.52058 19.30260 -12.86482 1.000 19.16916 84 GLN C N 1
ATOM 2631 C CA . GLN C 1 43 ? -12.10148 19.70423 -14.13930 1.000 13.73462 84 GLN C CA 1
ATOM 2632 C C . GLN C 1 43 ? -11.05479 20.08540 -15.17733 1.000 15.64310 84 GLN C C 1
ATOM 2633 O O . GLN C 1 43 ? -11.42204 20.40718 -16.31229 1.000 22.84155 84 GLN C O 1
ATOM 2639 N N . GLN C 1 44 ? -9.77554 20.06166 -14.82298 1.000 16.40999 85 GLN C N 1
ATOM 2640 C CA . GLN C 1 44 ? -8.70444 20.45789 -15.72390 1.000 15.49643 85 GLN C CA 1
ATOM 2641 C C . GLN C 1 44 ? -7.43152 19.75377 -15.28600 1.000 16.97225 85 GLN C C 1
ATOM 2642 O O . GLN C 1 44 ? -7.32782 19.31518 -14.13409 1.000 16.87785 85 GLN C O 1
ATOM 2648 N N . PRO C 1 45 ? -6.45297 19.60954 -16.18282 1.000 13.96630 86 PRO C N 1
ATOM 2649 C CA . PRO C 1 45 ? -5.19906 18.94960 -15.80059 1.000 13.63891 86 PRO C CA 1
ATOM 2650 C C . PRO C 1 45 ? -4.51482 19.66413 -14.64521 1.000 17.99555 86 PRO C C 1
ATOM 2651 O O . PRO C 1 45 ? -4.60240 20.88527 -14.49763 1.000 20.85590 86 PRO C O 1
ATOM 2655 N N . VAL C 1 46 ? -3.82791 18.87691 -13.81718 1.000 24.36288 87 VAL C N 1
ATOM 2656 C CA . VAL C 1 46 ? -3.15579 19.41862 -12.64301 1.000 23.51691 87 VAL C CA 1
ATOM 2657 C C . VAL C 1 46 ? -1.98711 20.28848 -13.08228 1.000 28.68555 87 VAL C C 1
ATOM 2658 O O . VAL C 1 46 ? -1.14301 19.86724 -13.88419 1.000 31.44010 87 VAL C O 1
ATOM 2662 N N . ASP C 1 47 ? -1.93600 21.51273 -12.56024 1.000 31.17968 88 ASP C N 1
ATOM 2663 C CA . ASP C 1 47 ? -0.84566 22.44304 -12.84950 1.000 29.55969 88 ASP C CA 1
ATOM 2664 C C . ASP C 1 47 ? 0.19292 22.29908 -11.74522 1.000 28.40677 88 ASP C C 1
ATOM 2665 O O . ASP C 1 47 ? 0.14819 22.98657 -10.72486 1.000 31.22647 88 ASP C O 1
ATOM 2670 N N . ALA C 1 48 ? 1.14517 21.38704 -11.95430 1.000 28.00117 89 ALA C N 1
ATOM 2671 C CA . ALA C 1 48 ? 2.17220 21.13430 -10.95076 1.000 29.15720 89 ALA C CA 1
ATOM 2672 C C . ALA C 1 48 ? 3.08401 22.33430 -10.73357 1.000 32.34357 89 ALA C C 1
ATOM 2673 O O . ALA C 1 48 ? 3.67208 22.46111 -9.65406 1.000 32.84596 89 ALA C O 1
ATOM 2675 N N . VAL C 1 49 ? 3.21192 23.21529 -11.72639 1.000 28.69158 90 VAL C N 1
ATOM 2676 C CA . VAL C 1 49 ? 4.08524 24.37747 -11.58533 1.000 27.78043 90 VAL C CA 1
ATOM 2677 C C . VAL C 1 49 ? 3.45251 25.40837 -10.65753 1.000 25.40112 90 VAL C C 1
ATOM 2678 O O . VAL C 1 49 ? 4.04946 25.81967 -9.65567 1.000 25.56137 90 VAL C O 1
ATOM 2682 N N . LYS C 1 50 ? 2.22778 25.83538 -10.97571 1.000 28.12665 91 LYS C N 1
ATOM 2683 C CA . LYS C 1 50 ? 1.59514 26.90066 -10.20494 1.000 30.51199 91 LYS C CA 1
ATOM 2684 C C . LYS C 1 50 ? 1.14226 26.41940 -8.83268 1.000 27.24941 91 LYS C C 1
ATOM 2685 O O . LYS C 1 50 ? 1.12893 27.20519 -7.87837 1.000 25.89759 91 LYS C O 1
ATOM 2691 N N . LEU C 1 51 ? 0.77170 25.14594 -8.70861 1.000 23.78021 92 LEU C N 1
ATOM 2692 C CA . LEU C 1 51 ? 0.44686 24.57752 -7.40664 1.000 25.83171 92 LEU C CA 1
ATOM 2693 C C . LEU C 1 51 ? 1.68480 24.24204 -6.58575 1.000 28.49119 92 LEU C C 1
ATOM 2694 O O . LEU C 1 51 ? 1.54328 23.75308 -5.45928 1.000 25.15602 92 LEU C O 1
ATOM 2699 N N . ASN C 1 52 ? 2.88173 24.48988 -7.12431 1.000 29.45932 93 ASN C N 1
ATOM 2700 C CA . ASN C 1 52 ? 4.14503 24.23663 -6.42952 1.000 27.51112 93 ASN C CA 1
ATOM 2701 C C . ASN C 1 52 ? 4.26782 22.76844 -6.02393 1.000 28.13991 93 ASN C C 1
ATOM 2702 O O . ASN C 1 52 ? 4.63776 22.43631 -4.89585 1.000 29.56221 93 ASN C O 1
ATOM 2707 N N . LEU C 1 53 ? 3.94428 21.88152 -6.96616 1.000 28.47099 94 LEU C N 1
ATOM 2708 C CA . LEU C 1 53 ? 4.10062 20.43953 -6.79766 1.000 29.36429 94 LEU C CA 1
ATOM 2709 C C . LEU C 1 53 ? 5.25813 19.98523 -7.67649 1.000 30.19577 94 LEU C C 1
ATOM 2710 O O . LEU C 1 53 ? 5.04887 19.57696 -8.82820 1.000 33.39126 94 LEU C O 1
ATOM 2715 N N . PRO C 1 54 ? 6.49681 20.02811 -7.18464 1.000 29.93432 95 PRO C N 1
ATOM 2716 C CA . PRO C 1 54 ? 7.65692 19.75295 -8.03876 1.000 23.04050 95 PRO C CA 1
ATOM 2717 C C . PRO C 1 54 ? 7.88238 18.28404 -8.36172 1.000 28.08498 95 PRO C C 1
ATOM 2718 O O . PRO C 1 54 ? 8.89714 17.96129 -8.98534 1.000 32.76698 95 PRO C O 1
ATOM 2722 N N A ASP C 1 55 ? 6.97365 17.38931 -7.96323 0.648 26.44668 96 ASP C N 1
ATOM 2723 N N B ASP C 1 55 ? 6.97835 17.38380 -7.96518 0.352 26.45595 96 ASP C N 1
ATOM 2724 C CA A ASP C 1 55 ? 7.17298 15.96456 -8.19784 0.648 28.12947 96 ASP C CA 1
ATOM 2725 C CA B ASP C 1 55 ? 7.16967 15.96113 -8.22271 0.352 27.58799 96 ASP C CA 1
ATOM 2726 C C A ASP C 1 55 ? 5.87823 15.24975 -8.57394 0.648 27.47679 96 ASP C C 1
ATOM 2727 C C B ASP C 1 55 ? 5.84830 15.25295 -8.50053 0.352 27.12697 96 ASP C C 1
ATOM 2728 O O A ASP C 1 55 ? 5.82043 14.01625 -8.49676 0.648 26.13536 96 ASP C O 1
ATOM 2729 O O B ASP C 1 55 ? 5.73429 14.04109 -8.28504 0.352 26.09988 96 ASP C O 1
ATOM 2738 N N . TYR C 1 56 ? 4.84018 15.98640 -8.97640 1.000 26.40508 97 TYR C N 1
ATOM 2739 C CA . TYR C 1 56 ? 3.57006 15.35132 -9.31363 1.000 23.35834 97 TYR C CA 1
ATOM 2740 C C . TYR C 1 56 ? 3.70778 14.48260 -10.55628 1.000 23.98795 97 TYR C C 1
ATOM 2741 O O . TYR C 1 56 ? 3.34036 13.30202 -10.54586 1.000 24.65030 97 TYR C O 1
ATOM 2750 N N . TYR C 1 57 ? 4.24111 15.04809 -11.63572 1.000 26.25270 98 TYR C N 1
ATOM 2751 C CA . TYR C 1 57 ? 4.39210 14.31375 -12.88357 1.000 25.66953 98 TYR C CA 1
ATOM 2752 C C . TYR C 1 57 ? 5.63441 13.43374 -12.90667 1.000 21.04311 98 TYR C C 1
ATOM 2753 O O . TYR C 1 57 ? 5.91705 12.81183 -13.93614 1.000 24.21990 98 TYR C O 1
ATOM 2762 N N . LYS C 1 58 ? 6.38009 13.37143 -11.80583 1.000 26.48006 99 LYS C N 1
ATOM 2763 C CA . LYS C 1 58 ? 7.39114 12.33954 -11.62757 1.000 29.22404 99 LYS C CA 1
ATOM 2764 C C . LYS C 1 58 ? 6.82879 11.12110 -10.91149 1.000 28.58491 99 LYS C C 1
ATOM 2765 O O . LYS C 1 58 ? 7.24809 9.99268 -11.19446 1.000 39.09554 99 LYS C O 1
ATOM 2771 N N . ILE C 1 59 ? 5.87909 11.32814 -10.00357 1.000 23.36885 100 ILE C N 1
ATOM 2772 C CA . ILE C 1 59 ? 5.19356 10.22939 -9.33084 1.000 23.49817 100 ILE C CA 1
ATOM 2773 C C . ILE C 1 59 ? 4.01941 9.72460 -10.15802 1.000 21.69224 100 ILE C C 1
ATOM 2774 O O . ILE C 1 59 ? 3.90538 8.52645 -10.42911 1.000 26.91129 100 ILE C O 1
ATOM 2779 N N . ILE C 1 60 ? 3.13216 10.62540 -10.56998 1.000 23.23722 101 ILE C N 1
ATOM 2780 C CA . ILE C 1 60 ? 1.99626 10.25991 -11.41069 1.000 21.00995 101 ILE C CA 1
ATOM 2781 C C . ILE C 1 60 ? 2.46873 10.17624 -12.85612 1.000 22.15766 101 ILE C C 1
ATOM 2782 O O . ILE C 1 60 ? 2.88993 11.17948 -13.44161 1.000 24.48862 101 ILE C O 1
ATOM 2787 N N . LYS C 1 61 ? 2.39680 8.97995 -13.43604 1.000 15.27571 102 LYS C N 1
ATOM 2788 C CA . LYS C 1 61 ? 2.86936 8.75183 -14.79320 1.000 21.28090 102 LYS C CA 1
ATOM 2789 C C . LYS C 1 61 ? 1.74211 8.52671 -15.79021 1.000 16.61876 102 LYS C C 1
ATOM 2790 O O . LYS C 1 61 ? 2.01598 8.31493 -16.97647 1.000 11.25473 102 LYS C O 1
ATOM 2796 N N . THR C 1 62 ? 0.48765 8.57088 -15.34739 1.000 16.33528 103 THR C N 1
ATOM 2797 C CA . THR C 1 62 ? -0.67119 8.52121 -16.24113 1.000 16.59090 103 THR C CA 1
ATOM 2798 C C . THR C 1 62 ? -1.72234 9.50973 -15.74601 1.000 13.25615 103 THR C C 1
ATOM 2799 O O . THR C 1 62 ? -2.79097 9.12564 -15.25638 1.000 16.63308 103 THR C O 1
ATOM 2803 N N . PRO C 1 63 ? -1.45197 10.80815 -15.87831 1.000 11.71856 104 PRO C N 1
ATOM 2804 C CA . PRO C 1 63 ? -2.38297 11.81056 -15.34820 1.000 13.53852 104 PRO C CA 1
ATOM 2805 C C . PRO C 1 63 ? -3.71542 11.79573 -16.07931 1.000 19.48323 104 PRO C C 1
ATOM 2806 O O . PRO C 1 63 ? -3.80015 11.48496 -17.27037 1.000 14.29638 104 PRO C O 1
ATOM 2810 N N . MET C 1 64 ? -4.76639 12.14648 -15.34108 1.000 19.17050 105 MET C N 1
ATOM 2811 C CA . MET C 1 64 ? -6.11852 12.14611 -15.87504 1.000 15.85268 105 MET C CA 1
ATOM 2812 C C . MET C 1 64 ? -6.95836 13.16286 -15.11616 1.000 19.25563 105 MET C C 1
ATOM 2813 O O . MET C 1 64 ? -6.77305 13.37167 -13.91436 1.000 15.31227 105 MET C O 1
ATOM 2818 N N . ASP C 1 65 ? -7.88123 13.79706 -15.83621 1.000 23.90021 106 ASP C N 1
ATOM 2819 C CA . ASP C 1 65 ? -8.80243 14.75846 -15.24833 1.000 20.30282 106 ASP C CA 1
ATOM 2820 C C . ASP C 1 65 ? -10.12320 14.68014 -16.00096 1.000 20.44611 106 ASP C C 1
ATOM 2821 O O . ASP C 1 65 ? -10.22714 14.03452 -17.04685 1.000 24.59852 106 ASP C O 1
ATOM 2826 N N . MET C 1 66 ? -11.14123 15.35125 -15.45733 1.000 15.86628 107 MET C N 1
ATOM 2827 C CA . MET C 1 66 ? -12.47639 15.26848 -16.03735 1.000 18.75344 107 MET C CA 1
ATOM 2828 C C . MET C 1 66 ? -12.62542 16.06875 -17.32318 1.000 23.55095 107 MET C C 1
ATOM 2829 O O . MET C 1 66 ? -13.53044 15.77563 -18.10952 1.000 20.90828 107 MET C O 1
ATOM 2834 N N . GLY C 1 67 ? -11.77416 17.06691 -17.56070 1.000 23.88545 108 GLY C N 1
ATOM 2835 C CA . GLY C 1 67 ? -11.79351 17.73077 -18.85442 1.000 21.18947 108 GLY C CA 1
ATOM 2836 C C . GLY C 1 67 ? -11.39212 16.79489 -19.97797 1.000 19.17309 108 GLY C C 1
ATOM 2837 O O . GLY C 1 67 ? -12.00886 16.78592 -21.04901 1.000 16.20948 108 GLY C O 1
ATOM 2838 N N . THR C 1 68 ? -10.36333 15.97894 -19.73888 1.000 18.73859 109 THR C N 1
ATOM 2839 C CA . THR C 1 68 ? -9.93124 15.00731 -20.73615 1.000 18.94966 109 THR C CA 1
ATOM 2840 C C . THR C 1 68 ? -11.02468 13.98142 -21.00863 1.000 19.42658 109 THR C C 1
ATOM 2841 O O . THR C 1 68 ? -11.31404 13.66128 -22.16646 1.000 17.31759 109 THR C O 1
ATOM 2845 N N . ILE C 1 69 ? -11.64923 13.45813 -19.94984 1.000 14.80626 110 ILE C N 1
ATOM 2846 C CA . ILE C 1 69 ? -12.73235 12.49381 -20.13007 1.000 19.11396 110 ILE C CA 1
ATOM 2847 C C . ILE C 1 69 ? -13.90342 13.13328 -20.86361 1.000 16.15503 110 ILE C C 1
ATOM 2848 O O . ILE C 1 69 ? -14.53067 12.50642 -21.72588 1.000 18.53964 110 ILE C O 1
ATOM 2853 N N . LYS C 1 70 ? -14.21950 14.38716 -20.53353 1.000 15.39844 111 LYS C N 1
ATOM 2854 C CA . LYS C 1 70 ? -15.32017 15.07396 -21.20008 1.000 18.34306 111 LYS C CA 1
ATOM 2855 C C . LYS C 1 70 ? -15.05547 15.20342 -22.69338 1.000 18.29298 111 LYS C C 1
ATOM 2856 O O . LYS C 1 70 ? -15.91496 14.87353 -23.52040 1.000 18.20996 111 LYS C O 1
ATOM 2862 N N . LYS C 1 71 ? -13.85793 15.66807 -23.05805 1.000 19.14760 112 LYS C N 1
ATOM 2863 C CA . LYS C 1 71 ? -13.52867 15.80559 -24.47307 1.000 21.63324 112 LYS C CA 1
ATOM 2864 C C . LYS C 1 71 ? -13.50457 14.44918 -25.17073 1.000 22.31137 112 LYS C C 1
ATOM 2865 O O . LYS C 1 71 ? -13.95290 14.32671 -26.31661 1.000 19.48976 112 LYS C O 1
ATOM 2871 N N . ARG C 1 72 ? -13.00195 13.41383 -24.49036 1.000 19.46825 113 ARG C N 1
ATOM 2872 C CA . ARG C 1 72 ? -12.92868 12.08911 -25.09987 1.000 17.45620 113 ARG C CA 1
ATOM 2873 C C . ARG C 1 72 ? -14.31750 11.51621 -25.35252 1.000 20.72634 113 ARG C C 1
ATOM 2874 O O . ARG C 1 72 ? -14.56892 10.92739 -26.41067 1.000 22.93625 113 ARG C O 1
ATOM 2882 N N . LEU C 1 73 ? -15.23109 11.67506 -24.39250 1.000 21.49263 114 LEU C N 1
ATOM 2883 C CA . LEU C 1 73 ? -16.60109 11.21567 -24.59243 1.000 19.71417 114 LEU C CA 1
ATOM 2884 C C . LEU C 1 73 ? -17.29318 12.01799 -25.68528 1.000 20.77803 114 LEU C C 1
ATOM 2885 O O . LEU C 1 73 ? -18.04577 11.45951 -26.49175 1.000 21.72309 114 LEU C O 1
ATOM 2890 N N . GLU C 1 74 ? -17.04785 13.32952 -25.73145 1.000 23.02811 115 GLU C N 1
ATOM 2891 C CA . GLU C 1 74 ? -17.64679 14.14733 -26.77880 1.000 17.83720 115 GLU C CA 1
ATOM 2892 C C . GLU C 1 74 ? -17.03718 13.85006 -28.14281 1.000 18.83546 115 GLU C C 1
ATOM 2893 O O . GLU C 1 74 ? -17.73405 13.93141 -29.16021 1.000 14.84804 115 GLU C O 1
ATOM 2899 N N . ASN C 1 75 ? -15.75280 13.50115 -28.18653 1.000 21.31378 116 ASN C N 1
ATOM 2900 C CA . ASN C 1 75 ? -15.07831 13.16333 -29.43293 1.000 16.54488 116 ASN C CA 1
ATOM 2901 C C . ASN C 1 75 ? -15.16000 11.68178 -29.77058 1.000 19.80104 116 ASN C C 1
ATOM 2902 O O . ASN C 1 75 ? -14.62192 11.27062 -30.80456 1.000 21.69396 116 ASN C O 1
ATOM 2907 N N . ASN C 1 76 ? -15.81250 10.87798 -28.92724 1.000 21.02630 117 ASN C N 1
ATOM 2908 C CA . ASN C 1 76 ? -15.91008 9.43091 -29.12725 1.000 19.23471 117 ASN C CA 1
ATOM 2909 C C . ASN C 1 76 ? -14.52431 8.79968 -29.24778 1.000 21.11791 117 ASN C C 1
ATOM 2910 O O . ASN C 1 76 ? -14.28121 7.93884 -30.09668 1.000 19.00708 117 ASN C O 1
ATOM 2915 N N . TYR C 1 77 ? -13.60622 9.23762 -28.38233 1.000 13.20679 118 TYR C N 1
ATOM 2916 C CA . TYR C 1 77 ? -12.23081 8.75422 -28.43696 1.000 15.53735 118 TYR C CA 1
ATOM 2917 C C . TYR C 1 77 ? -12.10707 7.33727 -27.89239 1.000 17.84511 118 TYR C C 1
ATOM 2918 O O . TYR C 1 77 ? -11.19543 6.60063 -28.28597 1.000 19.26982 118 TYR C O 1
ATOM 2927 N N . TYR C 1 78 ? -13.00290 6.93927 -26.99542 1.000 19.69467 119 TYR C N 1
ATOM 2928 C CA . TYR C 1 78 ? -12.93266 5.61737 -26.39833 1.000 17.72462 119 TYR C CA 1
ATOM 2929 C C . TYR C 1 78 ? -13.47018 4.56186 -27.35854 1.000 20.03999 119 TYR C C 1
ATOM 2930 O O . TYR C 1 78 ? -14.13838 4.86397 -28.35102 1.000 17.32031 119 TYR C O 1
ATOM 2939 N N . TRP C 1 79 ? -13.16646 3.30335 -27.04686 1.000 24.75092 120 TRP C N 1
ATOM 2940 C CA . TRP C 1 79 ? -13.74791 2.16619 -27.74869 1.000 18.51115 120 TRP C CA 1
ATOM 2941 C C . TRP C 1 79 ? -14.96941 1.60567 -27.03331 1.000 23.01484 120 TRP C C 1
ATOM 2942 O O . TRP C 1 79 ? -15.93708 1.20587 -27.68749 1.000 23.11701 120 TRP C O 1
ATOM 2953 N N . ASN C 1 80 ? -14.94842 1.57064 -25.70256 1.000 22.53992 121 ASN C N 1
ATOM 2954 C CA . ASN C 1 80 ? -16.08153 1.09356 -24.92391 1.000 28.15882 121 ASN C CA 1
ATOM 2955 C C . ASN C 1 80 ? -16.13635 1.86808 -23.61277 1.000 22.60334 121 ASN C C 1
ATOM 2956 O O . ASN C 1 80 ? -15.32078 2.75820 -23.35754 1.000 20.02870 121 ASN C O 1
ATOM 2961 N N . ALA C 1 81 ? -17.11010 1.51181 -22.77202 1.000 25.20326 122 ALA C N 1
ATOM 2962 C CA . ALA C 1 81 ? -17.28403 2.20600 -21.50093 1.000 25.44565 122 ALA C CA 1
ATOM 2963 C C . ALA C 1 81 ? -16.18703 1.85535 -20.50415 1.000 22.33412 122 ALA C C 1
ATOM 2964 O O . ALA C 1 81 ? -15.90155 2.64762 -19.59654 1.000 19.40281 122 ALA C O 1
ATOM 2966 N N . GLN C 1 82 ? -15.57021 0.67913 -20.65116 1.000 22.09270 123 GLN C N 1
ATOM 2967 C CA . GLN C 1 82 ? -14.55917 0.24563 -19.69217 1.000 19.49264 123 GLN C CA 1
ATOM 2968 C C . GLN C 1 82 ? -13.37609 1.20368 -19.66281 1.000 23.99530 123 GLN C C 1
ATOM 2969 O O . GLN C 1 82 ? -12.81001 1.46680 -18.59712 1.000 27.56049 123 GLN C O 1
ATOM 2975 N N . GLU C 1 83 ? -12.99760 1.74992 -20.82008 1.000 20.78056 124 GLU C N 1
ATOM 2976 C CA . GLU C 1 83 ? -11.85945 2.66306 -20.86373 1.000 21.39934 124 GLU C CA 1
ATOM 2977 C C . GLU C 1 83 ? -12.18038 3.98474 -20.17368 1.000 21.68026 124 GLU C C 1
ATOM 2978 O O . GLU C 1 83 ? -11.33585 4.54305 -19.46237 1.000 25.91952 124 GLU C O 1
ATOM 2984 N N . CYS C 1 84 ? -13.40210 4.48987 -20.35295 1.000 16.94214 125 CYS C N 1
ATOM 2985 C CA . CYS C 1 84 ? -13.81348 5.70023 -19.64845 1.000 19.21934 125 CYS C CA 1
ATOM 2986 C C . CYS C 1 84 ? -13.86645 5.46785 -18.14074 1.000 18.34115 125 CYS C C 1
ATOM 2987 O O . CYS C 1 84 ? -13.44015 6.32416 -17.35152 1.000 18.45207 125 CYS C O 1
ATOM 2990 N N . ILE C 1 85 ? -14.38199 4.30882 -17.72281 1.000 15.39840 126 ILE C N 1
ATOM 2991 C CA . ILE C 1 85 ? -14.41600 3.97857 -16.30033 1.000 21.45901 126 ILE C CA 1
ATOM 2992 C C . ILE C 1 85 ? -13.00067 3.88654 -15.74200 1.000 19.47832 126 ILE C C 1
ATOM 2993 O O . ILE C 1 85 ? -12.72254 4.34813 -14.62671 1.000 17.32779 126 ILE C O 1
ATOM 2998 N N . GLN C 1 86 ? -12.08269 3.29797 -16.51235 1.000 17.33142 127 GLN C N 1
ATOM 2999 C CA . GLN C 1 86 ? -10.69201 3.21649 -16.08251 1.000 18.94273 127 GLN C CA 1
ATOM 3000 C C . GLN C 1 86 ? -10.07038 4.60071 -15.97208 1.000 19.59536 127 GLN C C 1
ATOM 3001 O O . GLN C 1 86 ? -9.25133 4.84978 -15.08344 1.000 15.29218 127 GLN C O 1
ATOM 3007 N N . ASP C 1 87 ? -10.44637 5.51568 -16.86712 1.000 18.46520 128 ASP C N 1
ATOM 3008 C CA . ASP C 1 87 ? -9.94404 6.88303 -16.76847 1.000 18.77231 128 ASP C CA 1
ATOM 3009 C C . ASP C 1 87 ? -10.44112 7.56280 -15.49557 1.000 16.85572 128 ASP C C 1
ATOM 3010 O O . ASP C 1 87 ? -9.67430 8.25528 -14.81415 1.000 17.10645 128 ASP C O 1
ATOM 3015 N N . PHE C 1 88 ? -11.72189 7.37791 -15.16165 1.000 17.04363 129 PHE C N 1
ATOM 3016 C CA . PHE C 1 88 ? -12.24186 7.89552 -13.89430 1.000 17.86775 129 PHE C CA 1
ATOM 3017 C C . PHE C 1 88 ? -11.46402 7.32729 -12.70838 1.000 21.92048 129 PHE C C 1
ATOM 3018 O O . PHE C 1 88 ? -11.04884 8.06325 -11.79743 1.000 15.58743 129 PHE C O 1
ATOM 3026 N N . ASN C 1 89 ? -11.27423 6.00553 -12.70054 1.000 18.46283 130 ASN C N 1
ATOM 3027 C CA . ASN C 1 89 ? -10.56722 5.35843 -11.60135 1.000 17.16253 130 ASN C CA 1
ATOM 3028 C C . ASN C 1 89 ? -9.13037 5.85178 -11.50211 1.000 20.10975 130 ASN C C 1
ATOM 3029 O O . ASN C 1 89 ? -8.59583 6.00862 -10.40007 1.000 20.54941 130 ASN C O 1
ATOM 3034 N N . THR C 1 90 ? -8.48885 6.09999 -12.64488 1.000 19.66884 131 THR C N 1
ATOM 3035 C CA . THR C 1 90 ? -7.13175 6.63220 -12.63858 1.000 19.28920 131 THR C CA 1
ATOM 3036 C C . THR C 1 90 ? -7.10292 8.04604 -12.07715 1.000 24.30457 131 THR C C 1
ATOM 3037 O O . THR C 1 90 ? -6.19391 8.39933 -11.31816 1.000 20.00086 131 THR C O 1
ATOM 3041 N N . MET C 1 91 ? -8.08966 8.86911 -12.43960 1.000 24.28127 132 MET C N 1
ATOM 3042 C CA . MET C 1 91 ? -8.17585 10.20714 -11.86358 1.000 24.23072 132 MET C CA 1
ATOM 3043 C C . MET C 1 91 ? -8.28173 10.14520 -10.34523 1.000 18.32865 132 MET C C 1
ATOM 3044 O O . MET C 1 91 ? -7.64191 10.93194 -9.63771 1.000 17.17909 132 MET C O 1
ATOM 3049 N N . PHE C 1 92 ? -9.09173 9.21876 -9.82607 1.000 21.18654 133 PHE C N 1
ATOM 3050 C CA . PHE C 1 92 ? -9.21312 9.09406 -8.37247 1.000 22.97749 133 PHE C CA 1
ATOM 3051 C C . PHE C 1 92 ? -7.92150 8.56998 -7.74627 1.000 22.98340 133 PHE C C 1
ATOM 3052 O O . PHE C 1 92 ? -7.46550 9.07722 -6.70931 1.000 14.56175 133 PHE C O 1
ATOM 3060 N N . THR C 1 93 ? -7.30999 7.56278 -8.37023 1.000 21.32743 134 THR C N 1
ATOM 3061 C CA . THR C 1 93 ? -6.16773 6.89647 -7.76021 1.000 24.50968 134 THR C CA 1
ATOM 3062 C C . THR C 1 93 ? -4.91365 7.76069 -7.80930 1.000 22.85453 134 THR C C 1
ATOM 3063 O O . THR C 1 93 ? -4.07038 7.66489 -6.91542 1.000 18.99010 134 THR C O 1
ATOM 3067 N N . ASN C 1 94 ? -4.77000 8.61324 -8.82707 1.000 26.75247 135 ASN C N 1
ATOM 3068 C CA . ASN C 1 94 ? -3.64498 9.54343 -8.84317 1.000 21.47894 135 ASN C CA 1
ATOM 3069 C C . ASN C 1 94 ? -3.69464 10.47441 -7.63790 1.000 27.07284 135 ASN C C 1
ATOM 3070 O O . ASN C 1 94 ? -2.66891 10.72945 -6.99327 1.000 19.01915 135 ASN C O 1
ATOM 3075 N N . CYS C 1 95 ? -4.88662 10.98114 -7.31286 1.000 28.23694 136 CYS C N 1
ATOM 3076 C CA . CYS C 1 95 ? -5.04759 11.80841 -6.12237 1.000 28.31307 136 CYS C CA 1
ATOM 3077 C C . CYS C 1 95 ? -4.79004 11.00487 -4.85403 1.000 29.64674 136 CYS C C 1
ATOM 3078 O O . CYS C 1 95 ? -4.16717 11.50676 -3.91058 1.000 29.48527 136 CYS C O 1
ATOM 3081 N N . TYR C 1 96 ? -5.26298 9.75559 -4.81140 1.000 30.14991 137 TYR C N 1
ATOM 3082 C CA . TYR C 1 96 ? -5.00984 8.92178 -3.63733 1.000 19.61320 137 TYR C CA 1
ATOM 3083 C C . TYR C 1 96 ? -3.52305 8.63780 -3.45189 1.000 19.86937 137 TYR C C 1
ATOM 3084 O O . TYR C 1 96 ? -3.04911 8.52478 -2.31637 1.000 27.95375 137 TYR C O 1
ATOM 3093 N N . ILE C 1 97 ? -2.77635 8.52261 -4.54967 1.000 26.92421 138 ILE C N 1
ATOM 3094 C CA . ILE C 1 97 ? -1.37875 8.11049 -4.48183 1.000 20.31263 138 ILE C CA 1
ATOM 3095 C C . ILE C 1 97 ? -0.47283 9.29772 -4.18674 1.000 28.35941 138 ILE C C 1
ATOM 3096 O O . ILE C 1 97 ? 0.44288 9.20178 -3.36136 1.000 22.34793 138 ILE C O 1
ATOM 3101 N N . TYR C 1 98 ? -0.70466 10.43290 -4.85083 1.000 27.93021 139 TYR C N 1
ATOM 3102 C CA . TYR C 1 98 ? 0.15337 11.59123 -4.62467 1.000 25.63776 139 TYR C CA 1
ATOM 3103 C C . TYR C 1 98 ? -0.06968 12.18755 -3.24143 1.000 25.48800 139 TYR C C 1
ATOM 3104 O O . TYR C 1 98 ? 0.89165 12.55525 -2.55633 1.000 19.04896 139 TYR C O 1
ATOM 3113 N N . ASN C 1 99 ? -1.32263 12.29183 -2.81506 1.000 26.35882 140 ASN C N 1
ATOM 3114 C CA . ASN C 1 99 ? -1.64702 12.91358 -1.54207 1.000 28.73950 140 ASN C CA 1
ATOM 3115 C C . ASN C 1 99 ? -1.76129 11.86685 -0.43701 1.000 35.84562 140 ASN C C 1
ATOM 3116 O O . ASN C 1 99 ? -1.94048 10.67244 -0.68800 1.000 32.92505 140 ASN C O 1
ATOM 3121 N N . LYS C 1 100 ? -1.65158 12.33859 0.80300 1.000 32.30095 141 LYS C N 1
ATOM 3122 C CA . LYS C 1 100 ? -1.72043 11.47176 1.96688 1.000 28.61927 141 LYS C CA 1
ATOM 3123 C C . LYS C 1 100 ? -3.17587 11.17663 2.32903 1.000 29.47529 141 LYS C C 1
ATOM 3124 O O . LYS C 1 100 ? -4.05644 12.01656 2.12350 1.000 27.66957 141 LYS C O 1
ATOM 3130 N N . PRO C 1 101 ? -3.45353 9.98692 2.86373 1.000 27.33707 142 PRO C N 1
ATOM 3131 C CA . PRO C 1 101 ? -4.84727 9.61113 3.13315 1.000 20.49197 142 PRO C CA 1
ATOM 3132 C C . PRO C 1 101 ? -5.47552 10.49736 4.19741 1.000 29.48426 142 PRO C C 1
ATOM 3133 O O . PRO C 1 101 ? -4.83074 10.88393 5.17534 1.000 41.76504 142 PRO C O 1
ATOM 3137 N N . GLY C 1 102 ? -6.75243 10.81800 3.99373 1.000 27.12139 143 GLY C N 1
ATOM 3138 C CA . GLY C 1 102 ? -7.48471 11.67608 4.89671 1.000 34.25090 143 GLY C CA 1
ATOM 3139 C C . GLY C 1 102 ? -7.39133 13.15535 4.59369 1.000 33.21117 143 GLY C C 1
ATOM 3140 O O . GLY C 1 102 ? -8.09869 13.94640 5.23176 1.000 35.08336 143 GLY C O 1
ATOM 3141 N N . ASP C 1 103 ? -6.54977 13.55500 3.64290 1.000 30.79518 144 ASP C N 1
ATOM 3142 C CA . ASP C 1 103 ? -6.39737 14.96097 3.30653 1.000 27.17921 144 ASP C CA 1
ATOM 3143 C C . ASP C 1 103 ? -7.68611 15.50803 2.69172 1.000 28.85255 144 ASP C C 1
ATOM 3144 O O . ASP C 1 103 ? -8.60899 14.76634 2.34079 1.000 28.38007 144 ASP C O 1
ATOM 3149 N N . ASP C 1 104 ? -7.73918 16.83639 2.56568 1.000 29.51407 145 ASP C N 1
ATOM 3150 C CA . ASP C 1 104 ? -8.93052 17.48760 2.02754 1.000 25.07129 145 ASP C CA 1
ATOM 3151 C C . ASP C 1 104 ? -9.21004 17.03277 0.60032 1.000 25.14418 145 ASP C C 1
ATOM 3152 O O . ASP C 1 104 ? -10.32790 16.60983 0.27574 1.000 31.46543 145 ASP C O 1
ATOM 3157 N N . ILE C 1 105 ? -8.20023 17.11409 -0.26979 1.000 20.73077 146 ILE C N 1
ATOM 3158 C CA . ILE C 1 105 ? -8.38329 16.69368 -1.65450 1.000 26.07160 146 ILE C CA 1
ATOM 3159 C C . ILE C 1 105 ? -8.68105 15.20284 -1.72621 1.000 26.32919 146 ILE C C 1
ATOM 3160 O O . ILE C 1 105 ? -9.44656 14.75593 -2.58860 1.000 22.63430 146 ILE C O 1
ATOM 3165 N N . VAL C 1 106 ? -8.12187 14.41588 -0.80382 1.000 26.48243 147 VAL C N 1
ATOM 3166 C CA . VAL C 1 106 ? -8.39411 12.98269 -0.78897 1.000 19.91739 147 VAL C CA 1
ATOM 3167 C C . VAL C 1 106 ? -9.84448 12.71800 -0.40640 1.000 25.04417 147 VAL C C 1
ATOM 3168 O O . VAL C 1 106 ? -10.51045 11.86764 -1.00595 1.000 23.48377 147 VAL C O 1
ATOM 3172 N N . LEU C 1 107 ? -10.36130 13.44338 0.58913 1.000 25.50475 148 LEU C N 1
ATOM 3173 C CA . LEU C 1 107 ? -11.76156 13.27847 0.96951 1.000 22.81161 148 LEU C CA 1
ATOM 3174 C C . LEU C 1 107 ? -12.69053 13.70805 -0.15922 1.000 25.43443 148 LEU C C 1
ATOM 3175 O O . LEU C 1 107 ? -13.71737 13.06206 -0.41381 1.000 25.28122 148 LEU C O 1
ATOM 3180 N N . MET C 1 108 ? -12.34695 14.80009 -0.84667 1.000 26.49540 149 MET C N 1
ATOM 3181 C CA . MET C 1 108 ? -13.14847 15.23633 -1.98515 1.000 21.52269 149 MET C CA 1
ATOM 3182 C C . MET C 1 108 ? -13.15482 14.17809 -3.08143 1.000 20.57984 149 MET C C 1
ATOM 3183 O O . MET C 1 108 ? -14.20770 13.85464 -3.64679 1.000 25.15531 149 MET C O 1
ATOM 3188 N N . ALA C 1 109 ? -11.98066 13.62115 -3.38948 1.000 16.15173 150 ALA C N 1
ATOM 3189 C CA . ALA C 1 109 ? -11.89832 12.56992 -4.39501 1.000 24.63527 150 ALA C CA 1
ATOM 3190 C C . ALA C 1 109 ? -12.66811 11.32863 -3.96937 1.000 22.83744 150 ALA C C 1
ATOM 3191 O O . ALA C 1 109 ? -13.26506 10.65286 -4.81142 1.000 28.86663 150 ALA C O 1
ATOM 3193 N N . GLU C 1 110 ? -12.68165 11.02084 -2.67151 1.000 21.54563 151 GLU C N 1
ATOM 3194 C CA . GLU C 1 110 ? -13.41101 9.84771 -2.20186 1.000 26.00796 151 GLU C CA 1
ATOM 3195 C C . GLU C 1 110 ? -14.91621 10.04843 -2.31838 1.000 23.71521 151 GLU C C 1
ATOM 3196 O O . GLU C 1 110 ? -15.64072 9.12197 -2.69556 1.000 18.84087 151 GLU C O 1
ATOM 3202 N N . ALA C 1 111 ? -15.40701 11.24955 -2.00392 1.000 21.76970 152 ALA C N 1
ATOM 3203 C CA . ALA C 1 111 ? -16.82503 11.53404 -2.21488 1.000 19.59822 152 ALA C CA 1
ATOM 3204 C C . ALA C 1 111 ? -17.17972 11.46892 -3.69714 1.000 27.92356 152 ALA C C 1
ATOM 3205 O O . ALA C 1 111 ? -18.22601 10.91520 -4.08017 1.000 26.37436 152 ALA C O 1
ATOM 3207 N N . LEU C 1 112 ? -16.31167 12.02849 -4.54654 1.000 23.87831 153 LEU C N 1
ATOM 3208 C CA . LEU C 1 112 ? -16.52480 11.95161 -5.98662 1.000 23.62754 153 LEU C CA 1
ATOM 3209 C C . LEU C 1 112 ? -16.58735 10.50568 -6.45644 1.000 24.68468 153 LEU C C 1
ATOM 3210 O O . LEU C 1 112 ? -17.45911 10.14509 -7.25007 1.000 25.97486 153 LEU C O 1
ATOM 3215 N N . GLU C 1 113 ? -15.67657 9.65994 -5.96886 1.000 24.68204 154 GLU C N 1
ATOM 3216 C CA . GLU C 1 113 ? -15.66371 8.26043 -6.38107 1.000 25.52620 154 GLU C CA 1
ATOM 3217 C C . GLU C 1 113 ? -16.86292 7.50083 -5.83312 1.000 19.93293 154 GLU C C 1
ATOM 3218 O O . GLU C 1 113 ? -17.36492 6.58572 -6.49209 1.000 23.93472 154 GLU C O 1
ATOM 3224 N N . LYS C 1 114 ? -17.33489 7.85831 -4.63808 1.000 21.01377 155 LYS C N 1
ATOM 3225 C CA . LYS C 1 114 ? -18.52883 7.21849 -4.09859 1.000 23.47000 155 LYS C CA 1
ATOM 3226 C C . LYS C 1 114 ? -19.72997 7.49223 -4.99185 1.000 27.41275 155 LYS C C 1
ATOM 3227 O O . LYS C 1 114 ? -20.46448 6.57301 -5.37515 1.000 25.46502 155 LYS C O 1
ATOM 3233 N N . LEU C 1 115 ? -19.93858 8.75548 -5.35583 1.000 25.12509 156 LEU C N 1
ATOM 3234 C CA . LEU C 1 115 ? -21.05859 9.02862 -6.25004 1.000 24.26219 156 LEU C CA 1
ATOM 3235 C C . LEU C 1 115 ? -20.80125 8.51877 -7.66914 1.000 23.73881 156 LEU C C 1
ATOM 3236 O O . LEU C 1 115 ? -21.75003 8.17158 -8.38759 1.000 33.56798 156 LEU C O 1
ATOM 3241 N N . PHE C 1 116 ? -19.53628 8.40720 -8.06873 1.000 23.50697 157 PHE C N 1
ATOM 3242 C CA . PHE C 1 116 ? -19.20798 7.76941 -9.33849 1.000 25.11963 157 PHE C CA 1
ATOM 3243 C C . PHE C 1 116 ? -19.66108 6.31579 -9.35772 1.000 29.46171 157 PHE C C 1
ATOM 3244 O O . PHE C 1 116 ? -20.30540 5.87044 -10.31163 1.000 27.28994 157 PHE C O 1
ATOM 3252 N N . LEU C 1 117 ? -19.32850 5.55927 -8.30912 1.000 30.47363 158 LEU C N 1
ATOM 3253 C CA . LEU C 1 117 ? -19.73420 4.15671 -8.24301 1.000 27.82889 158 LEU C CA 1
ATOM 3254 C C . LEU C 1 117 ? -21.24840 4.02467 -8.12866 1.000 32.13798 158 LEU C C 1
ATOM 3255 O O . LEU C 1 117 ? -21.84676 3.11582 -8.72270 1.000 37.84123 158 LEU C O 1
ATOM 3260 N N . GLN C 1 118 ? -21.88539 4.92531 -7.37289 1.000 25.60367 159 GLN C N 1
ATOM 3261 C CA . GLN C 1 118 ? -23.34245 4.91219 -7.28514 1.000 25.14875 159 GLN C CA 1
ATOM 3262 C C . GLN C 1 118 ? -23.97993 5.08390 -8.65914 1.000 31.72769 159 GLN C C 1
ATOM 3263 O O . GLN C 1 118 ? -24.94729 4.38947 -8.99318 1.000 36.77155 159 GLN C O 1
ATOM 3269 N N . LYS C 1 119 ? -23.44842 5.99889 -9.47506 1.000 25.42010 160 LYS C N 1
ATOM 3270 C CA . LYS C 1 119 ? -24.01245 6.20381 -10.80589 1.000 31.12957 160 LYS C CA 1
ATOM 3271 C C . LYS C 1 119 ? -23.61513 5.10108 -11.78292 1.000 30.32314 160 LYS C C 1
ATOM 3272 O O . LYS C 1 119 ? -24.36630 4.81080 -12.72067 1.000 31.13473 160 LYS C O 1
ATOM 3278 N N . ILE C 1 120 ? -22.45041 4.48083 -11.58317 1.000 34.71818 161 ILE C N 1
ATOM 3279 C CA . ILE C 1 120 ? -22.00887 3.40461 -12.46461 1.000 37.09429 161 ILE C CA 1
ATOM 3280 C C . ILE C 1 120 ? -22.82456 2.14303 -12.21879 1.000 36.03350 161 ILE C C 1
ATOM 3281 O O . ILE C 1 120 ? -23.02152 1.33195 -13.13358 1.000 30.88388 161 ILE C O 1
ATOM 3286 N N . ASN C 1 121 ? -23.32429 1.96264 -10.99235 1.000 39.63644 162 ASN C N 1
ATOM 3287 C CA . ASN C 1 121 ? -24.17152 0.81117 -10.69489 1.000 39.15714 162 ASN C CA 1
ATOM 3288 C C . ASN C 1 121 ? -25.35213 0.70152 -11.65459 1.000 36.62051 162 ASN C C 1
ATOM 3289 O O . ASN C 1 121 ? -25.79654 -0.40893 -11.96768 1.000 37.37344 162 ASN C O 1
ATOM 3294 N N . GLU C 1 122 ? -25.86598 1.83214 -12.14080 1.000 32.18479 163 GLU C N 1
ATOM 3295 C CA . GLU C 1 122 ? -27.01104 1.84460 -13.04107 1.000 33.55178 163 GLU C CA 1
ATOM 3296 C C . GLU C 1 122 ? -26.60450 1.92678 -14.50960 1.000 38.77378 163 GLU C C 1
ATOM 3297 O O . GLU C 1 122 ? -27.41409 2.33762 -15.34832 1.000 26.61241 163 GLU C O 1
ATOM 3303 N N . LEU C 1 123 ? -25.37107 1.55262 -14.83515 1.000 39.08715 164 LEU C N 1
ATOM 3304 C CA . LEU C 1 123 ? -24.96957 1.46739 -16.23075 1.000 32.43377 164 LEU C CA 1
ATOM 3305 C C . LEU C 1 123 ? -25.76961 0.36754 -16.92690 1.000 33.13443 164 LEU C C 1
ATOM 3306 O O . LEU C 1 123 ? -26.04296 -0.67502 -16.32314 1.000 37.30188 164 LEU C O 1
ATOM 3311 N N . PRO C 1 124 ? -26.17860 0.57630 -18.17959 1.000 32.53259 165 PRO C N 1
ATOM 3312 C CA . PRO C 1 124 ? -26.94148 -0.46024 -18.88660 1.000 25.28649 165 PRO C CA 1
ATOM 3313 C C . PRO C 1 124 ? -26.16971 -1.76850 -18.98040 1.000 22.30824 165 PRO C C 1
ATOM 3314 O O . PRO C 1 124 ? -24.93839 -1.79023 -19.03738 1.000 29.46198 165 PRO C O 1
ATOM 3318 N N . THR C 1 125 ? -26.91996 -2.87211 -18.99346 1.000 26.34260 166 THR C N 1
ATOM 3319 C CA . THR C 1 125 ? -26.30273 -4.19528 -19.00249 1.000 31.21731 166 THR C CA 1
ATOM 3320 C C . THR C 1 125 ? -25.62142 -4.48022 -20.33532 1.000 28.08503 166 THR C C 1
ATOM 3321 O O . THR C 1 125 ? -24.43221 -4.81629 -20.37795 1.000 35.46687 166 THR C O 1
ATOM 3325 N N . GLU C 1 126 ? -26.36087 -4.35404 -21.43225 1.000 31.33886 167 GLU C N 1
ATOM 3326 C CA . GLU C 1 126 ? -25.84509 -4.68905 -22.75012 1.000 32.14861 167 GLU C CA 1
ATOM 3327 C C . GLU C 1 126 ? -25.06571 -3.52163 -23.34483 1.000 33.36059 167 GLU C C 1
ATOM 3328 O O . GLU C 1 126 ? -25.37254 -2.35126 -23.10054 1.000 34.13843 167 GLU C O 1
ATOM 3334 N N . GLU C 1 127 ? -24.04021 -3.85254 -24.12627 1.000 34.78376 168 GLU C N 1
ATOM 3335 C CA . GLU C 1 127 ? -23.36636 -2.87494 -24.97013 1.000 31.29429 168 GLU C CA 1
ATOM 3336 C C . GLU C 1 127 ? -24.10268 -2.79418 -26.30139 1.000 36.56537 168 GLU C C 1
ATOM 3337 O O . GLU C 1 127 ? -24.22309 -3.79833 -27.01241 1.000 30.56349 168 GLU C O 1
ATOM 3343 N N . THR C 1 128 ? -24.60002 -1.60747 -26.63081 1.000 35.17312 169 THR C N 1
ATOM 3344 C CA . THR C 1 128 ? -25.27946 -1.35504 -27.89582 1.000 29.15468 169 THR C CA 1
ATOM 3345 C C . THR C 1 128 ? -24.42601 -0.37984 -28.69515 1.000 32.30295 169 THR C C 1
ATOM 3346 O O . THR C 1 128 ? -24.36637 0.81096 -28.36984 1.000 31.50188 169 THR C O 1
ATOM 3350 N N . GLU C 1 129 ? -23.76022 -0.88664 -29.73015 1.000 33.34622 170 GLU C N 1
ATOM 3351 C CA . GLU C 1 129 ? -22.91546 -0.04449 -30.56692 1.000 25.17768 170 GLU C CA 1
ATOM 3352 C C . GLU C 1 129 ? -23.77889 0.93607 -31.34971 1.000 25.02097 170 GLU C C 1
ATOM 3353 O O . GLU C 1 129 ? -24.61966 0.52784 -32.15775 1.000 30.97417 170 GLU C O 1
ATOM 3359 N N . ILE C 1 130 ? -23.57487 2.22719 -31.10761 1.000 26.06825 171 ILE C N 1
ATOM 3360 C CA . ILE C 1 130 ? -24.33576 3.25728 -31.80627 1.000 23.11738 171 ILE C CA 1
ATOM 3361 C C . ILE C 1 130 ? -23.62922 3.70050 -33.08101 1.000 29.37712 171 ILE C C 1
ATOM 3362 O O . ILE C 1 130 ? -24.27430 3.91909 -34.10965 1.000 26.37217 171 ILE C O 1
ATOM 3367 N N . MET C 1 131 ? -22.30408 3.82802 -33.04158 1.000 31.74987 172 MET C N 1
ATOM 3368 C CA . MET C 1 131 ? -21.57031 4.32493 -34.19810 1.000 17.90135 172 MET C CA 1
ATOM 3369 C C . MET C 1 131 ? -20.11936 3.86753 -34.12550 1.000 27.74993 172 MET C C 1
ATOM 3370 O O . MET C 1 131 ? -19.53216 3.82115 -33.04183 1.000 24.01184 172 MET C O 1
ATOM 3375 N N . ILE C 1 132 ? -19.55012 3.53842 -35.28504 1.000 24.56882 173 ILE C N 1
ATOM 3376 C CA . ILE C 1 132 ? -18.13316 3.21022 -35.40646 1.000 24.14813 173 ILE C CA 1
ATOM 3377 C C . ILE C 1 132 ? -17.59288 3.85090 -36.67911 1.000 27.47269 173 ILE C C 1
ATOM 3378 O O . ILE C 1 132 ? -18.21887 3.76677 -37.74123 1.000 27.93776 173 ILE C O 1
ATOM 3383 N N . VAL C 1 133 ? -16.44159 4.50961 -36.56431 1.000 23.49186 174 VAL C N 1
ATOM 3384 C CA . VAL C 1 133 ? -15.74542 5.12355 -37.68863 1.000 24.96924 174 VAL C CA 1
ATOM 3385 C C . VAL C 1 133 ? -14.30705 4.62868 -37.65954 1.000 19.32882 174 VAL C C 1
ATOM 3386 O O . VAL C 1 133 ? -13.61602 4.78376 -36.64486 1.000 21.08152 174 VAL C O 1
ATOM 3390 N N . GLN C 1 134 ? -13.85798 4.03776 -38.76361 1.000 22.07718 175 GLN C N 1
ATOM 3391 C CA . GLN C 1 134 ? -12.50774 3.50220 -38.82993 1.000 22.71849 175 GLN C CA 1
ATOM 3392 C C . GLN C 1 134 ? -11.47348 4.62177 -38.74226 1.000 26.35198 175 GLN C C 1
ATOM 3393 O O . GLN C 1 134 ? -11.77712 5.80631 -38.91007 1.000 27.56199 175 GLN C O 1
ATOM 3399 N N . ALA C 1 135 ? -10.23298 4.22618 -38.47420 1.000 24.84948 176 ALA C N 1
ATOM 3400 C CA . ALA C 1 135 ? -9.14119 5.17749 -38.34823 1.000 23.12060 176 ALA C CA 1
ATOM 3401 C C . ALA C 1 135 ? -8.69956 5.67972 -39.71701 1.000 26.98420 176 ALA C C 1
ATOM 3402 O O . ALA C 1 135 ? -8.72563 4.94873 -40.71172 1.000 20.35963 176 ALA C O 1
ATOM 3404 N N . LYS C 1 136 ? -8.28732 6.94257 -39.75706 1.000 25.65180 177 LYS C N 1
ATOM 3405 C CA . LYS C 1 136 ? -7.80368 7.55097 -40.99031 1.000 31.85802 177 LYS C CA 1
ATOM 3406 C C . LYS C 1 136 ? -6.28050 7.63416 -40.99534 1.000 28.00235 177 LYS C C 1
ATOM 3407 O O . LYS C 1 136 ? -5.60262 6.82633 -40.35873 1.000 22.30554 177 LYS C O 1
ATOM 3413 N N . THR D 1 2 ? -3.40734 21.44553 17.36042 1.000 55.70414 43 THR D N 1
ATOM 3414 C CA . THR D 1 2 ? -2.87111 21.50552 18.71560 1.000 58.73056 43 THR D CA 1
ATOM 3415 C C . THR D 1 2 ? -1.54772 20.75202 18.81294 1.000 54.03674 43 THR D C 1
ATOM 3416 O O . THR D 1 2 ? -1.48305 19.55714 18.52387 1.000 60.35842 43 THR D O 1
ATOM 3420 N N . ASN D 1 3 ? -0.49555 21.45404 19.22029 1.000 52.28205 44 ASN D N 1
ATOM 3421 C CA . ASN D 1 3 ? 0.81846 20.83432 19.35000 1.000 49.88529 44 ASN D CA 1
ATOM 3422 C C . ASN D 1 3 ? 0.89339 20.03672 20.64722 1.000 48.23767 44 ASN D C 1
ATOM 3423 O O . ASN D 1 3 ? 0.77323 20.62119 21.73013 1.000 46.55613 44 ASN D O 1
ATOM 3428 N N . PRO D 1 4 ? 1.08786 18.72329 20.58922 1.000 39.87673 45 PRO D N 1
ATOM 3429 C CA . PRO D 1 4 ? 1.10413 17.91741 21.81065 1.000 33.23865 45 PRO D CA 1
ATOM 3430 C C . PRO D 1 4 ? 2.43998 18.02903 22.52107 1.000 39.22925 45 PRO D C 1
ATOM 3431 O O . PRO D 1 4 ? 3.44615 18.42710 21.91414 1.000 33.66361 45 PRO D O 1
ATOM 3435 N N . PRO D 1 5 ? 2.49024 17.69100 23.81202 1.000 34.47215 46 PRO D N 1
ATOM 3436 C CA . PRO D 1 5 ? 3.76145 17.74384 24.52746 1.000 24.88445 46 PRO D CA 1
ATOM 3437 C C . PRO D 1 5 ? 4.73083 16.71058 23.98310 1.000 37.12193 46 PRO D C 1
ATOM 3438 O O . PRO D 1 5 ? 4.31498 15.68792 23.41195 1.000 42.14594 46 PRO D O 1
ATOM 3442 N N . PRO D 1 6 ? 6.03230 16.93414 24.13378 1.000 24.51007 47 PRO D N 1
ATOM 3443 C CA . PRO D 1 6 ? 7.01708 15.96853 23.63959 1.000 24.70589 47 PRO D CA 1
ATOM 3444 C C . PRO D 1 6 ? 7.04542 14.73044 24.51720 1.000 26.38214 47 PRO D C 1
ATOM 3445 O O . PRO D 1 6 ? 6.44041 14.71653 25.60017 1.000 24.16591 47 PRO D O 1
ATOM 3449 N N . PRO D 1 7 ? 7.72046 13.66438 24.08385 1.000 23.30886 48 PRO D N 1
ATOM 3450 C CA . PRO D 1 7 ? 7.84014 12.47646 24.93710 1.000 22.25698 48 PRO D CA 1
ATOM 3451 C C . PRO D 1 7 ? 8.59647 12.78684 26.22088 1.000 24.40452 48 PRO D C 1
ATOM 3452 O O . PRO D 1 7 ? 9.33562 13.76903 26.32116 1.000 24.56906 48 PRO D O 1
ATOM 3456 N N . GLU D 1 8 ? 8.40174 11.92177 27.21281 1.00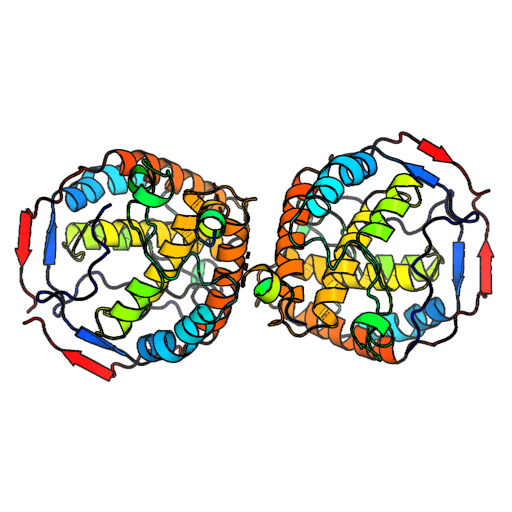0 20.54617 49 GLU D N 1
ATOM 3457 C CA . GLU D 1 8 ? 8.99942 12.12883 28.52375 1.000 25.17839 49 GLU D CA 1
ATOM 3458 C C . GLU D 1 8 ? 10.51574 11.97717 28.46974 1.000 27.35629 49 GLU D C 1
ATOM 3459 O O . GLU D 1 8 ? 11.05903 11.17356 27.70748 1.000 25.00622 49 GLU D O 1
ATOM 3465 N N . THR D 1 9 ? 11.19982 12.76642 29.29745 1.000 23.52451 50 THR D N 1
ATOM 3466 C CA . THR D 1 9 ? 12.63199 12.62106 29.50829 1.000 25.17026 50 THR D CA 1
ATOM 3467 C C . THR D 1 9 ? 12.97718 12.29621 30.95401 1.000 24.52054 50 THR D C 1
ATOM 3468 O O . THR D 1 9 ? 14.16181 12.13980 31.27410 1.000 22.54291 50 THR D O 1
ATOM 3472 N N . SER D 1 10 ? 11.98225 12.19137 31.83182 1.000 21.65134 51 SER D N 1
ATOM 3473 C CA . SER D 1 10 ? 12.20908 11.85316 33.22883 1.000 27.30041 51 SER D CA 1
ATOM 3474 C C . SER D 1 10 ? 10.91860 11.29291 33.80734 1.000 22.41785 51 SER D C 1
ATOM 3475 O O . SER D 1 10 ? 9.82075 11.67532 33.39473 1.000 21.13042 51 SER D O 1
ATOM 3478 N N . ASN D 1 11 ? 11.06466 10.38202 34.76408 1.000 22.55669 52 ASN D N 1
ATOM 3479 C CA . ASN D 1 11 ? 9.91393 9.74889 35.39363 1.000 22.06096 52 ASN D CA 1
ATOM 3480 C C . ASN D 1 11 ? 10.22083 9.44450 36.85442 1.000 25.66368 52 ASN D C 1
ATOM 3481 O O . ASN D 1 11 ? 11.15072 8.68183 37.14842 1.000 27.42383 52 ASN D O 1
ATOM 3486 N N . PRO D 1 12 ? 9.46821 10.01999 37.79681 1.000 20.66051 53 PRO D N 1
ATOM 3487 C CA . PRO D 1 12 ? 9.71899 9.72005 39.21473 1.000 22.43240 53 PRO D CA 1
ATOM 3488 C C . PRO D 1 12 ? 9.39428 8.28806 39.59515 1.000 28.00145 53 PRO D C 1
ATOM 3489 O O . PRO D 1 12 ? 9.87534 7.81824 40.63393 1.000 27.15583 53 PRO D O 1
ATOM 3493 N N . ASN D 1 13 ? 8.60017 7.58022 38.79352 1.000 22.58580 54 ASN D N 1
ATOM 3494 C CA . ASN D 1 13 ? 8.25647 6.19442 39.07696 1.000 23.78886 54 ASN D CA 1
ATOM 3495 C C . ASN D 1 13 ? 9.24547 5.20071 38.48493 1.000 21.20518 54 ASN D C 1
ATOM 3496 O O . ASN D 1 13 ? 9.21241 4.02402 38.85835 1.000 19.24850 54 ASN D O 1
ATOM 3501 N N . LYS D 1 14 ? 10.12017 5.63988 37.58279 1.000 19.20819 55 LYS D N 1
ATOM 3502 C CA . LYS D 1 14 ? 11.06684 4.75982 36.92165 1.000 21.87525 55 LYS D CA 1
ATOM 3503 C C . LYS D 1 14 ? 12.47617 4.96743 37.46791 1.000 23.26774 55 LYS D C 1
ATOM 3504 O O . LYS D 1 14 ? 12.85263 6.08870 37.82370 1.000 31.99148 55 LYS D O 1
ATOM 3510 N N . PRO D 1 15 ? 13.27837 3.90918 37.54866 1.000 21.07665 56 PRO D N 1
ATOM 3511 C CA . PRO D 1 15 ? 14.67775 4.07659 37.94779 1.000 21.59782 56 PRO D CA 1
ATOM 3512 C C . PRO D 1 15 ? 15.47853 4.74882 36.84562 1.000 28.06420 56 PRO D C 1
ATOM 3513 O O . PRO D 1 15 ? 15.09935 4.74939 35.67197 1.000 27.90794 56 PRO D O 1
ATOM 3517 N N . LYS D 1 16 ? 16.60846 5.32775 37.23960 1.000 24.25409 57 LYS D N 1
ATOM 3518 C CA . LYS D 1 16 ? 17.48646 6.02835 36.30878 1.000 24.66554 57 LYS D CA 1
ATOM 3519 C C . LYS D 1 16 ? 18.79122 5.25386 36.18777 1.000 27.37856 57 LYS D C 1
ATOM 3520 O O . LYS D 1 16 ? 19.48068 5.04067 37.18903 1.000 31.29756 57 LYS D O 1
ATOM 3526 N N . ARG D 1 17 ? 19.12784 4.83372 34.96897 1.000 24.30101 58 ARG D N 1
ATOM 3527 C CA . ARG D 1 17 ? 20.28890 3.98473 34.74317 1.000 21.49985 58 ARG D CA 1
ATOM 3528 C C . ARG D 1 17 ? 21.22058 4.60546 33.71303 1.000 27.34980 58 ARG D C 1
ATOM 3529 O O . ARG D 1 17 ? 20.77367 5.17922 32.71586 1.000 24.70198 58 ARG D O 1
ATOM 3537 N N . GLN D 1 18 ? 22.52017 4.48032 33.96817 1.000 23.65392 59 GLN D N 1
ATOM 3538 C CA . GLN D 1 18 ? 23.56434 4.87556 33.03240 1.000 27.66311 59 GLN D CA 1
ATOM 3539 C C . GLN D 1 18 ? 24.54233 3.71996 32.88789 1.000 26.33016 59 GLN D C 1
ATOM 3540 O O . GLN D 1 18 ? 25.12240 3.26497 33.88270 1.000 31.75354 59 GLN D O 1
ATOM 3546 N N . THR D 1 19 ? 24.71196 3.25300 31.65194 1.000 22.74969 60 THR D N 1
ATOM 3547 C CA . THR D 1 19 ? 25.59179 2.15447 31.28366 1.000 23.31966 60 THR D CA 1
ATOM 3548 C C . THR D 1 19 ? 26.63292 2.64113 30.28195 1.000 25.10181 60 THR D C 1
ATOM 3549 O O . THR D 1 19 ? 26.55722 3.75726 29.76166 1.000 25.15267 60 THR D O 1
ATOM 3553 N N . ASN D 1 20 ? 27.61373 1.77489 30.00611 1.000 25.50985 61 ASN D N 1
ATOM 3554 C CA . ASN D 1 20 ? 28.67820 2.13087 29.07195 1.000 26.92392 61 ASN D CA 1
ATOM 3555 C C . ASN D 1 20 ? 28.16508 2.20365 27.64102 1.000 22.67142 61 ASN D C 1
ATOM 3556 O O . ASN D 1 20 ? 28.62871 3.04002 26.85655 1.000 22.95079 61 ASN D O 1
ATOM 3561 N N . GLN D 1 21 ? 27.21251 1.34059 27.28566 1.000 25.12808 62 GLN D N 1
ATOM 3562 C CA . GLN D 1 21 ? 26.61680 1.40318 25.95749 1.000 26.35502 62 GLN D CA 1
ATOM 3563 C C . GLN D 1 21 ? 25.83974 2.70038 25.76767 1.000 24.43845 62 GLN D C 1
AT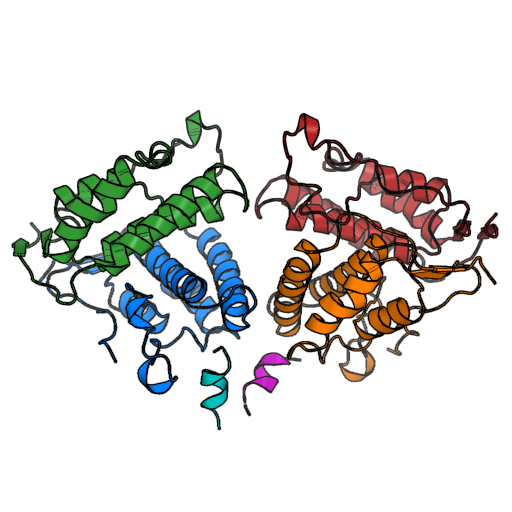OM 3564 O O . GLN D 1 21 ? 25.86823 3.29468 24.68459 1.000 26.98200 62 GLN D O 1
ATOM 3570 N N . LEU D 1 22 ? 25.15294 3.16524 26.81467 1.000 23.56591 63 LEU D N 1
ATOM 3571 C CA . LEU D 1 22 ? 24.46885 4.45267 26.73388 1.000 24.75176 63 LEU D CA 1
ATOM 3572 C C . LEU D 1 22 ? 25.46887 5.59885 26.62417 1.000 25.95597 63 LEU D C 1
ATOM 3573 O O . LEU D 1 22 ? 25.23204 6.57322 25.89597 1.000 26.76102 63 LEU D O 1
ATOM 3578 N N . GLN D 1 23 ? 26.59300 5.49643 27.34027 1.000 22.75512 64 GLN D N 1
ATOM 3579 C CA . GLN D 1 23 ? 27.67178 6.46761 27.18581 1.000 21.55572 64 GLN D CA 1
ATOM 3580 C C . GLN D 1 23 ? 28.14336 6.53198 25.74096 1.000 25.71587 64 GLN D C 1
ATOM 3581 O O . GLN D 1 23 ? 28.34199 7.61839 25.18586 1.000 22.69293 64 GLN D O 1
ATOM 3587 N N . TYR D 1 24 ? 28.35297 5.36858 25.12259 1.000 23.06782 65 TYR D N 1
ATOM 3588 C CA . TYR D 1 24 ? 28.81110 5.34865 23.73915 1.000 24.14748 65 TYR D CA 1
ATOM 3589 C C . TYR D 1 24 ? 27.74865 5.90458 22.79979 1.000 28.45200 65 TYR D C 1
ATOM 3590 O O . TYR D 1 24 ? 28.07255 6.58701 21.82086 1.000 29.34462 65 TYR D O 1
ATOM 3599 N N . LEU D 1 25 ? 26.47506 5.61987 23.07956 1.000 27.20414 66 LEU D N 1
ATOM 3600 C CA . LEU D 1 25 ? 25.40282 6.12381 22.22994 1.000 29.60676 66 LEU D CA 1
ATOM 3601 C C . LEU D 1 25 ? 25.27833 7.63799 22.31975 1.000 28.53253 66 LEU D C 1
ATOM 3602 O O . LEU D 1 25 ? 24.89819 8.28553 21.33802 1.000 32.80790 66 LEU D O 1
ATOM 3607 N N . LEU D 1 26 ? 25.58616 8.21845 23.47954 1.000 21.64084 67 LEU D N 1
ATOM 3608 C CA . LEU D 1 26 ? 25.51527 9.67078 23.60560 1.000 24.32110 67 LEU D CA 1
ATOM 3609 C C . LEU D 1 26 ? 26.76439 10.34424 23.04340 1.000 25.18037 67 LEU D C 1
ATOM 3610 O O . LEU D 1 26 ? 26.66812 11.22857 22.18562 1.000 34.35501 67 LEU D O 1
ATOM 3615 N N . ARG D 1 27 ? 27.94570 9.93412 23.51068 1.000 28.01972 68 ARG D N 1
ATOM 3616 C CA . ARG D 1 27 ? 29.16838 10.66126 23.18385 1.000 31.09931 68 ARG D CA 1
ATOM 3617 C C . ARG D 1 27 ? 29.60244 10.44744 21.73914 1.000 33.93532 68 ARG D C 1
ATOM 3618 O O . ARG D 1 27 ? 30.27035 11.31479 21.16464 1.000 39.15710 68 ARG D O 1
ATOM 3626 N N . VAL D 1 28 ? 29.24458 9.31629 21.13501 1.000 33.44663 69 VAL D N 1
ATOM 3627 C CA . VAL D 1 28 ? 29.68595 8.97016 19.78415 1.000 38.46245 69 VAL D CA 1
ATOM 3628 C C . VAL D 1 28 ? 28.52617 9.00434 18.79238 1.000 34.03732 69 VAL D C 1
ATOM 3629 O O . VAL D 1 28 ? 28.51290 9.81954 17.86870 1.000 43.23210 69 VAL D O 1
ATOM 3633 N N . VAL D 1 29 ? 27.54000 8.12258 18.96992 1.000 30.28322 70 VAL D N 1
ATOM 3634 C CA . VAL D 1 29 ? 26.49627 7.94437 17.96123 1.000 28.50341 70 VAL D CA 1
ATOM 3635 C C . VAL D 1 29 ? 25.66049 9.21145 17.82791 1.000 26.62152 70 VAL D C 1
ATOM 3636 O O . VAL D 1 29 ? 25.52085 9.78050 16.73638 1.000 30.63990 70 VAL D O 1
ATOM 3640 N N . LEU D 1 30 ? 25.08538 9.66498 18.94280 1.000 21.34052 71 LEU D N 1
ATOM 3641 C CA . LEU D 1 30 ? 24.20821 10.82777 18.90071 1.000 28.53726 71 LEU D CA 1
ATOM 3642 C C . LEU D 1 30 ? 24.97230 12.08664 18.51617 1.000 30.76031 71 LEU D C 1
ATOM 3643 O O . LEU D 1 30 ? 24.43096 12.95963 17.82978 1.000 33.32473 71 LEU D O 1
ATOM 3648 N N . LYS D 1 31 ? 26.22942 12.20061 18.94735 1.000 29.42191 72 LYS D N 1
ATOM 3649 C CA . LYS D 1 31 ? 27.02990 13.35704 18.56125 1.000 36.96286 72 LYS D CA 1
ATOM 3650 C C . LYS D 1 31 ? 27.32475 13.34494 17.06682 1.000 32.35289 72 LYS D C 1
ATOM 3651 O O . LYS D 1 31 ? 27.35951 14.40245 16.42587 1.000 28.15941 72 LYS D O 1
ATOM 3657 N N . THR D 1 32 ? 27.52723 12.15592 16.49311 1.000 26.41142 73 THR D N 1
ATOM 3658 C CA . THR D 1 32 ? 27.77606 12.05907 15.05836 1.000 33.18878 73 THR D CA 1
ATOM 3659 C C . THR D 1 32 ? 26.52182 12.38678 14.25337 1.000 33.96691 73 THR D C 1
ATOM 3660 O O . THR D 1 32 ? 26.59909 13.08287 13.23423 1.000 34.32267 73 THR D O 1
ATOM 3664 N N . LEU D 1 33 ? 25.35391 11.90750 14.69289 1.000 33.01083 74 LEU D N 1
ATOM 3665 C CA . LEU D 1 33 ? 24.12388 12.25598 13.97798 1.000 25.98851 74 LEU D CA 1
ATOM 3666 C C . LEU D 1 33 ? 23.71491 13.71423 14.17136 1.000 25.40020 74 LEU D C 1
ATOM 3667 O O . LEU D 1 33 ? 23.12951 14.30705 13.26060 1.000 32.46691 74 LEU D O 1
ATOM 3672 N N . TRP D 1 34 ? 24.00045 14.31195 15.32910 1.000 29.63757 75 TRP D N 1
ATOM 3673 C CA . TRP D 1 34 ? 23.49792 15.65755 15.58755 1.000 26.06254 75 TRP D CA 1
ATOM 3674 C C . TRP D 1 34 ? 24.14018 16.68278 14.66130 1.000 30.21347 75 TRP D C 1
ATOM 3675 O O . TRP D 1 34 ? 23.47141 17.61650 14.20290 1.000 29.49988 75 TRP D O 1
ATOM 3686 N N . LYS D 1 35 ? 25.42842 16.52834 14.37229 1.000 29.94280 76 LYS D N 1
ATOM 3687 C CA . LYS D 1 35 ? 26.14209 17.45212 13.50351 1.000 33.19417 76 LYS D CA 1
ATOM 3688 C C . LYS D 1 35 ? 26.06234 17.05842 12.03418 1.000 33.15412 76 LYS D C 1
ATOM 3689 O O . LYS D 1 35 ? 26.71227 17.69524 11.19853 1.000 33.02391 76 LYS D O 1
ATOM 3695 N N . HIS D 1 36 ? 25.28121 16.03372 11.70257 1.000 34.29606 77 HIS D N 1
ATOM 3696 C CA . HIS D 1 36 ? 25.16009 15.59473 10.32185 1.000 34.68950 77 HIS D CA 1
ATOM 3697 C C . HIS D 1 36 ? 24.41002 16.63172 9.48823 1.000 32.91316 77 HIS D C 1
ATOM 3698 O O . HIS D 1 36 ? 23.67787 17.48043 10.00590 1.000 30.85339 77 HIS D O 1
ATOM 3705 N N . GLN D 1 37 ? 24.60676 16.54829 8.17036 1.000 34.03198 78 GLN D N 1
ATOM 3706 C CA . GLN D 1 37 ? 23.99826 17.51180 7.25867 1.000 27.60159 78 GLN D CA 1
ATOM 3707 C C . GLN D 1 37 ? 22.47642 17.43553 7.29784 1.000 33.26452 78 GLN D C 1
ATOM 3708 O O . GLN D 1 37 ? 21.79555 18.46816 7.29716 1.000 31.63095 78 GLN D O 1
ATOM 3714 N N . PHE D 1 38 ? 21.92411 16.22293 7.33783 1.000 31.24909 79 PHE D N 1
ATOM 3715 C CA . PHE D 1 38 ? 20.48282 16.01473 7.31559 1.000 30.81485 79 PHE D CA 1
ATOM 3716 C C . PHE D 1 38 ? 19.87335 15.93715 8.71006 1.000 28.37498 79 PHE D C 1
ATOM 3717 O O . PHE D 1 38 ? 18.78922 15.36555 8.87294 1.000 32.36303 79 PHE D O 1
ATOM 3725 N N . ALA D 1 39 ? 20.53877 16.49650 9.71440 1.000 27.57220 80 ALA D N 1
ATOM 3726 C CA . ALA D 1 39 ? 20.04436 16.42909 11.08011 1.000 27.28179 80 ALA D CA 1
ATOM 3727 C C . ALA D 1 39 ? 19.05326 17.53310 11.41993 1.000 29.46396 80 ALA D C 1
ATOM 3728 O O . ALA D 1 39 ? 18.37923 17.43253 12.45043 1.000 31.48495 80 ALA D O 1
ATOM 3730 N N . TRP D 1 40 ? 18.94335 18.57457 10.58906 1.000 31.12859 81 TRP D N 1
ATOM 3731 C CA . TRP D 1 40 ? 18.07703 19.70029 10.93962 1.000 28.34360 81 TRP D CA 1
ATOM 3732 C C . TRP D 1 40 ? 16.61363 19.31222 11.13950 1.000 33.03308 81 TRP D C 1
ATOM 3733 O O . TRP D 1 40 ? 16.01624 19.75877 12.13443 1.000 30.83887 81 TRP D O 1
ATOM 3744 N N . PRO D 1 41 ? 15.98338 18.48344 10.29503 1.000 34.39639 82 PRO D N 1
ATOM 3745 C CA . PRO D 1 41 ? 14.52818 18.31185 10.42210 1.000 30.63754 82 PRO D CA 1
ATOM 3746 C C . PRO D 1 41 ? 14.18183 17.38893 11.56839 1.000 30.22788 82 PRO D C 1
ATOM 3747 O O . PRO D 1 41 ? 13.01604 17.05454 11.80409 1.000 34.54697 82 PRO D O 1
ATOM 3751 N N . PHE D 1 42 ? 15.21421 16.98197 12.29442 1.000 27.27954 83 PHE D N 1
ATOM 3752 C CA . PHE D 1 42 ? 15.10993 15.88791 13.23856 1.000 25.17977 83 PHE D CA 1
ATOM 3753 C C . PHE D 1 42 ? 15.57792 16.22552 14.64318 1.000 27.40863 83 PHE D C 1
ATOM 3754 O O . PHE D 1 42 ? 15.19315 15.51484 15.57866 1.000 28.84069 83 PHE D O 1
ATOM 3762 N N . GLN D 1 43 ? 16.37561 17.27960 14.83252 1.000 27.01655 84 GLN D N 1
ATOM 3763 C CA . GLN D 1 43 ? 16.88416 17.61904 16.15689 1.000 22.74753 84 GLN D CA 1
ATOM 3764 C C . GLN D 1 43 ? 15.79446 18.08583 17.11363 1.000 25.33646 84 GLN D C 1
ATOM 3765 O O . GLN D 1 43 ? 16.06580 18.22804 18.31079 1.000 31.96844 84 GLN D O 1
ATOM 3771 N N . GLN D 1 44 ? 14.58685 18.32535 16.62447 1.000 25.48319 85 GLN D N 1
ATOM 3772 C CA . GLN D 1 44 ? 13.47122 18.80056 17.42467 1.000 21.94258 85 GLN D CA 1
ATOM 3773 C C . GLN D 1 44 ? 12.21894 18.06641 16.97377 1.000 23.36040 85 GLN D C 1
ATOM 3774 O O . GLN D 1 44 ? 12.17378 17.53639 15.85826 1.000 24.31097 85 GLN D O 1
ATOM 3780 N N . PRO D 1 45 ? 11.19382 17.99995 17.82070 1.000 25.29253 86 PRO D N 1
ATOM 3781 C CA . PRO D 1 45 ? 9.95435 17.32434 17.41796 1.000 23.98780 86 PRO D CA 1
ATOM 3782 C C . PRO D 1 45 ? 9.25924 18.05264 16.27624 1.000 25.19082 86 PRO D C 1
ATOM 3783 O O . PRO D 1 45 ? 9.44821 19.25108 16.05788 1.000 27.23288 86 PRO D O 1
ATOM 3787 N N . VAL D 1 46 ? 8.44472 17.29632 15.53705 1.000 25.79773 87 VAL D N 1
ATOM 3788 C CA . VAL D 1 46 ? 7.53118 17.86089 14.54629 1.000 23.58758 87 VAL D CA 1
ATOM 3789 C C . VAL D 1 46 ? 6.75881 19.04848 15.09335 1.000 31.75776 87 VAL D C 1
ATOM 3790 O O . VAL D 1 46 ? 6.06430 18.94653 16.11103 1.000 36.72078 87 VAL D O 1
ATOM 3794 N N . ASP D 1 47 ? 6.89455 20.18572 14.41227 1.000 29.42698 88 ASP D N 1
ATOM 3795 C CA . ASP D 1 47 ? 6.05755 21.35518 14.64989 1.000 33.12880 88 ASP D CA 1
ATOM 3796 C C . ASP D 1 47 ? 4.86942 21.26024 13.69891 1.000 39.87332 88 ASP D C 1
ATOM 3797 O O . ASP D 1 47 ? 4.80288 21.91616 12.65660 1.000 37.77881 88 ASP D O 1
ATOM 3802 N N . ALA D 1 48 ? 3.91861 20.39895 14.07027 1.000 38.80876 89 ALA D N 1
ATOM 3803 C CA . ALA D 1 48 ? 2.71826 20.21113 13.26509 1.000 48.23624 89 ALA D CA 1
ATOM 3804 C C . ALA D 1 48 ? 1.93756 21.50525 13.08938 1.000 48.69254 89 ALA D C 1
ATOM 3805 O O . ALA D 1 48 ? 1.16614 21.62756 12.13126 1.000 36.35042 89 ALA D O 1
ATOM 3807 N N . VAL D 1 49 ? 2.12689 22.47280 13.98790 1.000 50.72573 90 VAL D N 1
ATOM 3808 C CA . VAL D 1 49 ? 1.44870 23.75765 13.85877 1.000 48.22552 90 VAL D CA 1
ATOM 3809 C C . VAL D 1 49 ? 2.08573 24.58764 12.75042 1.000 43.20727 90 VAL D C 1
ATOM 3810 O O . VAL D 1 49 ? 1.40377 25.04482 11.82584 1.000 41.30864 90 VAL D O 1
ATOM 3814 N N . LYS D 1 50 ? 3.40330 24.79650 12.82580 1.000 42.39563 91 LYS D N 1
ATOM 3815 C CA . LYS D 1 50 ? 4.07580 25.60283 11.81180 1.000 40.62800 91 LYS D CA 1
ATOM 3816 C C . LYS D 1 50 ? 4.05339 24.91576 10.45253 1.000 38.44457 91 LYS D C 1
ATOM 3817 O O . LYS D 1 50 ? 3.80125 25.56200 9.42970 1.000 41.05776 91 LYS D O 1
ATOM 3823 N N . LEU D 1 51 ? 4.30481 23.60641 10.41843 1.000 38.16757 92 LEU D N 1
ATOM 3824 C CA . LEU D 1 51 ? 4.31059 22.89194 9.14905 1.000 38.99190 92 LEU D CA 1
ATOM 3825 C C . LEU D 1 51 ? 2.90562 22.66300 8.60654 1.000 40.44934 92 LEU D C 1
ATOM 3826 O O . LEU D 1 51 ? 2.76896 22.16221 7.48464 1.000 39.67280 92 LEU D O 1
ATOM 3831 N N . ASN D 1 52 ? 1.87156 23.01410 9.37484 1.000 43.72074 93 ASN D N 1
ATOM 3832 C CA . ASN D 1 52 ? 0.47150 22.84969 8.98214 1.000 41.61422 93 ASN D CA 1
ATOM 3833 C C . ASN D 1 52 ? 0.16044 21.38673 8.65813 1.000 43.12001 93 ASN D C 1
ATOM 3834 O O . ASN D 1 52 ? -0.27628 21.03879 7.55933 1.000 43.51752 93 ASN D O 1
ATOM 3839 N N . LEU D 1 53 ? 0.39165 20.52872 9.65045 1.000 44.75659 94 LEU D N 1
ATOM 3840 C CA . LEU D 1 53 ? 0.16688 19.08861 9.53056 1.000 39.12663 94 LEU D CA 1
ATOM 3841 C C . LEU D 1 53 ? -0.74086 18.64248 10.66805 1.000 33.73010 94 LEU D C 1
ATOM 3842 O O . LEU D 1 53 ? -0.27121 18.10754 11.68152 1.000 37.02482 94 LEU D O 1
ATOM 3847 N N . PRO D 1 54 ? -2.05346 18.83328 10.52912 1.000 27.50036 95 PRO D N 1
ATOM 3848 C CA . PRO D 1 54 ? -2.98627 18.43759 11.58900 1.000 24.93744 95 PRO D CA 1
ATOM 3849 C C . PRO D 1 54 ? -3.28914 16.94851 11.63940 1.000 27.50719 95 PRO D C 1
ATOM 3850 O O . PRO D 1 54 ? -4.23044 16.55284 12.33223 1.000 34.15290 95 PRO D O 1
ATOM 3854 N N . ASP D 1 55 ? -2.52268 16.11889 10.93072 1.000 24.26228 96 ASP D N 1
ATOM 3855 C CA . ASP D 1 55 ? -2.72105 14.67866 10.94582 1.000 28.03833 96 ASP D CA 1
ATOM 3856 C C . ASP D 1 55 ? -1.47043 13.90044 11.32929 1.000 32.21058 96 ASP D C 1
ATOM 3857 O O . ASP D 1 55 ? -1.51575 12.66555 11.34665 1.000 36.68820 96 ASP D O 1
ATOM 3862 N N . TYR D 1 56 ? -0.36088 14.57739 11.63577 1.000 29.05207 97 TYR D N 1
ATOM 3863 C CA . TYR D 1 56 ? 0.87176 13.86632 11.96015 1.000 24.94942 97 TYR D CA 1
ATOM 3864 C C . TYR D 1 56 ? 0.73810 13.10090 13.27015 1.000 30.18320 97 TYR D C 1
ATOM 3865 O O . TYR D 1 56 ? 1.00648 11.89532 13.32722 1.000 34.35621 97 TYR D O 1
ATOM 3874 N N . TYR D 1 57 ? 0.32755 13.78411 14.33525 1.000 29.79668 98 TYR D N 1
ATOM 3875 C CA . TYR D 1 57 ? 0.21610 13.15112 15.64216 1.000 28.41328 98 TYR D CA 1
ATOM 3876 C C . TYR D 1 57 ? -1.02126 12.27371 15.77543 1.000 27.44565 98 TYR D C 1
ATOM 3877 O O . TYR D 1 57 ? -1.20041 11.63997 16.82106 1.000 23.56550 98 TYR D O 1
ATOM 3886 N N . LYS D 1 58 ? -1.87392 12.22074 14.75256 1.000 25.95232 99 LYS D N 1
ATOM 3887 C CA . LYS D 1 58 ? -2.95295 11.24167 14.71393 1.000 22.71292 99 LYS D CA 1
ATOM 3888 C C . LYS D 1 58 ? -2.52680 9.94600 14.04223 1.000 20.39598 99 LYS D C 1
ATOM 3889 O O . LYS D 1 58 ? -3.09807 8.88801 14.33074 1.000 26.85426 99 LYS D O 1
ATOM 3895 N N . ILE D 1 59 ? -1.54062 10.00829 13.15469 1.000 21.02868 100 ILE D N 1
ATOM 3896 C CA . ILE D 1 59 ? -0.99264 8.82739 12.49740 1.000 22.87246 100 ILE D CA 1
ATOM 3897 C C . ILE D 1 59 ? 0.24152 8.31338 13.22511 1.000 28.29275 100 ILE D C 1
ATOM 3898 O O . ILE D 1 59 ? 0.37216 7.11519 13.47595 1.000 28.29265 100 ILE D O 1
ATOM 3903 N N . ILE D 1 60 ? 1.15874 9.21369 13.57418 1.000 30.33269 101 ILE D N 1
ATOM 3904 C CA . ILE D 1 60 ? 2.38407 8.85334 14.28404 1.000 24.39471 101 ILE D CA 1
ATOM 3905 C C . ILE D 1 60 ? 2.03725 8.75766 15.76728 1.000 27.80465 101 ILE D C 1
ATOM 3906 O O . ILE D 1 60 ? 2.03140 9.76079 16.48291 1.000 32.28793 101 ILE D O 1
ATOM 3911 N N . LYS D 1 61 ? 1.74184 7.54455 16.23431 1.000 25.11628 102 LYS D N 1
ATOM 3912 C CA . LYS D 1 61 ? 1.39691 7.33736 17.63403 1.000 20.26581 102 LYS D CA 1
ATOM 3913 C C . LYS D 1 61 ? 2.61605 7.27502 18.54242 1.000 14.95731 102 LYS D C 1
ATOM 3914 O O . LYS D 1 61 ? 2.45297 7.23775 19.76666 1.000 20.05462 102 LYS D O 1
ATOM 3920 N N . THR D 1 62 ? 3.82253 7.26218 17.98063 1.000 18.76380 103 THR D N 1
ATOM 3921 C CA . THR D 1 62 ? 5.06487 7.27757 18.75245 1.000 14.53896 103 THR D CA 1
ATOM 3922 C C . THR D 1 62 ? 5.96789 8.37603 18.20779 1.000 13.10523 103 THR D C 1
ATOM 3923 O O . THR D 1 62 ? 6.96790 8.09775 17.53581 1.000 18.95919 103 THR D O 1
ATOM 3927 N N . PRO D 1 63 ? 5.64169 9.64083 18.47446 1.000 10.27220 104 PRO D N 1
ATOM 3928 C CA . PRO D 1 63 ? 6.51256 10.72861 18.01751 1.000 14.08650 104 PRO D CA 1
ATOM 3929 C C . PRO D 1 63 ? 7.86334 10.65294 18.71024 1.000 17.48332 104 PRO D C 1
ATOM 3930 O O . PRO D 1 63 ? 7.96584 10.25804 19.87414 1.000 18.63061 104 PRO D O 1
ATOM 3934 N N . MET D 1 64 ? 8.91182 11.02329 17.97756 1.000 17.73366 105 MET D N 1
ATOM 3935 C CA . MET D 1 64 ? 10.25501 10.86753 18.51304 1.000 16.87360 105 MET D CA 1
ATOM 3936 C C . MET D 1 64 ? 11.22441 11.75397 17.74253 1.000 17.53713 105 MET D C 1
ATOM 3937 O O . MET D 1 64 ? 11.15055 11.84555 16.51473 1.000 23.92499 105 MET D O 1
ATOM 3942 N N . ASP D 1 65 ? 12.13244 12.39813 18.47349 1.000 19.03655 106 ASP D N 1
ATOM 3943 C CA . ASP D 1 65 ? 13.10487 13.30795 17.88680 1.000 23.71059 106 ASP D CA 1
ATOM 3944 C C . ASP D 1 65 ? 14.44854 13.11848 18.57636 1.000 22.40419 106 ASP D C 1
ATOM 3945 O O . ASP D 1 65 ? 14.55345 12.46272 19.61595 1.000 22.29996 106 ASP D O 1
ATOM 3950 N N . MET D 1 66 ? 15.48703 13.71055 17.98457 1.000 24.19249 107 MET D N 1
ATOM 3951 C CA . MET D 1 66 ? 16.83473 13.57644 18.52183 1.000 23.50509 107 MET D CA 1
ATOM 3952 C C . MET D 1 66 ? 17.05067 14.41242 19.77476 1.000 21.23200 107 MET D C 1
ATOM 3953 O O . MET D 1 66 ? 17.92410 14.07865 20.57997 1.000 25.37688 107 MET D O 1
ATOM 3958 N N . GLY D 1 67 ? 16.27738 15.48269 19.96117 1.000 21.46756 108 GLY D N 1
ATOM 3959 C CA . GLY D 1 67 ? 16.38474 16.24868 21.19119 1.000 20.23383 108 GLY D CA 1
ATOM 3960 C C . GLY D 1 67 ? 15.92099 15.46632 22.40498 1.000 21.60669 108 GLY D C 1
ATOM 3961 O O . GLY D 1 67 ? 16.53458 15.53990 23.47398 1.000 21.73062 108 GLY D O 1
ATOM 3962 N N . THR D 1 68 ? 14.83473 14.70204 22.25966 1.000 25.09476 109 THR D N 1
ATOM 3963 C CA . THR D 1 68 ? 14.37371 13.87742 23.37129 1.000 23.27892 109 THR D CA 1
ATOM 3964 C C . THR D 1 68 ? 15.34678 12.73339 23.63620 1.000 25.31918 109 THR D C 1
ATOM 3965 O O . THR D 1 68 ? 15.59796 12.38683 24.79409 1.000 27.83898 109 THR D O 1
ATOM 3969 N N . ILE D 1 69 ? 15.91893 12.14692 22.57941 1.000 26.52649 110 ILE D N 1
ATOM 3970 C CA . ILE D 1 69 ? 16.98236 11.15825 22.76225 1.000 25.75500 110 ILE D CA 1
ATOM 3971 C C . ILE D 1 69 ? 18.13282 11.76913 23.55197 1.000 24.20466 110 ILE D C 1
ATOM 3972 O O . ILE D 1 69 ? 18.66272 11.16265 24.49220 1.000 29.39522 110 ILE D O 1
ATOM 3977 N N . LYS D 1 70 ? 18.52478 12.98988 23.18205 1.000 22.72873 111 LYS D N 1
ATOM 3978 C CA . LYS D 1 70 ? 19.61394 13.68008 23.86388 1.000 25.70375 111 LYS D CA 1
ATOM 3979 C C . LYS D 1 70 ? 19.30348 13.87689 25.34128 1.000 28.54996 111 LYS D C 1
ATOM 3980 O O . LYS D 1 70 ? 20.10079 13.50726 26.21008 1.000 22.62604 111 LYS D O 1
ATOM 3986 N N . LYS D 1 71 ? 18.13770 14.45189 25.64378 1.000 31.95858 112 LYS D N 1
ATOM 3987 C CA . LYS D 1 71 ? 17.79753 14.75045 27.03125 1.000 25.42754 112 LYS D CA 1
ATOM 3988 C C . LYS D 1 71 ? 17.55671 13.48190 27.84352 1.000 26.70429 112 LYS D C 1
ATOM 3989 O O . LYS D 1 71 ? 17.76209 13.48275 29.06228 1.000 24.28837 112 LYS D O 1
ATOM 3995 N N . ARG D 1 72 ? 17.13285 12.39330 27.19628 1.000 23.92744 113 ARG D N 1
ATOM 3996 C CA . ARG D 1 72 ? 16.96655 11.13027 27.90601 1.000 23.88112 113 ARG D CA 1
ATOM 3997 C C . ARG D 1 72 ? 18.31600 10.49942 28.21711 1.000 24.46612 113 ARG D C 1
ATOM 3998 O O . ARG D 1 72 ? 18.49687 9.89883 29.28282 1.000 24.91633 113 ARG D O 1
ATOM 4006 N N . LEU D 1 73 ? 19.27526 10.62242 27.29585 1.000 21.44150 114 LEU D N 1
ATOM 4007 C CA . LEU D 1 73 ? 20.61494 10.11116 27.55793 1.000 18.46966 114 LEU D CA 1
ATOM 4008 C C . LEU D 1 73 ? 21.33862 10.95082 28.60167 1.000 20.59282 114 LEU D C 1
ATOM 4009 O O . LEU D 1 73 ? 22.14432 10.41769 29.37237 1.000 26.34559 114 LEU D O 1
ATOM 4014 N N . GLU D 1 74 ? 21.06760 12.25811 28.64353 1.000 26.27963 115 GLU D N 1
ATOM 4015 C CA . GLU D 1 74 ? 21.67484 13.10481 29.66646 1.000 29.85981 115 GLU D CA 1
ATOM 4016 C C . GLU D 1 74 ? 21.05914 12.84484 31.03526 1.000 26.53523 115 GLU D C 1
ATOM 4017 O O . GLU D 1 74 ? 21.77861 12.73984 32.03537 1.000 26.10175 115 GLU D O 1
ATOM 4023 N N . ASN D 1 75 ? 19.73233 12.73961 31.10055 1.000 28.04975 116 ASN D N 1
ATOM 4024 C CA . ASN D 1 75 ? 19.03608 12.46765 32.35170 1.000 22.38241 116 ASN D CA 1
ATOM 4025 C C . ASN D 1 75 ? 19.10466 11.00356 32.76182 1.000 25.65533 116 ASN D C 1
ATOM 4026 O O . ASN D 1 75 ? 18.62426 10.66221 33.84897 1.000 18.34481 116 ASN D O 1
ATOM 4031 N N . ASN D 1 76 ? 19.68055 10.14074 31.92092 1.000 30.95637 117 ASN D N 1
ATOM 4032 C CA . ASN D 1 76 ? 19.77175 8.70759 32.19370 1.000 29.19672 117 ASN D CA 1
ATOM 4033 C C . ASN D 1 76 ? 18.38387 8.11415 32.43820 1.000 28.53397 117 ASN D C 1
ATOM 4034 O O . ASN D 1 76 ? 18.12647 7.43704 33.43650 1.000 18.99155 117 ASN D O 1
ATOM 4039 N N . TYR D 1 77 ? 17.48185 8.38391 31.49146 1.000 27.26899 118 TYR D N 1
ATOM 4040 C CA . TYR D 1 77 ? 16.09785 7.93678 31.58381 1.000 23.82371 118 TYR D CA 1
ATOM 4041 C C . TYR D 1 77 ? 15.93828 6.47971 31.17004 1.000 26.07915 118 TYR D C 1
ATOM 4042 O O . TYR D 1 77 ? 15.06908 5.78130 31.70342 1.000 26.32208 118 TYR D O 1
ATOM 4051 N N . TYR D 1 78 ? 16.75929 6.00686 30.23588 1.000 26.09744 119 TYR D N 1
ATOM 4052 C CA . TYR D 1 78 ? 16.63288 4.64728 29.73620 1.000 27.08825 119 TYR D CA 1
ATOM 4053 C C . TYR D 1 78 ? 17.09325 3.63712 30.78222 1.000 26.04532 119 TYR D C 1
ATOM 4054 O O . TYR D 1 78 ? 17.78334 3.96910 31.74999 1.000 30.58380 119 TYR D O 1
ATOM 4063 N N . TRP D 1 79 ? 16.69761 2.38178 30.57377 1.000 28.48489 120 TRP D N 1
ATOM 4064 C CA . TRP D 1 79 ? 17.22506 1.28601 31.37619 1.000 26.83414 120 TRP D CA 1
ATOM 4065 C C . TRP D 1 79 ? 18.51613 0.73367 30.78094 1.000 25.58320 120 TRP D C 1
ATOM 4066 O O . TRP D 1 79 ? 19.52046 0.59843 31.48553 1.000 31.45579 120 TRP D O 1
ATOM 4077 N N . ASN D 1 80 ? 18.50539 0.41440 29.48939 1.000 23.01925 121 ASN D N 1
ATOM 4078 C CA . ASN D 1 80 ? 19.68482 -0.06037 28.78137 1.000 22.24047 121 ASN D CA 1
ATOM 4079 C C . ASN D 1 80 ? 19.80313 0.68536 27.45676 1.000 22.41544 121 ASN D C 1
ATOM 4080 O O . ASN D 1 80 ? 19.00636 1.57499 27.14365 1.000 22.19422 121 ASN D O 1
ATOM 4085 N N . ALA D 1 81 ? 20.81329 0.31231 26.66978 1.000 22.63766 122 ALA D N 1
ATOM 4086 C CA . ALA D 1 81 ? 21.01145 0.93598 25.36785 1.000 24.07882 122 ALA D CA 1
ATOM 4087 C C . ALA D 1 81 ? 19.96793 0.50128 24.35062 1.000 22.81824 122 ALA D C 1
ATOM 4088 O O . ALA D 1 81 ? 19.71870 1.23449 23.38506 1.000 17.68514 122 ALA D O 1
ATOM 4090 N N . GLN D 1 82 ? 19.36428 -0.67484 24.54125 1.000 20.50802 123 GLN D N 1
ATOM 4091 C CA . GLN D 1 82 ? 18.37350 -1.16201 23.58898 1.000 19.97904 123 GLN D CA 1
ATOM 4092 C C . GLN D 1 82 ? 17.18415 -0.21567 23.49798 1.000 18.57394 123 GLN D C 1
ATOM 4093 O O . GLN D 1 82 ? 16.62137 -0.02179 22.41653 1.000 18.14858 123 GLN D O 1
ATOM 4099 N N . GLU D 1 83 ? 16.79826 0.39779 24.61948 1.000 18.62978 124 GLU D N 1
ATOM 4100 C CA . GLU D 1 83 ? 15.69100 1.34892 24.59611 1.000 19.05185 124 GLU D CA 1
ATOM 4101 C C . GLU D 1 83 ? 16.03311 2.57538 23.75710 1.000 19.37823 124 GLU D C 1
ATOM 4102 O O . GLU D 1 83 ? 15.19669 3.06778 22.99084 1.000 21.11085 124 GLU D O 1
ATOM 4108 N N . CYS D 1 84 ? 17.26543 3.07396 23.87339 1.000 18.18231 125 CYS D N 1
ATOM 4109 C CA . CYS D 1 84 ? 17.66928 4.22731 23.07534 1.000 18.71274 125 CYS D CA 1
ATOM 4110 C C . CYS D 1 84 ? 17.76647 3.87093 21.59598 1.000 22.29918 125 CYS D C 1
ATOM 4111 O O . CYS D 1 84 ? 17.39922 4.67595 20.72877 1.000 22.88942 125 CYS D O 1
ATOM 4114 N N . ILE D 1 85 ? 18.26159 2.67109 21.28637 1.000 19.35959 126 ILE D N 1
ATOM 4115 C CA . ILE D 1 85 ? 18.32684 2.24692 19.89161 1.000 20.07937 126 ILE D CA 1
ATOM 4116 C C . ILE D 1 85 ? 16.92295 2.09472 19.31806 1.000 23.37105 126 ILE D C 1
ATOM 4117 O O . ILE D 1 85 ? 16.66797 2.44538 18.15905 1.000 23.09175 126 ILE D O 1
ATOM 4122 N N . GLN D 1 86 ? 15.98507 1.59272 20.12549 1.000 21.30267 127 GLN D N 1
ATOM 4123 C CA . GLN D 1 86 ? 14.59455 1.51619 19.69260 1.000 16.69820 127 GLN D CA 1
ATOM 4124 C C . GLN D 1 86 ? 14.00609 2.90514 19.48496 1.000 22.85447 127 GLN D C 1
ATOM 4125 O O . GLN D 1 86 ? 13.18501 3.10710 18.58480 1.000 22.81962 127 GLN D O 1
ATOM 4131 N N . ASP D 1 87 ? 14.40806 3.87287 20.31166 1.000 22.31231 128 ASP D N 1
ATOM 4132 C CA . ASP D 1 87 ? 13.95974 5.24822 20.11179 1.000 23.85024 128 ASP D CA 1
ATOM 4133 C C . ASP D 1 87 ? 14.45685 5.79322 18.77740 1.000 24.87308 128 ASP D C 1
ATOM 4134 O O . ASP D 1 87 ? 13.69453 6.40262 18.01800 1.000 25.32866 128 ASP D O 1
ATOM 4139 N N . PHE D 1 88 ? 15.74036 5.57795 18.47819 1.000 21.84098 129 PHE D N 1
ATOM 4140 C CA . PHE D 1 88 ? 16.28776 5.96885 17.17899 1.000 21.60332 129 PHE D CA 1
ATOM 4141 C C . PHE D 1 88 ? 15.51367 5.31516 16.03684 1.000 29.31481 129 PHE D C 1
ATOM 4142 O O . PHE D 1 88 ? 15.16263 5.96796 15.04111 1.000 27.29372 129 PHE D O 1
ATOM 4150 N N . ASN D 1 89 ? 15.24864 4.01324 16.16507 1.000 26.74784 130 ASN D N 1
ATOM 4151 C CA . ASN D 1 89 ? 14.57699 3.27860 15.10000 1.000 24.42849 130 ASN D CA 1
ATOM 4152 C C . ASN D 1 89 ? 13.15479 3.77997 14.89078 1.000 23.65587 130 ASN D C 1
ATOM 4153 O O . ASN D 1 89 ? 12.71129 3.94269 13.74889 1.000 22.20239 130 ASN D O 1
ATOM 4158 N N . THR D 1 90 ? 12.42251 4.02009 15.97982 1.000 22.21726 131 THR D N 1
ATOM 4159 C CA . THR D 1 90 ? 11.07819 4.57168 15.86165 1.000 24.10923 131 THR D CA 1
ATOM 4160 C C . THR D 1 90 ? 11.11671 5.96825 15.26011 1.000 24.11031 131 THR D C 1
ATOM 4161 O O . THR D 1 90 ? 10.23358 6.34160 14.48199 1.000 24.98415 131 THR D O 1
ATOM 4165 N N . MET D 1 91 ? 12.14705 6.74671 15.59022 1.000 24.45455 132 MET D N 1
ATOM 4166 C CA . MET D 1 91 ? 12.29963 8.06710 14.99162 1.000 21.47899 132 MET D CA 1
ATOM 4167 C C . MET D 1 91 ? 12.43034 7.97226 13.47640 1.000 22.10234 132 MET D C 1
ATOM 4168 O O . MET D 1 91 ? 11.78472 8.72339 12.73613 1.000 16.73369 132 MET D O 1
ATOM 4173 N N . PHE D 1 92 ? 13.27182 7.05402 12.99656 1.000 26.32259 133 PHE D N 1
ATOM 4174 C CA . PHE D 1 92 ? 13.40904 6.87772 11.55018 1.000 23.54372 133 PHE D CA 1
ATOM 4175 C C . PHE D 1 92 ? 12.11543 6.35454 10.92827 1.000 25.42779 133 PHE D C 1
ATOM 4176 O O . PHE D 1 92 ? 11.69532 6.81090 9.85272 1.000 14.31711 133 PHE D O 1
ATOM 4184 N N . THR D 1 93 ? 11.46136 5.40424 11.59798 1.000 24.62816 134 THR D N 1
ATOM 4185 C CA . THR D 1 93 ? 10.28382 4.77486 11.01554 1.000 20.63487 134 THR D CA 1
ATOM 4186 C C . THR D 1 93 ? 9.09400 5.72397 10.97797 1.000 20.82791 134 THR D C 1
ATOM 4187 O O . THR D 1 93 ? 8.24242 5.60082 10.09670 1.000 18.77215 134 THR D O 1
ATOM 4191 N N . ASN D 1 94 ? 9.01149 6.67288 11.91169 1.000 18.85315 135 ASN D N 1
ATOM 4192 C CA . ASN D 1 94 ? 7.93644 7.65762 11.85048 1.000 20.95481 135 ASN D CA 1
ATOM 4193 C C . ASN D 1 94 ? 8.02655 8.47798 10.57078 1.000 21.34012 135 ASN D C 1
ATOM 4194 O O . ASN D 1 94 ? 7.01362 8.71639 9.90071 1.000 24.28218 135 ASN D O 1
ATOM 4199 N N . CYS D 1 95 ? 9.23709 8.90831 10.21063 1.000 19.71028 136 CYS D N 1
ATOM 4200 C CA . CYS D 1 95 ? 9.42986 9.59851 8.94132 1.000 24.30663 136 CYS D CA 1
ATOM 4201 C C . CYS D 1 95 ? 9.14809 8.67244 7.76548 1.000 25.16036 136 CYS D C 1
ATOM 4202 O O . CYS D 1 95 ? 8.59896 9.10506 6.74524 1.000 24.17720 136 CYS D O 1
ATOM 4205 N N . TYR D 1 96 ? 9.51273 7.39341 7.89044 1.000 22.58970 137 TYR D N 1
ATOM 4206 C CA . TYR D 1 96 ? 9.25111 6.45267 6.80220 1.000 16.32937 137 TYR D CA 1
ATOM 4207 C C . TYR D 1 96 ? 7.75302 6.25805 6.57480 1.000 22.74449 137 TYR D C 1
ATOM 4208 O O . TYR D 1 96 ? 7.30919 6.07962 5.43462 1.000 16.04621 137 TYR D O 1
ATOM 4217 N N . ILE D 1 97 ? 6.95980 6.28444 7.64739 1.000 25.49516 138 ILE D N 1
ATOM 4218 C CA . ILE D 1 97 ? 5.52988 6.00553 7.53149 1.000 20.38500 138 ILE D CA 1
ATOM 4219 C C . ILE D 1 97 ? 4.75538 7.25720 7.13884 1.000 23.84270 138 ILE D C 1
ATOM 4220 O O . ILE D 1 97 ? 3.82769 7.19361 6.32462 1.000 26.23186 138 ILE D O 1
ATOM 4225 N N . TYR D 1 98 ? 5.11051 8.41121 7.70826 1.000 20.10197 139 TYR D N 1
ATOM 4226 C CA . TYR D 1 98 ? 4.29035 9.60216 7.50867 1.000 21.05993 139 TYR D CA 1
ATOM 4227 C C . TYR D 1 98 ? 4.44760 10.17106 6.10351 1.000 27.23101 139 TYR D C 1
ATOM 4228 O O . TYR D 1 98 ? 3.45422 10.53047 5.46062 1.000 24.92083 139 TYR D O 1
ATOM 4237 N N . ASN D 1 99 ? 5.67798 10.26797 5.61327 1.000 24.02377 140 ASN D N 1
ATOM 4238 C CA . ASN D 1 99 ? 5.94630 10.95132 4.35814 1.000 20.34722 140 ASN D CA 1
ATOM 4239 C C . ASN D 1 99 ? 5.90470 9.98266 3.17908 1.000 35.47669 140 ASN D C 1
ATOM 4240 O O . ASN D 1 99 ? 5.99050 8.76233 3.33651 1.000 40.29783 140 ASN D O 1
ATOM 4245 N N . LYS D 1 100 ? 5.76899 10.55343 1.98369 1.000 26.75380 141 LYS D N 1
ATOM 4246 C CA . LYS D 1 100 ? 5.71713 9.75810 0.76949 1.000 28.12683 141 LYS D CA 1
ATOM 4247 C C . LYS D 1 100 ? 7.10077 9.20146 0.43680 1.000 30.89390 141 LYS D C 1
ATOM 4248 O O . LYS D 1 100 ? 8.11839 9.84535 0.70520 1.000 31.39490 141 LYS D O 1
ATOM 4254 N N . PRO D 1 101 ? 7.16705 8.00980 -0.15625 1.000 30.68163 142 PRO D N 1
ATOM 4255 C CA . PRO D 1 101 ? 8.47081 7.47395 -0.56359 1.000 29.36817 142 PRO D CA 1
ATOM 4256 C C . PRO D 1 101 ? 9.03129 8.26255 -1.73579 1.000 36.81606 142 PRO D C 1
ATOM 4257 O O . PRO D 1 101 ? 8.30636 8.63978 -2.66029 1.000 27.69356 142 PRO D O 1
ATOM 4261 N N . GLY D 1 102 ? 10.33679 8.51450 -1.68693 1.000 27.80935 143 GLY D N 1
ATOM 4262 C CA . GLY D 1 102 ? 10.98258 9.36907 -2.65565 1.000 26.84916 143 GLY D CA 1
ATOM 4263 C C . GLY D 1 102 ? 11.06518 10.82550 -2.25657 1.000 25.04910 143 GLY D C 1
ATOM 4264 O O . GLY D 1 102 ? 11.72343 11.60615 -2.95616 1.000 26.18950 143 GLY D O 1
ATOM 4265 N N . ASP D 1 103 ? 10.41294 11.21840 -1.16519 1.000 22.73462 144 ASP D N 1
ATOM 4266 C CA . ASP D 1 103 ? 10.55754 12.56831 -0.64713 1.000 27.13896 144 ASP D CA 1
ATOM 4267 C C . ASP D 1 103 ? 11.98301 12.79006 -0.14574 1.000 25.56140 144 ASP D C 1
ATOM 4268 O O . ASP D 1 103 ? 12.71763 11.84645 0.16054 1.000 23.11222 144 ASP D O 1
ATOM 4273 N N . ASP D 1 104 ? 12.37359 14.06476 -0.07042 1.000 28.40821 145 ASP D N 1
ATOM 4274 C CA . ASP D 1 104 ? 13.72235 14.39839 0.37986 1.000 28.12642 145 ASP D CA 1
ATOM 4275 C C . ASP D 1 104 ? 13.95110 13.95109 1.81835 1.000 26.43267 145 ASP D C 1
ATOM 4276 O O . ASP D 1 104 ? 15.00911 13.39578 2.14681 1.000 33.73343 145 ASP D O 1
ATOM 4281 N N . ILE D 1 105 ? 12.96423 14.18056 2.68848 1.000 24.86265 146 ILE D N 1
ATOM 4282 C CA . ILE D 1 105 ? 13.09102 13.80225 4.09152 1.000 24.62358 146 ILE D CA 1
ATOM 4283 C C . ILE D 1 105 ? 13.30480 12.30114 4.23226 1.000 25.35433 146 ILE D C 1
ATOM 4284 O O . ILE D 1 105 ? 13.97634 11.84473 5.16717 1.000 30.84024 146 ILE D O 1
ATOM 4289 N N . VAL D 1 106 ? 12.77950 11.51384 3.29224 1.000 26.36248 147 VAL D N 1
ATOM 4290 C CA . VAL D 1 106 ? 12.94744 10.06644 3.35666 1.000 23.13262 147 VAL D CA 1
ATOM 4291 C C . VAL D 1 106 ? 14.40620 9.68791 3.13036 1.000 25.09657 147 VAL D C 1
ATOM 4292 O O . VAL D 1 106 ? 14.97869 8.89080 3.88357 1.000 28.16768 147 VAL D O 1
ATOM 4296 N N . LEU D 1 107 ? 15.03821 10.25898 2.09990 1.000 20.47367 148 LEU D N 1
ATOM 4297 C CA . LEU D 1 107 ? 16.44963 9.95474 1.88387 1.000 26.17847 148 LEU D CA 1
ATOM 4298 C C . LEU D 1 107 ? 17.31488 10.51451 3.00480 1.000 24.88867 148 LEU D C 1
ATOM 4299 O O . LEU D 1 107 ? 18.33189 9.90699 3.36206 1.000 33.10218 148 LEU D O 1
ATOM 4304 N N . MET D 1 108 ? 16.93440 11.66554 3.56654 1.000 25.85076 149 MET D N 1
ATOM 4305 C CA . MET D 1 108 ? 17.66470 12.19684 4.71368 1.000 25.96659 149 MET D CA 1
ATOM 4306 C C . MET D 1 108 ? 17.65250 11.20501 5.87112 1.000 23.05201 149 MET D C 1
ATOM 4307 O O . MET D 1 108 ? 18.70868 10.84131 6.40971 1.000 24.65392 149 MET D O 1
ATOM 4312 N N . ALA D 1 109 ? 16.45736 10.74918 6.25911 1.000 21.85439 150 ALA D N 1
ATOM 4313 C CA . ALA D 1 109 ? 16.34438 9.77543 7.33880 1.000 28.45534 150 ALA D CA 1
ATOM 4314 C C . ALA D 1 109 ? 17.06955 8.47775 7.00663 1.000 29.87903 150 ALA D C 1
ATOM 4315 O O . ALA D 1 109 ? 17.64767 7.84642 7.89797 1.000 25.18110 150 ALA D O 1
ATOM 4317 N N . GLU D 1 110 ? 17.06630 8.06990 5.73476 1.000 30.42438 151 GLU D N 1
ATOM 4318 C CA . GLU D 1 110 ? 17.73691 6.82764 5.36320 1.000 28.31250 151 GLU D CA 1
ATOM 4319 C C . GLU D 1 110 ? 19.24996 6.94757 5.50703 1.000 29.23953 151 GLU D C 1
ATOM 4320 O O . GLU D 1 110 ? 19.90775 6.02250 6.00166 1.000 32.98443 151 GLU D O 1
ATOM 4326 N N . ALA D 1 111 ? 19.82034 8.07792 5.08234 1.000 24.63706 152 ALA D N 1
ATOM 4327 C CA . ALA D 1 111 ? 21.24996 8.29860 5.28130 1.000 27.48424 152 ALA D CA 1
ATOM 4328 C C . ALA D 1 111 ? 21.59555 8.33698 6.76492 1.000 29.13313 152 ALA D C 1
ATOM 4329 O O . ALA D 1 111 ? 22.60195 7.75127 7.19775 1.000 38.49251 152 ALA D O 1
ATOM 4331 N N . LEU D 1 112 ? 20.76835 9.02419 7.56012 1.000 30.82398 153 LEU D N 1
ATOM 4332 C CA . LEU D 1 112 ? 20.99094 9.05739 9.00243 1.000 27.75110 153 LEU D CA 1
ATOM 4333 C C . LEU D 1 112 ? 20.97199 7.65268 9.59405 1.000 27.26801 153 LEU D C 1
ATOM 4334 O O . LEU D 1 112 ? 21.81281 7.31217 10.43384 1.000 29.24849 153 LEU D O 1
ATOM 4339 N N . GLU D 1 113 ? 20.03328 6.81448 9.14853 1.000 27.23335 154 GLU D N 1
ATOM 4340 C CA . GLU D 1 113 ? 19.92467 5.46309 9.68943 1.000 28.24307 154 GLU D CA 1
ATOM 4341 C C . GLU D 1 113 ? 21.10618 4.59568 9.26864 1.000 25.21062 154 GLU D C 1
ATOM 4342 O O . GLU D 1 113 ? 21.57675 3.75882 10.04778 1.000 27.07982 154 GLU D O 1
ATOM 4348 N N . LYS D 1 114 ? 21.59441 4.77380 8.03961 1.000 24.61520 155 LYS D N 1
ATOM 4349 C CA . LYS D 1 114 ? 22.78075 4.04248 7.59917 1.000 27.85496 155 LYS D CA 1
ATOM 4350 C C . LYS D 1 114 ? 23.98835 4.39425 8.46367 1.000 30.80505 155 LYS D C 1
ATOM 4351 O O . LYS D 1 114 ? 24.73826 3.50953 8.91492 1.000 32.28632 155 LYS D O 1
ATOM 4357 N N . LEU D 1 115 ? 24.19103 5.69377 8.70279 1.000 32.30622 156 LEU D N 1
ATOM 4358 C CA . LEU D 1 115 ? 25.25129 6.11704 9.61289 1.000 32.73680 156 LEU D CA 1
ATOM 4359 C C . LEU D 1 115 ? 25.05414 5.51402 10.99986 1.000 26.16136 156 LEU D C 1
ATOM 4360 O O . LEU D 1 115 ? 26.01525 5.05802 11.63394 1.000 33.57246 156 LEU D O 1
ATOM 4365 N N . PHE D 1 116 ? 23.80620 5.48731 11.47437 1.000 21.09656 157 PHE D N 1
ATOM 4366 C CA . PHE D 1 116 ? 23.50289 4.93167 12.78992 1.000 32.63167 157 PHE D CA 1
ATOM 4367 C C . PHE D 1 116 ? 23.86411 3.45107 12.87021 1.000 33.24582 157 PHE D C 1
ATOM 4368 O O . PHE D 1 116 ? 24.33479 2.97037 13.90956 1.000 32.50580 157 PHE D O 1
ATOM 4376 N N . LEU D 1 117 ? 23.65282 2.71188 11.78115 1.000 28.94037 158 LEU D N 1
ATOM 4377 C CA . LEU D 1 117 ? 23.96692 1.28497 11.77970 1.000 26.80684 158 LEU D CA 1
ATOM 4378 C C . LEU D 1 117 ? 25.47294 1.02988 11.72454 1.000 33.15920 158 LEU D C 1
ATOM 4379 O O . LEU D 1 117 ? 25.97377 0.09103 12.36297 1.000 40.02598 158 LEU D O 1
ATOM 4384 N N . GLN D 1 118 ? 26.22783 1.86072 11.00841 1.000 28.08874 159 GLN D N 1
ATOM 4385 C CA . GLN D 1 118 ? 27.67996 1.75336 11.14820 1.000 34.57977 159 GLN D CA 1
ATOM 4386 C C . GLN D 1 118 ? 28.10706 2.03572 12.59079 1.000 29.86807 159 GLN D C 1
ATOM 4387 O O . GLN D 1 118 ? 28.92131 1.29695 13.17967 1.000 37.65260 159 GLN D O 1
ATOM 4393 N N . LYS D 1 119 ? 27.51516 3.06818 13.19822 1.000 31.76212 160 LYS D N 1
ATOM 4394 C CA . LYS D 1 119 ? 27.91496 3.46197 14.54472 1.000 34.94282 160 LYS D CA 1
ATOM 4395 C C . LYS D 1 119 ? 27.57129 2.39826 15.58648 1.000 33.19964 160 LYS D C 1
ATOM 4396 O O . LYS D 1 119 ? 28.32096 2.23341 16.55547 1.000 37.04500 160 LYS D O 1
ATOM 4402 N N . ILE D 1 120 ? 26.46816 1.65747 15.41736 1.000 32.96820 161 ILE D N 1
ATOM 4403 C CA . ILE D 1 120 ? 26.25329 0.50360 16.30083 1.000 37.89335 161 ILE D CA 1
ATOM 4404 C C . ILE D 1 120 ? 27.29556 -0.56829 16.03789 1.000 36.28361 161 ILE D C 1
ATOM 4405 O O . ILE D 1 120 ? 27.77784 -1.21377 16.97328 1.000 36.13283 161 ILE D O 1
ATOM 4410 N N . ASN D 1 121 ? 27.62423 -0.83241 14.76652 1.000 35.98363 162 ASN D N 1
ATOM 4411 C CA . ASN D 1 121 ? 28.64021 -1.86337 14.59969 1.000 36.00688 162 ASN D CA 1
ATOM 4412 C C . ASN D 1 121 ? 29.95174 -1.47077 15.25513 1.000 45.37164 162 ASN D C 1
ATOM 4413 O O . ASN D 1 121 ? 30.81199 -2.33708 15.44802 1.000 50.96233 162 ASN D O 1
ATOM 4418 N N . GLU D 1 122 ? 30.11001 -0.20285 15.63379 1.000 43.90215 163 GLU D N 1
ATOM 4419 C CA . GLU D 1 122 ? 31.16377 0.16664 16.57301 1.000 41.24777 163 GLU D CA 1
ATOM 4420 C C . GLU D 1 122 ? 30.66170 0.28269 18.02822 1.000 42.09680 163 GLU D C 1
ATOM 4421 O O . GLU D 1 122 ? 31.29133 0.95893 18.84660 1.000 48.63039 163 GLU D O 1
ATOM 4427 N N . LEU D 1 123 ? 29.55094 -0.40448 18.38763 1.000 40.60756 164 LEU D N 1
ATOM 4428 C CA . LEU D 1 123 ? 29.06962 -0.35764 19.76907 1.000 35.18087 164 LEU D CA 1
ATOM 4429 C C . LEU D 1 123 ? 29.82743 -1.35409 20.64942 1.000 38.85400 164 LEU D C 1
ATOM 4430 O O . LEU D 1 123 ? 30.22060 -2.42831 20.18583 1.000 40.90961 164 LEU D O 1
ATOM 4435 N N . PRO D 1 124 ? 30.04721 -1.01651 21.92323 1.000 41.64043 165 PRO D N 1
ATOM 4436 C CA . PRO D 1 124 ? 30.71582 -1.95844 22.83198 1.000 41.25136 165 PRO D CA 1
ATOM 4437 C C . PRO D 1 124 ? 29.92105 -3.24566 23.00529 1.000 41.81679 165 PRO D C 1
ATOM 4438 O O . PRO D 1 124 ? 28.69058 -3.23691 23.07894 1.000 37.21437 165 PRO D O 1
ATOM 4442 N N . THR D 1 125 ? 30.64848 -4.36198 23.08639 1.000 48.05236 166 THR D N 1
ATOM 4443 C CA . THR D 1 125 ? 30.01237 -5.67316 23.15998 1.000 46.65419 166 THR D CA 1
ATOM 4444 C C . THR D 1 125 ? 29.46677 -5.96677 24.55329 1.000 43.95952 166 THR D C 1
ATOM 4445 O O . THR D 1 125 ? 28.37211 -6.52515 24.68642 1.000 42.98203 166 THR D O 1
ATOM 4449 N N . GLU D 1 126 ? 30.20962 -5.60826 25.59605 1.000 42.67865 167 GLU D N 1
ATOM 4450 C CA . GLU D 1 126 ? 29.80631 -5.89576 26.96464 1.000 37.10974 167 GLU D CA 1
ATOM 4451 C C . GLU D 1 126 ? 29.05056 -4.71695 27.56737 1.000 34.09014 167 GLU D C 1
ATOM 4452 O O . GLU D 1 126 ? 29.27244 -3.55865 27.20589 1.000 40.18630 167 GLU D O 1
ATOM 4458 N N . GLU D 1 127 ? 28.15347 -5.02691 28.50032 1.000 34.01493 168 GLU D N 1
ATOM 4459 C CA . GLU D 1 127 ? 27.30845 -4.03002 29.15424 1.000 33.90822 168 GLU D CA 1
ATOM 4460 C C . GLU D 1 127 ? 27.83449 -3.78585 30.56397 1.000 32.23008 168 GLU D C 1
ATOM 4461 O O . GLU D 1 127 ? 27.61082 -4.59388 31.46819 1.000 35.62721 168 GLU D O 1
ATOM 4467 N N . THR D 1 128 ? 28.52876 -2.66832 30.75455 1.000 32.25629 169 THR D N 1
ATOM 4468 C CA . THR D 1 128 ? 28.92043 -2.23591 32.08734 1.000 34.38325 169 THR D CA 1
ATOM 4469 C C . THR D 1 128 ? 27.83729 -1.33894 32.67185 1.000 29.96463 169 THR D C 1
ATOM 4470 O O . THR D 1 128 ? 27.41868 -0.36283 32.04310 1.000 31.68048 169 THR D O 1
ATOM 4474 N N . GLU D 1 129 ? 27.36944 -1.70114 33.86024 1.000 34.90118 170 GLU D N 1
ATOM 4475 C CA . GLU D 1 129 ? 26.51607 -0.84254 34.65960 1.000 31.84437 170 GLU D CA 1
ATOM 4476 C C . GLU D 1 129 ? 27.38809 0.13834 35.43244 1.000 36.34085 170 GLU D C 1
ATOM 4477 O O . GLU D 1 129 ? 28.43507 -0.23361 35.97268 1.000 31.48909 170 GLU D O 1
ATOM 4483 N N . ILE D 1 130 ? 26.96957 1.40469 35.46011 1.000 34.19394 171 ILE D N 1
ATOM 4484 C CA . ILE D 1 130 ? 27.70673 2.45718 36.14286 1.000 33.70184 171 ILE D CA 1
ATOM 4485 C C . ILE D 1 130 ? 26.83708 3.18748 37.15405 1.000 35.77506 171 ILE D C 1
ATOM 4486 O O . ILE D 1 130 ? 27.29163 3.50255 38.26099 1.000 30.89374 171 ILE D O 1
ATOM 4491 N N . MET D 1 131 ? 25.59013 3.48208 36.79479 1.000 28.42156 172 MET D N 1
ATOM 4492 C CA . MET D 1 131 ? 24.73506 4.25453 37.69020 1.000 30.44743 172 MET D CA 1
ATOM 4493 C C . MET D 1 131 ? 23.31914 3.71799 37.70204 1.000 29.65009 172 MET D C 1
ATOM 4494 O O . MET D 1 131 ? 22.69759 3.58890 36.64732 1.000 30.45010 172 MET D O 1
ATOM 4499 N N . ILE D 1 132 ? 22.80543 3.44973 38.90071 1.000 33.07480 173 ILE D N 1
ATOM 4500 C CA . ILE D 1 132 ? 21.40914 3.08732 39.08247 1.000 33.30148 173 ILE D CA 1
ATOM 4501 C C . ILE D 1 132 ? 20.86769 3.93710 40.22084 1.000 27.82652 173 ILE D C 1
ATOM 4502 O O . ILE D 1 132 ? 21.51032 4.07066 41.26707 1.000 27.46166 173 ILE D O 1
ATOM 4507 N N . VAL D 1 133 ? 19.70385 4.53225 40.01443 1.000 26.62034 174 VAL D N 1
ATOM 4508 C CA . VAL D 1 133 ? 19.05480 5.30444 41.05514 1.000 22.59924 174 VAL D CA 1
ATOM 4509 C C . VAL D 1 133 ? 17.63458 4.77018 41.12936 1.000 26.05266 174 VAL D C 1
ATOM 4510 O O . VAL D 1 133 ? 16.86277 4.90677 40.16765 1.000 28.73520 174 VAL D O 1
ATOM 4514 N N . GLN D 1 134 ? 17.29648 4.14291 42.25502 1.000 28.06658 175 GLN D N 1
ATOM 4515 C CA . GLN D 1 134 ? 15.97722 3.55628 42.42830 1.000 26.51075 175 GLN D CA 1
ATOM 4516 C C . GLN D 1 134 ? 14.89678 4.62075 42.26885 1.000 24.55822 175 GLN D C 1
ATOM 4517 O O . GLN D 1 134 ? 15.13133 5.81895 42.44991 1.000 28.03031 175 GLN D O 1
ATOM 4523 N N . ALA D 1 135 ? 13.69969 4.16616 41.91163 1.000 24.86205 176 ALA D N 1
ATOM 4524 C CA . ALA D 1 135 ? 12.59223 5.08457 41.69586 1.000 24.61379 176 ALA D CA 1
ATOM 4525 C C . ALA D 1 135 ? 12.24076 5.81320 42.98614 1.000 19.47050 176 ALA D C 1
ATOM 4526 O O . ALA D 1 135 ? 12.16277 5.21052 44.06026 1.000 21.14815 176 ALA D O 1
ATOM 4528 N N . LYS D 1 136 ? 12.03564 7.12098 42.87395 1.000 18.00279 177 LYS D N 1
ATOM 4529 C CA . LYS D 1 136 ? 11.66482 7.93961 44.01975 1.000 26.59670 177 LYS D CA 1
ATOM 4530 C C . LYS D 1 136 ? 10.16923 7.83510 44.30282 1.000 31.44359 177 LYS D C 1
ATOM 4531 O O . LYS D 1 136 ? 9.43033 7.18363 43.56345 1.000 18.71571 177 LYS D O 1
ATOM 4549 N N . PRO E 2 2 ? 14.83370 -19.23443 5.13991 1.000 24.61686 6 PRO E N 1
ATOM 4550 C CA . PRO E 2 2 ? 14.14503 -20.02100 4.11050 1.000 21.26333 6 PRO E CA 1
ATOM 4551 C C . PRO E 2 2 ? 12.85189 -19.36912 3.62629 1.000 21.18431 6 PRO E C 1
ATOM 4552 O O . PRO E 2 2 ? 12.44472 -18.33422 4.15446 1.000 21.80240 6 PRO E O 1
ATOM 4556 N N . SER E 2 3 ? 12.22086 -19.97728 2.62328 1.000 19.99652 7 SER E N 1
ATOM 4557 C CA . SER E 2 3 ? 10.99500 -19.44908 2.02706 1.000 18.89277 7 SER E CA 1
ATOM 4558 C C . SER E 2 3 ? 9.80412 -20.02637 2.78196 1.000 21.32623 7 SER E C 1
ATOM 4559 O O . SER E 2 3 ? 9.37144 -21.15075 2.51920 1.000 22.51103 7 SER E O 1
ATOM 4562 N N . PHE E 2 4 ? 9.26532 -19.24986 3.72279 1.000 18.72675 8 PHE E N 1
ATOM 4563 C CA . PHE E 2 4 ? 8.15580 -19.73729 4.53367 1.000 23.94223 8 PHE E CA 1
ATOM 4564 C C . PHE E 2 4 ? 6.84108 -19.72847 3.76267 1.000 24.08051 8 PHE E C 1
ATOM 4565 O O . PHE E 2 4 ? 6.07603 -20.69710 3.82924 1.000 25.78798 8 PHE E O 1
ATOM 4573 N N . TYR E 2 5 ? 6.55885 -18.64872 3.02929 1.000 26.79668 9 TYR E N 1
ATOM 4574 C CA . TYR E 2 5 ? 5.26045 -18.52470 2.37301 1.000 20.01649 9 TYR E CA 1
ATOM 4575 C C . TYR E 2 5 ? 5.10964 -19.53341 1.24147 1.000 19.28744 9 TYR E C 1
ATOM 4576 O O . TYR E 2 5 ? 4.06724 -20.18662 1.11822 1.000 23.73668 9 TYR E O 1
ATOM 4585 N N . VAL E 2 6 ? 6.13474 -19.66464 0.39448 1.000 20.15063 10 VAL E N 1
ATOM 4586 C CA . VAL E 2 6 ? 6.05864 -20.61023 -0.71780 1.000 24.54108 10 VAL E CA 1
ATOM 4587 C C . VAL E 2 6 ? 5.89615 -22.03021 -0.19299 1.000 26.01518 10 VAL E C 1
ATOM 4588 O O . VAL E 2 6 ? 5.14177 -22.83506 -0.75382 1.000 31.73672 10 VAL E O 1
ATOM 4592 N N . TYR E 2 7 ? 6.59130 -22.35539 0.89862 1.000 21.04780 11 TYR E N 1
ATOM 4593 C CA . TYR E 2 7 ? 6.36898 -23.63291 1.56652 1.000 24.00568 11 TYR E CA 1
ATOM 4594 C C . TYR E 2 7 ? 4.93000 -23.75178 2.05307 1.000 22.86412 11 TYR E C 1
ATOM 4595 O O . TYR E 2 7 ? 4.32565 -24.82806 1.97633 1.000 23.20974 11 TYR E O 1
ATOM 4604 N N . SER E 2 8 ? 4.36109 -22.64927 2.54666 1.000 19.72021 12 SER E N 1
ATOM 4605 C CA . SER E 2 8 ? 2.99038 -22.67548 3.04565 1.000 31.73726 12 SER E CA 1
ATOM 4606 C C . SER E 2 8 ? 1.98608 -22.92814 1.92828 1.000 31.06934 12 SER E C 1
ATOM 4607 O O . SER E 2 8 ? 0.88938 -23.43846 2.18456 1.000 24.67464 12 SER E O 1
ATOM 4610 N N . ARG E 2 9 ? 2.34331 -22.58750 0.69155 1.000 28.38161 13 ARG E N 1
ATOM 4611 C CA . ARG E 2 9 ? 1.40832 -22.58690 -0.42507 1.000 29.00669 13 ARG E CA 1
ATOM 4612 C C . ARG E 2 9 ? 1.45606 -23.85562 -1.26455 1.000 34.16468 13 ARG E C 1
ATOM 4613 O O . ARG E 2 9 ? 0.43376 -24.23610 -1.84522 1.000 33.36374 13 ARG E O 1
ATOM 4621 N N . VAL E 2 10 ? 2.60513 -24.51882 -1.34572 1.000 22.12640 14 VAL E N 1
ATOM 4622 C CA . VAL E 2 10 ? 2.72726 -25.72667 -2.15286 1.000 24.33982 14 VAL E CA 1
ATOM 4623 C C . VAL E 2 10 ? 2.28841 -26.95634 -1.36582 1.000 32.40473 14 VAL E C 1
ATOM 4624 O O . VAL E 2 10 ? 2.05661 -28.01963 -1.94124 1.000 35.62727 14 VAL E O 1
ATOM 4640 N N . ASN E 2 12 ? -0.45815 -27.44350 1.19482 1.000 36.84128 16 ASN E N 1
ATOM 4641 C CA . ASN E 2 12 ? -1.90745 -27.65269 1.20107 1.000 40.59589 16 ASN E CA 1
ATOM 4642 C C . ASN E 2 12 ? -2.29164 -28.96726 1.87491 1.000 41.64451 16 ASN E C 1
ATOM 4643 O O . ASN E 2 12 ? -3.08528 -29.74075 1.33918 1.000 32.36961 16 ASN E O 1
ATOM 4660 N N . PRO F 2 2 ? -8.39075 -29.95460 -3.04847 1.000 47.64786 6 PRO G N 1
ATOM 4661 C CA . PRO F 2 2 ? -7.70849 -29.31195 -1.91750 1.000 41.77375 6 PRO G CA 1
ATOM 4662 C C . PRO F 2 2 ? -7.02568 -28.00010 -2.29441 1.000 41.28222 6 PRO G C 1
ATOM 4663 O O . PRO F 2 2 ? -7.17650 -27.00730 -1.58232 1.000 36.86950 6 PRO G O 1
ATOM 4667 N N . SER F 2 3 ? -6.28994 -27.99675 -3.40700 1.000 45.44864 7 SER G N 1
ATOM 4668 C CA . SER F 2 3 ? -5.60379 -26.78981 -3.86671 1.000 34.45509 7 SER G CA 1
ATOM 4669 C C . SER F 2 3 ? -6.54841 -25.75764 -4.46411 1.000 38.76333 7 SER G C 1
ATOM 4670 O O . SER F 2 3 ? -6.07797 -24.81335 -5.11198 1.000 39.27805 7 SER G O 1
ATOM 4673 N N . PHE F 2 4 ? -7.85887 -25.90200 -4.28011 1.000 47.43580 8 PHE G N 1
ATOM 4674 C CA . PHE F 2 4 ? -8.81950 -24.89709 -4.71274 1.000 39.20098 8 PHE G CA 1
ATOM 4675 C C . PHE F 2 4 ? -9.35701 -24.05662 -3.56414 1.000 42.57884 8 PHE G C 1
ATOM 4676 O O . PHE F 2 4 ? -9.65529 -22.87497 -3.76314 1.000 48.33804 8 PHE G O 1
ATOM 4684 N N . TYR F 2 5 ? -9.50830 -24.64232 -2.37369 1.000 34.65438 9 TYR G N 1
ATOM 4685 C CA . TYR F 2 5 ? -10.03220 -23.88739 -1.23977 1.000 37.11430 9 TYR G CA 1
ATOM 4686 C C . TYR F 2 5 ? -9.06384 -22.78981 -0.81841 1.000 37.07589 9 TYR G C 1
ATOM 4687 O O . TYR F 2 5 ? -9.48722 -21.70834 -0.39254 1.000 35.22940 9 TYR G O 1
ATOM 4696 N N . VAL F 2 6 ? -7.76012 -23.06206 -0.92082 1.000 35.47967 10 VAL G N 1
ATOM 4697 C CA . VAL F 2 6 ? -6.74121 -22.01828 -0.82054 1.000 34.72346 10 VAL G CA 1
ATOM 4698 C C . VAL F 2 6 ? -7.07898 -20.81934 -1.70307 1.000 37.07301 10 VAL G C 1
ATOM 4699 O O . VAL F 2 6 ? -6.88726 -19.66404 -1.30234 1.000 31.45527 10 VAL G O 1
ATOM 4703 N N . TYR F 2 7 ? -7.59922 -21.06442 -2.90764 1.000 34.43925 11 TYR G N 1
ATOM 4704 C CA . TYR F 2 7 ? -8.05396 -19.94956 -3.73152 1.000 37.22636 11 TYR G CA 1
ATOM 4705 C C . TYR F 2 7 ? -9.28294 -19.28707 -3.12243 1.000 31.35048 11 TYR G C 1
ATOM 4706 O O . TYR F 2 7 ? -9.37789 -18.05436 -3.08533 1.000 33.84502 11 TYR G O 1
ATOM 4715 N N . SER F 2 8 ? -10.22698 -20.08997 -2.62536 1.000 33.72954 12 SER G N 1
ATOM 4716 C CA . SER F 2 8 ? -11.46899 -19.54805 -2.08769 1.000 31.28527 12 SER G CA 1
ATOM 4717 C C . SER F 2 8 ? -11.27879 -18.86646 -0.74172 1.000 37.76999 12 SER G C 1
ATOM 4718 O O . SER F 2 8 ? -12.16177 -18.11623 -0.31218 1.000 33.65185 12 SER G O 1
ATOM 4721 N N . ARG F 2 9 ? -10.15358 -19.10520 -0.06977 1.000 34.09306 13 ARG G N 1
ATOM 4722 C CA . ARG F 2 9 ? -9.93079 -18.49506 1.23461 1.000 42.10536 13 ARG G CA 1
ATOM 4723 C C . ARG F 2 9 ? -9.55528 -17.02472 1.10187 1.000 41.85643 13 ARG G C 1
ATOM 4724 O O . ARG F 2 9 ? -10.13570 -16.16535 1.77366 1.000 45.72870 13 ARG G O 1
ATOM 4732 N N . VAL F 2 10 ? -8.59889 -16.71539 0.23302 1.000 40.98186 14 VAL G N 1
ATOM 4733 C CA . VAL F 2 10 ? -8.13119 -15.34466 0.07578 1.000 39.32252 14 VAL G CA 1
ATOM 4734 C C . VAL F 2 10 ? -9.03124 -14.55967 -0.87860 1.000 31.45842 14 VAL G C 1
ATOM 4735 O O . VAL F 2 10 ? -8.55948 -13.74568 -1.66689 1.000 35.94018 14 VAL G O 1
ATOM 4751 N N . ASN F 2 12 ? -12.77185 -14.01966 0.35850 1.000 42.04050 16 ASN G N 1
ATOM 4752 C CA . ASN F 2 12 ? -13.98700 -14.25065 1.12872 1.000 40.45142 16 ASN G CA 1
ATOM 4753 C C . ASN F 2 12 ? -15.11191 -13.34000 0.65316 1.000 40.00779 16 ASN G C 1
ATOM 4754 O O . ASN F 2 12 ? -14.92781 -12.12976 0.52526 1.000 38.03758 16 ASN G O 1
#

GO terms:
  GO:0005694 chromosome (C, IDA)
  GO:0003682 chromatin binding (F, IDA)
  GO:0006338 chromatin remodeling (P, IDA)
  GO:0140119 histone H3K27ac reader activity (F, IDA)
  GO:2000002 negative regulation of DNA damage checkpoint (P, IMP)
  GO:0006974 DNA damage response (P, IMP)
  GO:0005515 protein binding (F, IPI)
  GO:0043922 host-mediated suppression of viral transcription (P, IDA)
  GO:0106140 P-TEFb complex binding (F, IDA)
  GO:0099122 RNA polymerase II C-terminal domain binding (F, IDA)
  GO:0000794 condensed nuclear chromosome (C, IDA)
  GO:0008353 RNA polymerase II CTD heptapeptide repeat kinase activity (F, IMP)
  GO:0010971 positive regulation of G2/M transition of mitotic cell cycle (P, IMP)
  GO:0032968 positive regulation of transcription elongation by RNA polymerase II (P, IMP)
  GO:0006357 regulation of transcription by RNA polymerase II (P, IMP)
  GO:0005634 nucleus (C, IDA)
  GO:0000976 transcription cis-regulatory region binding (F, IDA)
  GO:0002039 p53 binding (F, IDA)
  GO:0043123 positive regulation of canonical NF-kappaB signal transduction (P, IDA)
  GO:0045944 positive regulation of transcription by RNA polymerase II (P, IDA)

Sequence (560 aa):
NNPPPPETSNPNKPKRQTNQLQYLLRVVLKTLWKHQFAWPFQQPVDAVKLNLPDDYYKIIKTPMDMGTIKKRLENNNYYWNAQECIQDFNTMFTNCYIYNKPGDDIVLMAEALEKLFLQKINELPTEETEIMIVQAKSTNPPPPETSNPNKPKRQTNQLQYLLRVVLKTLWKKHQFAWPFQQPVDAVKLNLPDYYKIIKTPMDMGTIKKRLENNYYWNAQECIQDFNTMFTNCYIYNKPGDDIVLMAEALEKLFLQKINELPTEETEIMIVQAKTNPPPPETSNPNKPKRQTNQLQYLLRVVLKTLWKHQFAWPFQQPVDAVKLNLPDDYYKIIKTPMDMGTIKKRLENNYYWNAQECIQDFNTMFTNCYIYNKPGDDIVLMAEALEKLFLQKINELPTEETEIMIVQAKTNPPPPETSNPNKPKRQTNQLQYLLRVVLKTLWKHQFAWPFQQPVDAVKLNLPDYYKIIKTPMDMGTIKKRLENNYYWNAQECIQDFNTMFTNCYIYNKPGDDIVLMAEALEKLFLQKINELPTEETEIMIVQAKPSFYVYSRVNPSFYVYSRVN

B-factor: mean 25.34, std 7.91, range [5.07, 81.02]

InterPro domains:
  IPR001487 Bromodomain [PF00439] (70-151)
  IPR001487 Bromodomain [PF00439] (357-444)
  IPR001487 Bromodomain [PR00503] (78-91)
  IPR001487 Bromodomain [PR00503] (94-110)
  IPR001487 Bromodomain [PR00503] (110-128)
  IPR001487 Bromodomain [PR00503] (421-440)
  IPR001487 Bromodomain [PS50014] (75-147)
  IPR001487 Bromodomain [PS50014] (368-440)
  IPR001487 Bromodomain [SM00297] (56-166)
  IPR001487 Bromodomain [SM00297] (350-459)
  IPR018359 Bromodomain, conserved site [PS00633] (80-139)
  IPR027353 NET domain [PF17035] (609-672)
  IPR027353 NET domain [PS51525] (600-682)
  IPR031354 Bromodomain protein 4, C-terminal [PF17105] (1319-1362)
  IPR036427 Bromodomain-like superfamily [G3DSA:1.20.920.10] (46-179)
  IPR036427 Bromodomain-like superfamily [G3DSA:1.20.920.10] (339-464)
  IPR036427 Bromodomain-like superfamily [SSF47370] (42-171)
  IPR036427 Bromodomain-like superfamily [SSF47370] (331-467)
  IPR038336 NET domain superfamily [G3DSA:1.20.1270.220] (602-682)
  IPR043508 Brdt, bromodomain, repeat I [cd05497] (58-164)

Secondary structure (DSSP, 8-state):
-PPPPPS--TTS-EEEEHHHHHIIIIIHHHHHSSTT-GGGSS---TTTTT-TTHHHH-SS---HHHHHHHHHTT--SSHHHHHHHHHHHHHHHHHHS-TTSHHHHHHHHHHHHHHHHHHTS-SS--EEEEE---/-PPPPPPPS--TTS-EEE-HHHHHIIIIIHHHHHHSTT-TTTSS---HHHHT-TTHHHH-SS---HHHHHHHHHTT--SSHHHHHHHHHHHHHHHHHHS-TTSHHHHHHHHHHHHHHHHHTT--SS----EEE---/-PPPPPP---TTS-EEEEHHHHHIIIIIIHHHHSSTT-GGGSS---TTTTT-TTHHHH-SS---HHHHHHHHHHT--SSHHHHHHHHHHHHHHHHHHSPTT-HHHHHHHHHHHHHHHHHTT--SS--EEEEE---/-PPPPPPS--TTS-EEEEHHHHHIIIIIIHHHHTSGGGTTTSS---TTTTT-TTHHHH-SS---HHHHHHHHHHT--SSHHHHHHHHHHHHHHHHHHSPTT-HHHHHHHHHHHHHHHHHHTS-SS--EEEEE---/--HHHHHH--/-TTHHHHH--

Organism: Homo sapiens (NCBI:txid9606)

Nearest PDB structures (foldseek):
  7tv0-assembly3_C  TM=1.007E+00  e=1.333E-25  Homo sapiens
  6x7b-assembly2_B  TM=9.932E-01  e=2.861E-21  Homo sapiens
  5u28-assembly1_A  TM=9.589E-01  e=4.085E-21  Homo sapiens
  4qzs-assembly1_A  TM=9.924E-01  e=2.936E-19  Homo sapiens
  6ulq-assembly1_A  TM=9.913E-01  e=4.721E-19  Homo sapiens

Radius of gyration: 26.94 Å; Cα contacts (8 Å, |Δi|>4): 859; chains: 6; bounding box: 58×56×85 Å

Foldseek 3Di:
DDDADDLADLQAKFFDKPQLVLCQPPLLVVLCPDPLQVVQADWDPCVVVVNPCLCVFLVDTAGSVSLNSSSVRRVDDDVPVSVVRLVSNLVSQDRVDDCPDPNNVSSVVSVVSNVVSCVVTDPDIDTDDMGHRD/DADDDDDDQADLQAKFFDWVLLVLCQPPLLVVLCPDPLQVCQLDWHGCVVVVPPCLCVFQVDTAGSVSLNSNSVRRVDHDPVVSVVRLVSNLVSQPRPDDCPDPNNVSSVVSVVSNVVSVVPRDPDIDTDDIGHRD/DDDDDDDQADLQAKFWDKPLLVLCQVPQLVVLCPDPLQVCQLDWHDCVVVVNPCLCVQQVDEAGSVSLNSNSVRRVDHFVVVSVVRLVSNLVSCPVVDDPPDPNNVSSVVSVVVNVVSVVPRDDDIGTDDIGHRD/DDDDDDDQDDLQAKFWDKVLLVLCQPPLLVVLCPDPLQVVAQDWDPCPVVVPPCLCVPLVPTAGSVSLNSNSVRRVDDFVVVSVVRLVSNLVSQVPPDDPPDPNNVSSVVSVVSNVVSCVVGDDDIGTDDIGHRD/DDPVVVVPVD/DVCVVVVVVD

Solvent-accessible surface area: 27728 Å² total